Protein AF-A0A150SCG6-F1 (afdb_monomer)

Mean predicted aligned error: 18.54 Å

Structure (mmCIF, N/CA/C/O backbone):
data_AF-A0A150SCG6-F1
#
_entry.id   AF-A0A150SCG6-F1
#
loop_
_atom_site.group_PDB
_atom_site.id
_atom_site.type_symbol
_atom_site.label_atom_id
_atom_site.label_alt_id
_atom_site.label_comp_id
_atom_site.label_asym_id
_atom_site.label_entity_id
_atom_site.label_seq_id
_atom_site.pdbx_PDB_ins_code
_atom_site.Cartn_x
_atom_site.Cartn_y
_atom_site.Cartn_z
_atom_site.occ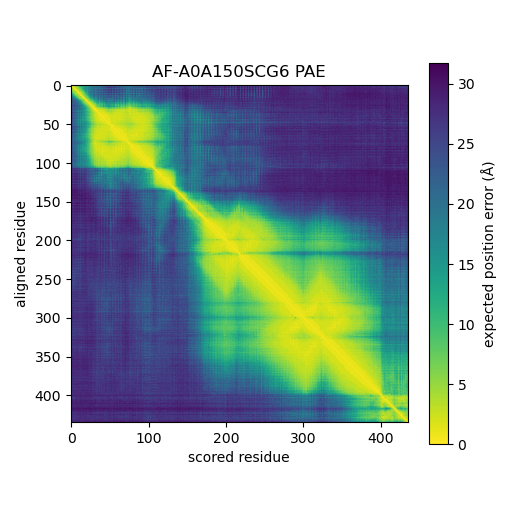upancy
_atom_site.B_iso_or_equiv
_atom_site.auth_seq_id
_atom_site.auth_comp_id
_atom_site.auth_asym_id
_atom_site.auth_atom_id
_atom_site.pdbx_PDB_model_num
ATOM 1 N N . MET A 1 1 ? 2.266 33.542 -43.847 1.00 40.12 1 MET A N 1
ATOM 2 C CA . MET A 1 1 ? 2.769 34.083 -45.125 1.00 40.12 1 MET A CA 1
ATOM 3 C C . MET A 1 1 ? 3.154 35.530 -44.876 1.00 40.12 1 MET A C 1
ATOM 5 O O . MET A 1 1 ? 2.267 36.351 -44.702 1.00 40.12 1 MET A O 1
ATOM 9 N N . ALA A 1 2 ? 4.449 35.798 -44.706 1.00 40.81 2 ALA A N 1
ATOM 10 C CA . ALA A 1 2 ? 4.984 37.141 -44.491 1.00 40.81 2 ALA A CA 1
ATOM 11 C C . ALA A 1 2 ? 5.518 37.670 -45.831 1.00 40.81 2 ALA A C 1
ATOM 13 O O . ALA A 1 2 ? 6.170 36.921 -46.559 1.00 40.81 2 ALA A O 1
ATOM 14 N N . GLY A 1 3 ? 5.143 38.907 -46.163 1.00 45.75 3 GLY A N 1
ATOM 15 C CA . GLY A 1 3 ? 5.345 39.543 -47.464 1.00 45.75 3 GLY A CA 1
ATOM 16 C C . GLY A 1 3 ? 6.796 39.918 -47.760 1.00 45.75 3 GLY A C 1
ATOM 17 O O . GLY A 1 3 ? 7.587 40.184 -46.859 1.00 45.75 3 GLY A O 1
ATOM 18 N N . GLN A 1 4 ? 7.112 39.932 -49.052 1.00 48.56 4 GLN A N 1
ATOM 19 C CA . GLN A 1 4 ? 8.425 40.215 -49.618 1.00 48.56 4 GLN A CA 1
ATOM 20 C C . GLN A 1 4 ? 8.278 41.447 -50.525 1.00 48.56 4 GLN A C 1
ATOM 22 O O . GLN A 1 4 ? 7.516 41.406 -51.491 1.00 48.56 4 GLN A O 1
ATOM 27 N N . GLU A 1 5 ? 8.949 42.550 -50.188 1.00 48.53 5 GLU A N 1
ATOM 28 C CA . GLU A 1 5 ? 9.008 43.764 -51.017 1.00 48.53 5 GLU A CA 1
ATOM 29 C C . GLU A 1 5 ? 10.134 43.666 -52.071 1.00 48.53 5 GLU A C 1
ATOM 31 O O . GLU A 1 5 ? 11.164 43.037 -51.801 1.00 48.53 5 GLU A O 1
ATOM 36 N N . PRO A 1 6 ? 9.965 44.258 -53.272 1.00 57.03 6 PRO A N 1
ATOM 37 C CA . PRO A 1 6 ? 10.926 44.142 -54.371 1.00 57.03 6 PRO A CA 1
ATOM 38 C C . PRO A 1 6 ? 12.044 45.211 -54.332 1.00 57.03 6 PRO A C 1
ATOM 40 O O . PRO A 1 6 ? 11.817 46.320 -53.847 1.00 57.03 6 PRO A O 1
ATOM 43 N N . PRO A 1 7 ? 13.243 44.922 -54.884 1.00 62.47 7 PRO A N 1
ATOM 44 C CA . PRO A 1 7 ? 14.379 45.844 -54.881 1.00 62.47 7 PRO A CA 1
ATOM 45 C C . PRO A 1 7 ? 14.372 46.840 -56.055 1.00 62.47 7 PRO A C 1
ATOM 47 O O . PRO A 1 7 ? 14.011 46.515 -57.187 1.00 62.47 7 PRO A O 1
ATOM 50 N N . SER A 1 8 ? 14.832 48.055 -55.762 1.00 54.44 8 SER A N 1
ATOM 51 C CA . SER A 1 8 ? 14.980 49.212 -56.648 1.00 54.44 8 SER A CA 1
ATOM 52 C C . SER A 1 8 ? 16.266 49.173 -57.492 1.00 54.44 8 SER A C 1
ATOM 54 O O . SER A 1 8 ? 17.332 48.764 -57.033 1.00 54.44 8 SER A O 1
ATOM 56 N N . THR A 1 9 ? 16.168 49.626 -58.744 1.00 54.69 9 THR A N 1
ATOM 57 C CA . THR A 1 9 ? 17.271 49.739 -59.716 1.00 54.69 9 THR A CA 1
ATOM 58 C C . THR A 1 9 ? 18.118 51.009 -59.518 1.00 54.69 9 THR A C 1
ATOM 60 O O . THR A 1 9 ? 17.544 52.061 -59.226 1.00 54.69 9 THR A O 1
ATOM 63 N N . PRO A 1 10 ? 19.454 50.961 -59.723 1.00 61.28 10 PRO A N 1
ATOM 64 C CA . PRO A 1 10 ? 20.340 52.124 -59.605 1.00 61.28 10 PRO A CA 1
ATOM 65 C C . PRO A 1 10 ? 20.419 52.982 -60.893 1.00 61.28 10 PRO A C 1
ATOM 67 O O . PRO A 1 10 ? 20.158 52.468 -61.982 1.00 61.28 10 PRO A O 1
ATOM 70 N N . PRO A 1 11 ? 20.788 54.279 -60.778 1.00 56.25 11 PRO A N 1
ATOM 71 C CA . PRO A 1 11 ? 20.760 55.254 -61.871 1.00 56.25 11 PRO A CA 1
ATOM 72 C C . PRO A 1 11 ? 21.980 55.193 -62.808 1.00 56.25 11 PRO A C 1
ATOM 74 O O . PRO A 1 11 ? 23.086 54.821 -62.420 1.00 56.25 11 PRO A O 1
ATOM 77 N N . GLU A 1 12 ? 21.740 55.604 -64.051 1.00 47.84 12 GLU A N 1
ATOM 78 C CA . GLU A 1 12 ? 22.657 55.630 -65.194 1.00 47.84 12 GLU A CA 1
ATOM 79 C C . GLU A 1 12 ? 23.646 56.819 -65.123 1.00 47.84 12 GLU A C 1
ATOM 81 O O . GLU A 1 12 ? 23.262 57.937 -64.771 1.00 47.84 12 GLU A O 1
ATOM 86 N N . SER A 1 13 ? 24.928 56.582 -65.442 1.00 47.69 13 SER A N 1
ATOM 87 C CA . SER A 1 13 ? 26.011 57.586 -65.387 1.00 47.69 13 SER A CA 1
ATOM 88 C C . SER A 1 13 ? 26.136 58.406 -66.685 1.00 47.69 13 SER A C 1
ATOM 90 O O . SER A 1 13 ? 26.020 57.840 -67.772 1.00 47.69 13 SER A O 1
ATOM 92 N N . PRO A 1 14 ? 26.446 59.717 -66.603 1.00 53.25 14 PRO A N 1
ATOM 93 C CA . PRO A 1 14 ? 26.438 60.625 -67.749 1.00 53.25 14 PRO A CA 1
ATOM 94 C C . PRO A 1 14 ? 27.654 60.471 -68.676 1.00 53.25 14 PRO A C 1
ATOM 96 O O . PRO A 1 14 ? 28.799 60.318 -68.248 1.00 53.25 14 PRO A O 1
ATOM 99 N N . THR A 1 15 ? 27.376 60.567 -69.975 1.00 49.84 15 THR A N 1
ATOM 100 C CA . THR A 1 15 ? 28.314 60.507 -71.102 1.00 49.84 15 THR A CA 1
ATOM 101 C C . THR A 1 15 ? 29.235 61.736 -71.145 1.00 49.84 15 THR A C 1
ATOM 103 O O . THR A 1 15 ? 28.763 62.872 -71.143 1.00 49.84 15 THR A O 1
ATOM 106 N N . ALA A 1 16 ? 30.554 61.519 -71.210 1.00 51.00 16 ALA A N 1
ATOM 107 C CA . ALA A 1 16 ? 31.558 62.576 -71.374 1.00 51.00 16 ALA A CA 1
ATOM 108 C C . ALA A 1 16 ? 31.696 63.026 -72.853 1.00 51.00 16 ALA A C 1
ATOM 110 O O . ALA A 1 16 ? 31.543 62.196 -73.753 1.00 51.00 16 ALA A O 1
ATOM 111 N N . PRO A 1 17 ? 31.995 64.315 -73.122 1.00 54.56 17 PRO A N 1
ATOM 112 C CA . PRO A 1 17 ? 32.003 64.889 -74.470 1.00 54.56 17 PRO A CA 1
ATOM 113 C C . PRO A 1 17 ? 33.257 64.528 -75.297 1.00 54.56 17 PRO A C 1
ATOM 115 O O . PRO A 1 17 ? 34.347 64.377 -74.739 1.00 54.56 17 PRO A O 1
ATOM 118 N N . PRO A 1 18 ? 33.134 64.428 -76.637 1.00 49.59 18 PRO A N 1
ATOM 119 C CA . PRO A 1 18 ? 34.222 64.034 -77.525 1.00 49.59 18 PRO A CA 1
ATOM 120 C C . PRO A 1 18 ? 35.062 65.239 -77.979 1.00 49.59 18 PRO A C 1
ATOM 122 O O . PRO A 1 18 ? 34.518 66.251 -78.412 1.00 49.59 18 PRO A O 1
ATOM 125 N N . GLY A 1 19 ? 36.391 65.091 -77.973 1.00 53.38 19 GLY A N 1
ATOM 126 C CA . GLY A 1 19 ? 37.277 65.921 -78.800 1.00 53.38 19 GLY A CA 1
ATOM 127 C C . GLY A 1 19 ? 38.460 66.566 -78.082 1.00 53.38 19 GLY A C 1
ATOM 128 O O . GLY A 1 19 ? 38.511 67.783 -77.947 1.00 53.38 19 GLY A O 1
ATOM 129 N N . ALA A 1 20 ? 39.462 65.772 -77.705 1.00 45.53 20 ALA A N 1
ATOM 130 C CA . ALA A 1 20 ? 40.812 66.276 -77.464 1.00 45.53 20 ALA A CA 1
ATOM 131 C C . ALA A 1 20 ? 41.816 65.312 -78.110 1.00 45.53 20 ALA A C 1
ATOM 133 O O . ALA A 1 20 ? 41.946 64.164 -77.690 1.00 45.53 20 ALA A O 1
ATOM 134 N N . ASN A 1 21 ? 42.488 65.767 -79.170 1.00 50.62 21 ASN A N 1
ATOM 135 C CA . ASN A 1 21 ? 43.556 65.011 -79.822 1.00 50.62 21 ASN A CA 1
ATOM 136 C C . ASN A 1 21 ? 44.772 64.931 -78.878 1.00 50.62 21 ASN A C 1
ATOM 138 O O . ASN A 1 21 ? 45.232 65.978 -78.414 1.00 50.62 21 ASN A O 1
ATOM 142 N N . PRO A 1 22 ? 45.298 63.730 -78.575 1.00 51.34 22 PRO A N 1
ATOM 143 C CA . PRO A 1 22 ? 46.397 63.576 -77.633 1.00 51.34 22 PRO A CA 1
ATOM 144 C C . PRO A 1 22 ? 47.722 64.060 -78.233 1.00 51.34 22 PRO A C 1
ATOM 146 O O . PRO A 1 22 ? 48.133 63.654 -79.320 1.00 51.34 22 PRO A O 1
ATOM 149 N N . VAL A 1 23 ? 48.403 64.922 -77.480 1.00 52.00 23 VAL A N 1
ATOM 150 C CA . VAL A 1 23 ? 49.790 65.343 -77.709 1.00 52.00 23 VAL A CA 1
ATOM 151 C C . VAL A 1 23 ? 50.701 64.115 -77.526 1.00 52.00 23 VAL A C 1
ATOM 153 O O . VAL A 1 23 ? 50.507 63.386 -76.550 1.00 52.00 23 VAL A O 1
ATOM 156 N N . PRO A 1 24 ? 51.676 63.840 -78.417 1.00 55.06 24 PRO A N 1
ATOM 157 C CA . PRO A 1 24 ? 52.571 62.693 -78.271 1.00 55.06 24 PRO A CA 1
ATOM 158 C C . PRO A 1 24 ? 53.395 62.831 -76.985 1.00 55.06 24 PRO A C 1
ATOM 160 O O . PRO A 1 24 ? 54.259 63.702 -76.875 1.00 55.06 24 PRO A O 1
ATOM 163 N N . SER A 1 25 ? 53.101 61.995 -75.987 1.00 56.22 25 SER A N 1
ATOM 164 C CA . SER A 1 25 ? 53.818 62.002 -74.715 1.00 56.22 25 SER A CA 1
ATOM 165 C C . SER A 1 25 ? 55.223 61.412 -74.890 1.00 56.22 25 SER A C 1
ATOM 167 O O . SER A 1 25 ? 55.419 60.409 -75.577 1.00 56.22 25 SER A O 1
ATOM 169 N N . LEU A 1 26 ? 56.216 62.012 -74.219 1.00 56.22 26 LEU A N 1
ATOM 170 C CA . LEU A 1 26 ? 57.623 61.562 -74.121 1.00 56.22 26 LEU A CA 1
ATOM 171 C C . LEU A 1 26 ? 57.800 60.156 -73.495 1.00 56.22 26 LEU A C 1
ATOM 173 O O . LEU A 1 26 ? 58.907 59.673 -73.275 1.00 56.22 26 LEU A O 1
ATOM 177 N N . GLU A 1 27 ? 56.696 59.475 -73.231 1.00 58.66 27 GLU A N 1
ATOM 178 C CA . GLU A 1 27 ? 56.541 58.241 -72.468 1.00 58.66 27 GLU A CA 1
ATOM 179 C C . GLU A 1 27 ? 56.842 56.972 -73.284 1.00 58.66 27 GLU A C 1
ATOM 181 O O . GLU A 1 27 ? 56.637 55.855 -72.799 1.00 58.66 27 GLU A O 1
ATOM 186 N N . GLY A 1 28 ? 57.293 57.145 -74.532 1.00 61.19 28 GLY A N 1
ATOM 187 C CA . GLY A 1 28 ? 57.765 56.088 -75.430 1.00 61.19 28 GLY A CA 1
ATOM 188 C C . GLY A 1 28 ? 59.291 55.953 -75.518 1.00 61.19 28 GLY A C 1
ATOM 189 O O . GLY A 1 28 ? 59.763 55.022 -76.161 1.00 61.19 28 GLY A O 1
ATOM 190 N N . LEU A 1 29 ? 60.066 56.848 -74.890 1.00 66.38 29 LEU A N 1
ATOM 191 C CA . LEU A 1 29 ? 61.538 56.837 -74.967 1.00 66.38 29 LEU A CA 1
ATOM 192 C C . LEU A 1 29 ? 62.216 55.935 -73.925 1.00 66.38 29 LEU A C 1
ATOM 194 O O . LEU A 1 29 ? 63.386 55.596 -74.087 1.00 66.38 29 LEU A O 1
ATOM 198 N N . PHE A 1 30 ? 61.495 55.514 -72.884 1.00 75.44 30 PHE A N 1
ATOM 199 C CA . PHE A 1 30 ? 62.016 54.594 -71.875 1.00 75.44 30 PHE A CA 1
ATOM 200 C C . PHE A 1 30 ? 61.321 53.234 -71.983 1.00 75.44 30 PHE A C 1
ATOM 202 O O . PHE A 1 30 ? 60.087 53.185 -72.033 1.00 75.44 30 PHE A O 1
ATOM 209 N N . PRO A 1 31 ? 62.080 52.122 -72.004 1.00 78.75 31 PRO A N 1
ATOM 210 C CA . PRO A 1 31 ? 61.496 50.792 -72.057 1.00 78.75 31 PRO A CA 1
ATOM 211 C C . PRO A 1 31 ? 60.644 50.567 -70.807 1.00 78.75 31 PRO A C 1
ATOM 213 O O . PRO A 1 31 ? 61.109 50.714 -69.674 1.00 78.75 31 PRO A O 1
ATOM 216 N N . ARG A 1 32 ? 59.368 50.236 -71.009 1.00 84.62 32 ARG A N 1
ATOM 217 C CA . ARG A 1 32 ? 58.421 50.066 -69.901 1.00 84.62 32 ARG A CA 1
ATOM 218 C C . ARG A 1 32 ? 58.679 48.718 -69.221 1.00 84.62 32 ARG A C 1
ATOM 220 O O . ARG A 1 32 ? 58.914 47.731 -69.921 1.00 84.62 32 ARG A O 1
ATOM 227 N N . PRO A 1 33 ? 58.654 48.623 -67.880 1.00 85.69 33 PRO A N 1
ATOM 228 C CA . PRO A 1 33 ? 58.787 47.335 -67.214 1.00 85.69 33 PRO A CA 1
ATOM 229 C C . PRO A 1 33 ? 57.629 46.424 -67.630 1.00 85.69 33 PRO A C 1
ATOM 231 O O . PRO A 1 33 ? 56.468 46.832 -67.602 1.00 85.69 33 PRO A O 1
ATOM 234 N N . HIS A 1 34 ? 57.937 45.187 -68.025 1.00 87.38 34 HIS A N 1
ATOM 235 C CA . HIS A 1 34 ? 56.901 44.221 -68.378 1.00 87.38 34 HIS A CA 1
ATOM 236 C C . HIS A 1 34 ? 56.024 43.946 -67.141 1.00 87.38 34 HIS A C 1
ATOM 238 O O . HIS A 1 34 ? 56.585 43.558 -66.105 1.00 87.38 34 HIS A O 1
ATOM 244 N N . PRO A 1 35 ? 54.686 44.089 -67.209 1.00 86.62 35 PRO A N 1
ATOM 245 C CA . PRO A 1 35 ? 53.809 43.986 -66.034 1.00 86.62 35 PRO A CA 1
ATOM 246 C C . PRO A 1 35 ? 53.929 42.621 -65.336 1.00 86.62 35 PRO A C 1
ATOM 248 O O . PRO A 1 35 ? 53.883 42.523 -64.112 1.00 86.62 35 PRO A O 1
ATOM 251 N N . SER A 1 36 ? 54.201 41.565 -66.107 1.00 89.62 36 SER A N 1
ATOM 252 C CA . SER A 1 36 ? 54.390 40.202 -65.590 1.00 89.62 36 SER A CA 1
ATOM 253 C C . SER A 1 36 ? 55.781 39.916 -65.001 1.00 89.62 36 SER A C 1
ATOM 255 O O . SER A 1 36 ? 56.003 38.856 -64.422 1.00 89.62 36 SER A O 1
ATOM 257 N N . SER A 1 37 ? 56.760 40.814 -65.153 1.00 87.69 37 SER A N 1
ATOM 258 C CA . SER A 1 37 ? 58.117 40.569 -64.634 1.00 87.69 37 SER A CA 1
ATOM 259 C C . SER A 1 37 ? 58.178 40.643 -63.103 1.00 87.69 37 SER A C 1
ATOM 261 O O . SER A 1 37 ? 58.910 39.879 -62.470 1.00 87.69 37 SER A O 1
ATOM 263 N N . GLU A 1 38 ? 57.372 41.515 -62.491 1.00 90.38 38 GLU A N 1
ATOM 264 C CA . GLU A 1 38 ? 57.281 41.633 -61.034 1.00 90.38 38 GLU A CA 1
ATOM 265 C C . GLU A 1 38 ? 56.520 40.453 -60.421 1.00 90.38 38 GLU A C 1
ATOM 267 O O . GLU A 1 38 ? 56.940 39.904 -59.398 1.00 90.38 38 GLU A O 1
ATOM 272 N N . THR A 1 39 ? 55.438 40.017 -61.071 1.00 89.62 39 THR A N 1
ATOM 273 C CA . THR A 1 39 ? 54.663 38.856 -60.620 1.00 89.62 39 THR A CA 1
ATOM 274 C C . THR A 1 39 ? 55.508 37.590 -60.665 1.00 89.62 39 THR A C 1
ATOM 276 O O . THR A 1 39 ? 55.512 36.844 -59.692 1.00 89.62 39 THR A O 1
ATOM 279 N N . LEU A 1 40 ? 56.316 37.389 -61.710 1.00 89.31 40 LEU A N 1
ATOM 280 C CA . LEU A 1 40 ? 57.243 36.257 -61.799 1.00 89.31 40 LEU A CA 1
ATOM 281 C C . LEU A 1 40 ? 58.303 36.242 -60.707 1.00 89.31 40 LEU A C 1
ATOM 283 O O . LEU A 1 40 ? 58.634 35.178 -60.187 1.00 89.31 40 LEU A O 1
ATOM 287 N N . PHE A 1 41 ? 58.835 37.407 -60.345 1.00 91.69 41 PHE A N 1
ATOM 288 C CA . PHE A 1 41 ? 59.787 37.495 -59.247 1.00 91.69 41 PHE A CA 1
ATOM 289 C C . PHE A 1 41 ? 59.134 37.108 -57.914 1.00 91.69 41 PHE A C 1
ATOM 291 O O . PHE A 1 41 ? 59.684 36.286 -57.183 1.00 91.69 41 PHE A O 1
ATOM 298 N N . LYS A 1 42 ? 57.932 37.632 -57.633 1.00 91.62 42 LYS A N 1
ATOM 299 C CA . LYS A 1 42 ? 57.156 37.275 -56.433 1.00 91.62 42 LYS A CA 1
ATOM 300 C C . LYS A 1 42 ? 56.805 35.786 -56.411 1.00 91.62 42 LYS A C 1
ATOM 302 O O . LYS A 1 42 ? 56.930 35.154 -55.368 1.00 91.62 42 LYS A O 1
ATOM 307 N N . LEU A 1 43 ? 56.438 35.211 -57.556 1.00 88.44 43 LEU A N 1
ATOM 308 C CA . LEU A 1 43 ? 56.084 33.796 -57.670 1.00 88.44 43 LEU A CA 1
ATOM 309 C C . LEU A 1 43 ? 57.307 32.883 -57.484 1.00 88.44 43 LEU A C 1
ATOM 311 O O . LEU A 1 43 ? 57.223 31.878 -56.784 1.00 88.44 43 LEU A O 1
ATOM 315 N N . GLY A 1 44 ? 58.462 33.266 -58.035 1.00 87.56 44 GLY A N 1
ATOM 316 C CA . GLY A 1 44 ? 59.733 32.570 -57.822 1.00 87.56 44 GLY A CA 1
ATOM 317 C C . GLY A 1 44 ? 60.211 32.624 -56.370 1.00 87.56 44 GLY A C 1
ATOM 318 O O . GLY A 1 44 ? 60.673 31.618 -55.839 1.00 87.56 44 GLY A O 1
ATOM 319 N N . ALA A 1 45 ? 60.050 33.765 -55.696 1.00 89.94 45 ALA A N 1
ATOM 320 C CA . ALA A 1 45 ? 60.331 33.879 -54.266 1.00 89.94 45 ALA A CA 1
ATOM 321 C C . ALA A 1 45 ? 59.355 33.037 -53.424 1.00 89.94 45 ALA A C 1
ATOM 323 O O . ALA A 1 45 ? 59.783 32.313 -52.529 1.00 89.94 45 ALA A O 1
ATOM 324 N N . ALA A 1 46 ? 58.058 33.060 -53.748 1.00 88.31 46 ALA A N 1
ATOM 325 C CA . ALA A 1 46 ? 57.046 32.250 -53.069 1.00 88.31 46 ALA A CA 1
ATOM 326 C C . ALA A 1 46 ? 57.291 30.739 -53.237 1.00 88.31 46 ALA A C 1
ATOM 328 O O . ALA A 1 46 ? 57.046 29.968 -52.310 1.00 88.31 46 ALA A O 1
ATOM 329 N N . ALA A 1 47 ? 57.839 30.310 -54.377 1.00 89.88 47 ALA A N 1
ATOM 330 C CA . ALA A 1 47 ? 58.225 28.921 -54.619 1.00 89.88 47 ALA A CA 1
ATOM 331 C C . ALA A 1 47 ? 59.336 28.409 -53.685 1.00 89.88 47 ALA A C 1
ATOM 333 O O . ALA A 1 47 ? 59.422 27.205 -53.459 1.00 89.88 47 ALA A O 1
ATOM 334 N N . MET A 1 48 ? 60.156 29.287 -53.094 1.00 87.94 48 MET A N 1
ATOM 335 C CA . MET A 1 48 ? 61.136 28.876 -52.076 1.00 87.94 48 MET A CA 1
ATOM 336 C C . MET A 1 48 ? 60.460 28.409 -50.779 1.00 87.94 48 MET A C 1
ATOM 338 O O . MET A 1 48 ? 61.043 27.624 -50.041 1.00 87.94 48 MET A O 1
ATOM 342 N N . VAL A 1 49 ? 59.232 28.869 -50.516 1.00 87.44 49 VAL A N 1
ATOM 343 C CA . VAL A 1 49 ? 58.454 28.514 -49.319 1.00 87.44 49 VAL A CA 1
ATOM 344 C C . VAL A 1 49 ? 57.434 27.420 -49.630 1.00 87.44 49 VAL A C 1
ATOM 346 O O . VAL A 1 49 ? 57.311 26.451 -48.890 1.00 87.44 49 VAL A O 1
ATOM 349 N N . LEU A 1 50 ? 56.707 27.566 -50.740 1.00 86.75 50 LEU A N 1
ATOM 350 C CA . LEU A 1 50 ? 55.582 26.699 -51.111 1.00 86.75 50 LEU A CA 1
ATOM 351 C C . LEU A 1 50 ? 55.979 25.561 -52.066 1.00 86.75 50 LEU A C 1
ATOM 353 O O . LEU A 1 50 ? 55.137 24.756 -52.467 1.00 86.75 50 LEU A O 1
ATOM 357 N N . GLY A 1 51 ? 57.262 25.476 -52.424 1.00 88.75 51 GLY A N 1
ATOM 358 C CA . GLY A 1 51 ? 57.829 24.350 -53.149 1.00 88.75 51 GLY A CA 1
ATOM 359 C C . GLY A 1 51 ? 57.285 24.195 -54.580 1.00 88.75 51 GLY A C 1
ATOM 360 O O . GLY A 1 51 ? 57.040 25.192 -55.271 1.00 88.75 51 GLY A O 1
ATOM 361 N N . PRO A 1 52 ? 57.093 22.950 -55.065 1.00 86.69 52 PRO A N 1
ATOM 362 C CA . PRO A 1 52 ? 56.766 22.667 -56.463 1.00 86.69 52 PRO A CA 1
ATOM 363 C C . PRO A 1 52 ? 55.434 23.260 -56.929 1.00 86.69 52 PRO A C 1
ATOM 365 O O . PRO A 1 52 ? 55.308 23.600 -58.106 1.00 86.69 52 PRO A O 1
ATOM 368 N N . LEU A 1 53 ? 54.462 23.415 -56.018 1.00 87.31 53 LEU A N 1
ATOM 369 C CA . LEU A 1 53 ? 53.118 23.907 -56.341 1.00 87.31 53 LEU A CA 1
ATOM 370 C C . LEU A 1 53 ? 53.144 25.311 -56.952 1.00 87.31 53 LEU A C 1
ATOM 372 O O . LEU A 1 53 ? 52.369 25.594 -57.861 1.00 87.31 53 LEU A O 1
ATOM 376 N N . LEU A 1 54 ? 54.065 26.170 -56.503 1.00 87.69 54 LEU A N 1
ATOM 377 C CA . LEU A 1 54 ? 54.283 27.487 -57.107 1.00 87.69 54 LEU A CA 1
ATOM 378 C C . LEU A 1 54 ? 55.525 27.546 -57.994 1.00 87.69 54 LEU A C 1
ATOM 380 O O . LEU A 1 54 ? 55.566 28.350 -58.924 1.00 87.69 54 LEU A O 1
ATOM 384 N N . GLY A 1 55 ? 56.514 26.681 -57.768 1.00 86.81 55 GLY A N 1
ATOM 385 C CA . GLY A 1 55 ? 57.729 26.646 -58.575 1.00 86.81 55 GLY A CA 1
ATOM 386 C C . GLY A 1 55 ? 57.483 26.269 -60.034 1.00 86.81 55 GLY A C 1
ATOM 387 O O . GLY A 1 55 ? 57.992 26.947 -60.929 1.00 86.81 55 GLY A O 1
ATOM 388 N N . VAL A 1 56 ? 56.653 25.252 -60.299 1.00 88.25 56 VAL A N 1
ATOM 389 C CA . VAL A 1 56 ? 56.353 24.809 -61.673 1.00 88.25 56 VAL A CA 1
ATOM 390 C C . VAL A 1 56 ? 55.632 25.902 -62.481 1.00 88.25 56 VAL A C 1
ATOM 392 O O . VAL A 1 56 ? 56.122 26.237 -63.566 1.00 88.25 56 VAL A O 1
ATOM 395 N N . PRO A 1 57 ? 54.557 26.544 -61.973 1.00 87.19 57 PRO A N 1
ATOM 396 C CA . PRO A 1 57 ? 53.961 27.699 -62.643 1.00 87.19 57 PRO A CA 1
ATOM 397 C C . PRO A 1 57 ? 54.947 28.857 -62.867 1.00 87.19 57 PRO A C 1
ATOM 399 O O . PRO A 1 57 ? 54.933 29.448 -63.948 1.00 87.19 57 PRO A O 1
ATOM 402 N N . ALA A 1 58 ? 55.842 29.152 -61.909 1.00 89.50 58 ALA A N 1
ATOM 403 C CA . ALA A 1 58 ? 56.850 30.216 -62.052 1.00 89.50 58 ALA A CA 1
ATOM 404 C C . ALA A 1 58 ? 57.777 29.969 -63.248 1.00 89.50 58 ALA A C 1
ATOM 406 O O . ALA A 1 58 ? 58.096 30.887 -64.005 1.00 89.50 58 ALA A O 1
ATOM 407 N N . ILE A 1 59 ? 58.207 28.717 -63.421 1.00 90.25 59 ILE A N 1
ATOM 408 C CA . ILE A 1 59 ? 59.122 28.314 -64.491 1.00 90.25 59 ILE A CA 1
ATOM 409 C C . ILE A 1 59 ? 58.423 28.394 -65.853 1.00 90.25 59 ILE A C 1
ATOM 411 O O . ILE A 1 59 ? 59.002 28.920 -66.807 1.00 90.25 59 ILE A O 1
ATOM 415 N N . LEU A 1 60 ? 57.186 27.893 -65.952 1.00 92.62 60 LEU A N 1
ATOM 416 C CA . LEU A 1 60 ? 56.425 27.892 -67.204 1.00 92.62 60 LEU A CA 1
ATOM 417 C C . LEU A 1 60 ? 56.083 29.317 -67.654 1.00 92.62 60 LEU A C 1
ATOM 419 O O . LEU A 1 60 ? 56.402 29.694 -68.783 1.00 92.62 60 LEU A O 1
ATOM 423 N N . LEU A 1 61 ? 55.520 30.134 -66.757 1.00 91.31 61 LEU A N 1
ATOM 424 C CA . LEU A 1 61 ? 55.192 31.531 -67.052 1.00 91.31 61 LEU A CA 1
ATOM 425 C C . LEU A 1 61 ? 56.451 32.358 -67.325 1.00 91.31 61 LEU A C 1
ATOM 427 O O . LEU A 1 61 ? 56.461 33.200 -68.221 1.00 91.31 61 LEU A O 1
ATOM 431 N N . GLY A 1 62 ? 57.542 32.091 -66.607 1.00 90.69 62 GLY A N 1
ATOM 432 C CA . GLY A 1 62 ? 58.790 32.816 -66.799 1.00 90.69 62 GLY A CA 1
ATOM 433 C C . GLY A 1 62 ? 59.417 32.587 -68.169 1.00 90.69 62 GLY A C 1
ATOM 434 O O . GLY A 1 62 ? 59.944 33.528 -68.757 1.00 90.69 62 GLY A O 1
ATOM 435 N N . ARG A 1 63 ? 59.299 31.378 -68.734 1.00 93.44 63 ARG A N 1
ATOM 436 C CA . ARG A 1 63 ? 59.742 31.104 -70.112 1.00 93.44 63 ARG A CA 1
ATOM 437 C C . ARG A 1 63 ? 58.913 31.853 -71.153 1.00 93.44 63 ARG A C 1
ATOM 439 O O . ARG A 1 63 ? 59.484 32.329 -72.131 1.00 93.44 63 ARG A O 1
ATOM 446 N N . LEU A 1 64 ? 57.602 31.981 -70.939 1.00 93.25 64 LEU A N 1
ATOM 447 C CA . LEU A 1 64 ? 56.723 32.736 -71.836 1.00 93.25 64 LEU A CA 1
ATOM 448 C C . LEU A 1 64 ? 57.057 34.231 -71.809 1.00 93.25 64 LEU A C 1
ATOM 450 O O . LEU A 1 64 ? 57.292 34.817 -72.860 1.00 93.25 64 LEU A O 1
ATOM 454 N N . VAL A 1 65 ? 57.194 34.816 -70.616 1.00 92.88 65 VAL A N 1
ATOM 455 C CA . VAL A 1 65 ? 57.509 36.246 -70.462 1.00 92.88 65 VAL A CA 1
ATOM 456 C C . VAL A 1 65 ? 58.911 36.580 -70.976 1.00 92.88 65 VAL A C 1
ATOM 458 O O . VAL A 1 65 ? 59.100 37.613 -71.606 1.00 92.88 65 VAL A O 1
ATOM 461 N N . LEU A 1 66 ? 59.909 35.712 -70.776 1.00 93.25 66 LEU A N 1
ATOM 462 C CA . LEU A 1 66 ? 61.243 35.929 -71.352 1.00 93.25 66 LEU A CA 1
ATOM 463 C C . LEU A 1 66 ? 61.226 35.884 -72.888 1.00 93.25 66 LEU A C 1
ATOM 465 O O . LEU A 1 66 ? 61.942 36.655 -73.530 1.00 93.25 66 LEU A O 1
ATOM 469 N N . ARG A 1 67 ? 60.388 35.026 -73.485 1.00 94.12 67 ARG A N 1
ATOM 470 C CA . ARG A 1 67 ? 60.183 34.984 -74.940 1.00 94.12 67 ARG A CA 1
ATOM 471 C C . ARG A 1 67 ? 59.490 36.251 -75.448 1.00 94.12 67 ARG A C 1
ATOM 473 O O . ARG A 1 67 ? 59.869 36.776 -76.485 1.00 94.12 67 ARG A O 1
ATOM 480 N N . GLU A 1 68 ? 58.517 36.767 -74.708 1.00 91.62 68 GLU A N 1
ATOM 481 C CA . GLU A 1 68 ? 57.811 38.005 -75.053 1.00 91.62 68 GLU A CA 1
ATOM 482 C C . GLU A 1 68 ? 58.719 39.241 -74.950 1.00 91.62 68 GLU A C 1
ATOM 484 O O . GLU A 1 68 ? 58.766 40.054 -75.870 1.00 91.62 68 GLU A O 1
ATOM 489 N N . ILE A 1 69 ? 59.532 39.339 -73.891 1.00 90.94 69 ILE A N 1
ATOM 490 C CA . ILE A 1 69 ? 60.505 40.430 -73.724 1.00 90.94 69 ILE A CA 1
ATOM 491 C C . ILE A 1 69 ? 61.538 40.414 -74.859 1.00 90.94 69 ILE A C 1
ATOM 493 O O . ILE A 1 69 ? 61.825 41.463 -75.434 1.00 90.94 69 ILE A O 1
ATOM 497 N N . THR A 1 70 ? 62.058 39.241 -75.230 1.00 92.25 70 THR A N 1
ATOM 498 C CA . THR A 1 70 ? 63.042 39.116 -76.322 1.00 92.25 70 THR A CA 1
ATOM 499 C C . THR A 1 70 ? 62.454 39.430 -77.699 1.00 92.25 70 THR A C 1
ATOM 501 O O . THR A 1 70 ? 63.141 40.038 -78.514 1.00 92.25 70 THR A O 1
ATOM 504 N N . LEU A 1 71 ? 61.182 39.097 -77.945 1.00 92.94 71 LEU A N 1
ATOM 505 C CA . LEU A 1 71 ? 60.476 39.441 -79.188 1.00 92.94 71 LEU A CA 1
ATOM 506 C C . LEU A 1 71 ? 60.059 40.915 -79.271 1.00 92.94 71 LEU A C 1
ATOM 508 O O . LEU A 1 71 ? 59.724 41.392 -80.348 1.00 92.94 71 LEU A O 1
ATOM 512 N N . SER A 1 72 ? 60.068 41.643 -78.155 1.00 87.94 72 SER A N 1
ATOM 513 C CA . SER A 1 72 ? 59.570 43.021 -78.102 1.00 87.94 72 SER A CA 1
ATOM 514 C C . SER A 1 72 ? 60.536 44.086 -78.637 1.00 87.94 72 SER A C 1
ATOM 516 O O . SER A 1 72 ? 60.232 45.271 -78.524 1.00 87.94 72 SER A O 1
ATOM 518 N N . GLU A 1 73 ? 61.690 43.687 -79.188 1.00 87.44 73 GLU A N 1
ATOM 519 C CA . GLU A 1 73 ? 62.699 44.580 -79.792 1.00 87.44 73 GLU A CA 1
ATOM 520 C C . GLU A 1 73 ? 63.085 45.773 -78.891 1.00 87.44 73 GLU A C 1
ATOM 522 O O . GLU A 1 73 ? 63.277 46.898 -79.342 1.00 87.44 73 GLU A O 1
ATOM 527 N N . GLY A 1 74 ? 63.181 45.534 -77.577 1.00 84.38 74 GLY A N 1
ATOM 528 C CA . GLY A 1 74 ? 63.552 46.555 -76.591 1.00 84.38 74 GLY A CA 1
ATOM 529 C C . GLY A 1 74 ? 62.388 47.396 -76.056 1.00 84.38 74 GLY A C 1
ATOM 530 O O . GLY A 1 74 ? 62.617 48.281 -75.236 1.00 84.38 74 GLY A O 1
ATOM 531 N N . ARG A 1 75 ? 61.137 47.113 -76.446 1.00 85.94 75 ARG A N 1
ATOM 532 C CA . ARG A 1 75 ? 59.947 47.811 -75.923 1.00 85.94 75 ARG A CA 1
ATOM 533 C C . ARG A 1 75 ? 59.706 47.534 -74.433 1.00 85.94 75 ARG A C 1
ATOM 535 O O . ARG A 1 75 ? 59.202 48.411 -73.728 1.00 85.94 75 ARG A O 1
ATOM 542 N N . TYR A 1 76 ? 60.084 46.347 -73.948 1.00 89.06 76 TYR A N 1
ATOM 543 C CA . TYR A 1 76 ? 59.949 45.965 -72.542 1.00 89.06 76 TYR A CA 1
ATOM 544 C C . TYR A 1 76 ? 61.294 45.807 -71.825 1.00 89.06 76 TYR A C 1
ATOM 546 O O . TYR A 1 76 ? 62.208 45.144 -72.309 1.00 89.06 76 TYR A O 1
ATOM 554 N N . ALA A 1 77 ? 61.379 46.357 -70.612 1.00 88.00 77 ALA A N 1
ATOM 555 C CA . ALA A 1 77 ? 62.467 46.120 -69.663 1.00 88.00 77 ALA A CA 1
ATOM 556 C C . ALA A 1 77 ? 62.072 45.068 -68.607 1.00 88.00 77 ALA A C 1
ATOM 558 O O . ALA A 1 77 ? 60.893 44.774 -68.399 1.00 88.00 77 ALA A O 1
ATOM 559 N N . GLY A 1 78 ? 63.063 44.518 -67.895 1.00 87.00 78 GLY A N 1
ATOM 560 C CA . GLY A 1 78 ? 62.837 43.601 -66.763 1.00 87.00 78 GLY A CA 1
ATOM 561 C C . GLY A 1 78 ? 63.330 42.164 -66.957 1.00 87.00 78 GLY A C 1
ATOM 562 O O . GLY A 1 78 ? 63.043 41.306 -66.121 1.00 87.00 78 GLY A O 1
ATOM 563 N N . GLU A 1 79 ? 64.113 41.891 -68.005 1.00 91.94 79 GLU A N 1
ATOM 564 C CA . GLU A 1 79 ? 64.640 40.552 -68.302 1.00 91.94 79 GLU A CA 1
ATOM 565 C C . GLU A 1 79 ? 65.417 39.933 -67.127 1.00 91.94 79 GLU A C 1
ATOM 567 O O . GLU A 1 79 ? 65.187 38.779 -66.760 1.00 91.94 79 GLU A O 1
ATOM 572 N N . ALA A 1 80 ? 66.298 40.705 -66.480 1.00 87.94 80 ALA A N 1
ATOM 573 C CA . ALA A 1 80 ? 67.083 40.230 -65.340 1.00 87.94 80 ALA A CA 1
ATOM 574 C C . ALA A 1 80 ? 66.193 39.759 -64.175 1.00 87.94 80 ALA A C 1
ATOM 576 O O . ALA A 1 80 ? 66.472 38.734 -63.550 1.00 87.94 80 ALA A O 1
ATOM 577 N N . ARG A 1 81 ? 65.084 40.467 -63.923 1.00 88.31 81 ARG A N 1
ATOM 578 C CA . ARG A 1 81 ? 64.137 40.156 -62.843 1.00 88.31 81 ARG A CA 1
ATOM 579 C C . ARG A 1 81 ? 63.328 38.896 -63.150 1.00 88.31 81 ARG A C 1
ATOM 581 O O . ARG A 1 81 ? 63.174 38.046 -62.276 1.00 88.31 81 ARG A O 1
ATOM 588 N N . ALA A 1 82 ? 62.900 38.733 -64.403 1.00 89.12 82 ALA A N 1
ATOM 589 C CA . ALA A 1 82 ? 62.229 37.522 -64.871 1.00 89.12 82 ALA A CA 1
ATOM 590 C C . ALA A 1 82 ? 63.161 36.293 -64.828 1.00 89.12 82 ALA A C 1
ATOM 592 O O . ALA A 1 82 ? 62.769 35.244 -64.316 1.00 89.12 82 ALA A O 1
ATOM 593 N N . ARG A 1 83 ? 64.425 36.424 -65.267 1.00 90.88 83 ARG A N 1
ATOM 594 C CA . ARG A 1 83 ? 65.436 35.350 -65.159 1.00 90.88 83 ARG A CA 1
ATOM 595 C C . ARG A 1 83 ? 65.695 34.958 -63.702 1.00 90.88 83 ARG A C 1
ATOM 597 O O . ARG A 1 83 ? 65.826 33.770 -63.407 1.00 90.88 83 ARG A O 1
ATOM 604 N N . LEU A 1 84 ? 65.753 35.934 -62.795 1.00 89.88 84 LEU A N 1
ATOM 605 C CA . LEU A 1 84 ? 65.929 35.681 -61.365 1.00 89.88 84 LEU A CA 1
ATOM 606 C C . LEU A 1 84 ? 64.728 34.930 -60.770 1.00 89.88 84 LEU A C 1
ATOM 608 O O . LEU A 1 84 ? 64.929 33.946 -60.064 1.00 89.88 84 LEU A O 1
ATOM 612 N N . GLY A 1 85 ? 63.498 35.325 -61.118 1.00 87.62 85 GLY A N 1
ATOM 613 C CA . GLY A 1 85 ? 62.276 34.626 -60.704 1.00 87.62 85 GLY A CA 1
ATOM 614 C C . GLY A 1 85 ? 62.244 33.160 -61.150 1.00 87.62 85 GLY A C 1
ATOM 615 O O . GLY A 1 85 ? 61.965 32.277 -60.342 1.00 87.62 85 GLY A O 1
ATOM 616 N N . VAL A 1 86 ? 62.630 32.870 -62.399 1.00 90.12 86 VAL A N 1
ATOM 617 C CA . VAL A 1 86 ? 62.714 31.486 -62.907 1.00 90.12 86 VAL A CA 1
ATOM 618 C C . VAL A 1 86 ? 63.766 30.668 -62.158 1.00 90.12 86 VAL A C 1
ATOM 620 O O . VAL A 1 86 ? 63.507 29.519 -61.800 1.00 90.12 86 VAL A O 1
ATOM 623 N N . ARG A 1 87 ? 64.946 31.247 -61.896 1.00 92.06 87 ARG A N 1
ATOM 624 C CA . ARG A 1 87 ? 66.016 30.565 -61.147 1.00 92.06 87 ARG A CA 1
ATOM 625 C C . ARG A 1 87 ? 65.594 30.253 -59.712 1.00 92.06 87 ARG A C 1
ATOM 627 O O . ARG A 1 87 ? 65.834 29.138 -59.259 1.00 92.06 87 ARG A O 1
ATOM 634 N N . LEU A 1 88 ? 64.937 31.196 -59.032 1.00 88.94 88 LEU A N 1
ATOM 635 C CA . LEU A 1 88 ? 64.392 30.977 -57.688 1.00 88.94 88 LEU A CA 1
ATOM 636 C C . LEU A 1 88 ? 63.298 29.901 -57.693 1.00 88.94 88 LEU A C 1
ATOM 638 O O . LEU A 1 88 ? 63.332 29.008 -56.854 1.00 88.94 88 LEU A O 1
ATOM 642 N N . GLY A 1 89 ? 62.405 29.909 -58.688 1.00 86.94 89 GLY A N 1
ATOM 643 C CA . GLY A 1 89 ? 61.399 28.856 -58.856 1.00 86.94 89 GLY A CA 1
ATOM 644 C C . GLY A 1 89 ? 62.013 27.463 -59.026 1.00 86.94 89 GLY A C 1
ATOM 645 O O . GLY A 1 89 ? 61.554 26.500 -58.409 1.00 86.94 89 GLY A O 1
ATOM 646 N N . TRP A 1 90 ? 63.089 27.352 -59.809 1.00 92.00 90 TRP A N 1
ATOM 647 C CA . TRP A 1 90 ? 63.804 26.088 -60.004 1.00 92.00 90 TRP A CA 1
ATOM 648 C C . TRP A 1 90 ? 64.516 25.622 -58.730 1.00 92.00 90 TRP A C 1
ATOM 650 O O . TRP A 1 90 ? 64.370 24.467 -58.336 1.00 92.00 90 TRP A O 1
ATOM 660 N N . ALA A 1 91 ? 65.223 26.527 -58.048 1.00 85.75 91 ALA A N 1
ATOM 661 C CA . ALA A 1 91 ? 65.905 26.229 -56.791 1.00 85.75 91 ALA A CA 1
ATOM 662 C C . ALA A 1 91 ? 64.922 25.788 -55.692 1.00 85.75 91 ALA A C 1
ATOM 664 O O . ALA A 1 91 ? 65.134 24.749 -55.069 1.00 85.75 91 ALA A O 1
ATOM 665 N N . GLY A 1 92 ? 63.816 26.516 -55.508 1.00 84.94 92 GLY A N 1
ATOM 666 C CA . GLY A 1 92 ? 62.789 26.186 -54.516 1.00 84.94 92 GLY A CA 1
ATOM 667 C C . GLY A 1 92 ? 62.127 24.835 -54.780 1.00 84.94 92 GLY A C 1
ATOM 668 O O . GLY A 1 92 ? 61.964 24.029 -53.864 1.00 84.94 92 GLY A O 1
ATOM 669 N N . THR A 1 93 ? 61.842 24.531 -56.051 1.00 86.75 93 THR A N 1
ATOM 670 C CA . THR A 1 93 ? 61.295 23.224 -56.449 1.00 86.75 93 THR A CA 1
ATOM 671 C C . THR A 1 93 ? 62.263 22.089 -56.109 1.00 86.75 93 THR A C 1
ATOM 673 O O . THR A 1 93 ? 61.836 21.079 -55.553 1.00 86.75 93 THR A O 1
ATOM 676 N N . GLN A 1 94 ? 63.560 22.248 -56.395 1.00 85.44 94 GLN A N 1
ATOM 677 C CA . GLN A 1 94 ? 64.570 21.222 -56.111 1.00 85.44 94 GLN A CA 1
ATOM 678 C C . GLN A 1 94 ? 64.751 20.985 -54.611 1.00 85.44 94 GLN A C 1
ATOM 680 O O . GLN A 1 94 ? 64.698 19.842 -54.163 1.00 85.44 94 GLN A O 1
ATOM 685 N N . VAL A 1 95 ? 64.910 22.055 -53.825 1.00 84.25 95 VAL A N 1
ATOM 686 C CA . VAL A 1 95 ? 65.111 21.957 -52.370 1.00 84.25 95 VAL A CA 1
ATOM 687 C C . VAL A 1 95 ? 63.922 21.274 -51.703 1.00 84.25 95 VAL A C 1
ATOM 689 O O . VAL A 1 95 ? 64.109 20.353 -50.912 1.00 84.25 95 VAL A O 1
ATOM 692 N N . TYR A 1 96 ? 62.697 21.665 -52.059 1.00 85.50 96 TYR A N 1
ATOM 693 C CA . TYR A 1 96 ? 61.501 21.071 -51.470 1.00 85.50 96 TYR A CA 1
ATOM 694 C C . TYR A 1 96 ? 61.302 19.615 -51.907 1.00 85.50 96 TYR A C 1
ATOM 696 O O . TYR A 1 96 ? 60.945 18.776 -51.087 1.00 85.50 96 TYR A O 1
ATOM 704 N N . THR A 1 97 ? 61.572 19.287 -53.174 1.00 83.06 97 THR A N 1
ATOM 705 C CA . THR A 1 97 ? 61.470 17.901 -53.665 1.00 83.06 97 THR A CA 1
ATOM 706 C C . THR A 1 97 ? 62.476 16.996 -52.955 1.00 83.06 97 THR A C 1
ATOM 708 O O . THR A 1 97 ? 62.110 15.914 -52.505 1.00 83.06 97 THR A O 1
ATOM 711 N N . LEU A 1 98 ? 63.722 17.450 -52.780 1.00 81.69 98 LEU A N 1
ATOM 712 C CA . LEU A 1 98 ? 64.736 16.716 -52.019 1.00 81.69 98 LEU A CA 1
ATOM 713 C C . LEU A 1 98 ? 64.366 16.595 -50.536 1.00 81.69 98 LEU A C 1
ATOM 715 O O . LEU A 1 98 ? 64.517 15.518 -49.966 1.00 81.69 98 LEU A O 1
ATOM 719 N N . GLY A 1 99 ? 63.838 17.657 -49.921 1.00 81.25 99 GLY A N 1
ATOM 720 C CA . GLY A 1 99 ? 63.362 17.629 -48.536 1.00 81.25 99 GLY A CA 1
ATOM 721 C C . GLY A 1 99 ? 62.192 16.664 -48.329 1.00 81.25 99 GLY A C 1
ATOM 722 O O . GLY A 1 99 ? 62.189 15.896 -47.370 1.00 81.25 99 GLY A O 1
ATOM 723 N N . LEU A 1 100 ? 61.235 16.642 -49.259 1.00 80.00 100 LEU A N 1
ATOM 724 C CA . LEU A 1 100 ? 60.105 15.716 -49.240 1.00 80.00 100 LEU A CA 1
ATOM 725 C C . LEU A 1 100 ? 60.573 14.267 -49.414 1.00 80.00 100 LEU A C 1
ATOM 727 O O . LEU A 1 100 ? 60.159 13.395 -48.656 1.00 80.00 100 LEU A O 1
ATOM 731 N N . LEU A 1 101 ? 61.477 14.013 -50.364 1.00 75.06 101 LEU A N 1
ATOM 732 C CA . LEU A 1 101 ? 62.076 12.691 -50.550 1.00 75.06 101 LEU A CA 1
ATOM 733 C C . LEU A 1 101 ? 62.855 12.247 -49.306 1.00 75.06 101 LEU A C 1
ATOM 735 O O . LEU A 1 101 ? 62.732 11.095 -48.901 1.00 75.06 101 LEU A O 1
ATOM 739 N N . TYR A 1 102 ? 63.598 13.149 -48.659 1.00 75.88 102 TYR A N 1
ATOM 740 C CA . TYR A 1 102 ? 64.284 12.862 -47.400 1.00 75.88 102 TYR A CA 1
ATOM 741 C C . TYR A 1 102 ? 63.300 12.517 -46.273 1.00 75.88 102 TYR A C 1
ATOM 743 O O . TYR A 1 102 ? 63.486 11.509 -45.597 1.00 75.88 102 TYR A O 1
ATOM 751 N N . ALA A 1 103 ? 62.226 13.294 -46.096 1.00 76.94 103 ALA A N 1
ATOM 752 C CA . ALA A 1 103 ? 61.203 13.032 -45.081 1.00 76.94 103 ALA A CA 1
ATOM 753 C C . ALA A 1 103 ? 60.497 11.682 -45.303 1.00 76.94 103 ALA A C 1
ATOM 755 O O . ALA A 1 103 ? 60.295 10.915 -44.362 1.00 76.94 103 ALA A O 1
ATOM 756 N N . ILE A 1 104 ? 60.185 11.355 -46.560 1.00 73.19 104 ILE A N 1
ATOM 757 C CA . ILE A 1 104 ? 59.610 10.060 -46.940 1.00 73.19 104 ILE A CA 1
ATOM 758 C C . ILE A 1 104 ? 60.626 8.927 -46.696 1.00 73.19 104 ILE A C 1
ATOM 760 O O . ILE A 1 104 ? 60.274 7.895 -46.129 1.00 73.19 104 ILE A O 1
ATOM 764 N N . GLY A 1 105 ? 61.901 9.123 -47.041 1.00 66.81 105 GLY A N 1
ATOM 765 C CA . GLY A 1 105 ? 62.967 8.146 -46.799 1.00 66.81 105 GLY A CA 1
ATOM 766 C C . GLY A 1 105 ? 63.266 7.907 -45.314 1.00 66.81 105 GLY A C 1
ATOM 767 O O . GLY A 1 105 ? 63.560 6.781 -44.926 1.00 66.81 105 GLY A O 1
ATOM 768 N N . ALA A 1 106 ? 63.133 8.929 -44.466 1.00 69.25 106 ALA A N 1
ATOM 769 C CA . ALA A 1 106 ? 63.376 8.828 -43.026 1.00 69.25 106 ALA A CA 1
ATOM 770 C C . ALA A 1 106 ? 62.330 7.974 -42.284 1.00 69.25 106 ALA A C 1
ATOM 772 O O . ALA A 1 106 ? 62.613 7.460 -41.205 1.00 69.25 106 ALA A O 1
ATOM 773 N N . THR A 1 107 ? 61.134 7.797 -42.854 1.00 74.38 107 THR A N 1
ATOM 774 C CA . THR A 1 107 ? 60.040 7.039 -42.217 1.00 74.38 107 THR A CA 1
ATOM 775 C C . THR A 1 107 ? 60.051 5.544 -42.544 1.00 74.38 107 THR A C 1
ATOM 777 O O . THR A 1 107 ? 59.341 4.779 -41.896 1.00 74.38 107 THR A O 1
ATOM 780 N N . SER A 1 108 ? 60.871 5.079 -43.497 1.00 63.75 108 SER A N 1
ATOM 781 C CA . SER A 1 108 ? 60.993 3.645 -43.794 1.00 63.75 108 SER A CA 1
ATOM 782 C C . SER A 1 108 ? 62.348 3.276 -44.415 1.00 63.75 108 SER A C 1
ATOM 784 O O . SER A 1 108 ? 62.752 3.804 -45.451 1.00 63.75 108 SER A O 1
ATOM 786 N N . ALA A 1 109 ? 63.049 2.311 -43.805 1.00 59.78 109 ALA A N 1
ATOM 787 C CA . ALA A 1 109 ? 64.391 1.875 -44.217 1.00 59.78 109 ALA A CA 1
ATOM 788 C C . ALA A 1 109 ? 64.462 1.400 -45.685 1.00 59.78 109 ALA A C 1
ATOM 790 O O . ALA A 1 109 ? 65.478 1.566 -46.356 1.00 59.78 109 ALA A O 1
ATOM 791 N N . SER A 1 110 ? 63.362 0.856 -46.207 1.00 61.75 110 SER A N 1
ATOM 792 C CA . SER A 1 110 ? 63.235 0.393 -47.593 1.00 61.75 110 SER A CA 1
ATOM 793 C C . SER A 1 110 ? 63.143 1.548 -48.597 1.00 61.75 110 SER A C 1
ATOM 795 O O . SER A 1 110 ? 63.613 1.427 -49.727 1.00 61.75 110 SER A O 1
ATOM 797 N N . VAL A 1 111 ? 62.567 2.686 -48.195 1.00 56.56 111 VAL A N 1
ATOM 798 C CA . VAL A 1 111 ? 62.390 3.857 -49.066 1.00 56.56 111 VAL A CA 1
ATOM 799 C C . VAL A 1 111 ? 63.635 4.743 -49.060 1.00 56.56 111 VAL A C 1
ATOM 801 O O . VAL A 1 111 ? 63.950 5.350 -50.083 1.00 56.56 111 VAL A O 1
ATOM 804 N N . ALA A 1 112 ? 64.424 4.725 -47.981 1.00 55.22 112 ALA A N 1
ATOM 805 C CA . ALA A 1 112 ? 65.728 5.386 -47.920 1.00 55.22 112 ALA A CA 1
ATOM 806 C C . ALA A 1 112 ? 66.676 4.955 -49.061 1.00 55.22 112 ALA A C 1
ATOM 808 O O . ALA A 1 112 ? 67.348 5.800 -49.649 1.00 55.22 112 ALA A O 1
ATOM 809 N N . LEU A 1 113 ? 66.685 3.670 -49.440 1.00 63.16 113 LEU A N 1
ATOM 810 C CA . LEU A 1 113 ? 67.503 3.156 -50.550 1.00 63.16 113 LEU A CA 1
ATOM 811 C C . LEU A 1 113 ? 67.044 3.673 -51.922 1.00 63.16 113 LEU A C 1
ATOM 813 O O . LEU A 1 113 ? 67.874 4.029 -52.759 1.00 63.16 113 LEU A O 1
ATOM 817 N N . VAL A 1 114 ? 65.730 3.766 -52.145 1.00 63.31 114 VAL A N 1
ATOM 818 C CA . VAL A 1 114 ? 65.158 4.295 -53.396 1.00 63.31 114 VAL A CA 1
ATOM 819 C C . VAL A 1 114 ? 65.407 5.800 -53.509 1.00 63.31 114 VAL A C 1
ATOM 821 O O . VAL A 1 114 ? 65.769 6.291 -54.578 1.00 63.31 114 VAL A O 1
ATOM 824 N N . VAL A 1 115 ? 65.286 6.527 -52.396 1.00 60.09 115 VAL A N 1
ATOM 825 C CA . VAL A 1 115 ? 65.570 7.966 -52.315 1.00 60.09 115 VAL A CA 1
ATOM 826 C C . VAL A 1 115 ? 67.057 8.254 -52.537 1.00 60.09 115 VAL A C 1
ATOM 828 O O . VAL A 1 115 ? 67.387 9.168 -53.293 1.00 60.09 115 VAL A O 1
ATOM 831 N N . LEU A 1 116 ? 67.959 7.451 -51.963 1.00 65.88 116 LEU A N 1
ATOM 832 C CA . LEU A 1 116 ? 69.400 7.554 -52.220 1.00 65.88 116 LEU A CA 1
ATOM 833 C C . LEU A 1 116 ? 69.730 7.278 -53.694 1.00 65.88 116 LEU A C 1
ATOM 835 O O . LEU A 1 116 ? 70.486 8.035 -54.300 1.00 65.88 116 LEU A O 1
ATOM 839 N N . GLY A 1 117 ? 69.113 6.261 -54.304 1.00 69.31 117 GLY A N 1
ATOM 840 C CA . GLY A 1 117 ? 69.280 5.965 -55.730 1.00 69.31 117 GLY A CA 1
ATOM 841 C C . GLY A 1 117 ? 68.791 7.098 -56.641 1.00 69.31 117 GLY A C 1
ATOM 842 O O . GLY A 1 117 ? 69.508 7.522 -57.549 1.00 69.31 117 GLY A O 1
ATOM 843 N N . ALA A 1 118 ? 67.602 7.644 -56.369 1.00 65.31 118 ALA A N 1
ATOM 844 C CA . ALA A 1 118 ? 67.046 8.767 -57.123 1.00 65.31 118 ALA A CA 1
ATOM 845 C C . ALA A 1 118 ? 67.876 10.052 -56.949 1.00 65.31 118 ALA A C 1
ATOM 847 O O . ALA A 1 118 ? 68.111 10.765 -57.924 1.00 65.31 118 ALA A O 1
ATOM 848 N N . GLY A 1 119 ? 68.376 10.315 -55.737 1.00 67.44 119 GLY A N 1
ATOM 849 C CA . GLY A 1 119 ? 69.263 11.442 -55.444 1.00 67.44 119 GLY A CA 1
ATOM 850 C C . GLY A 1 119 ? 70.595 11.360 -56.194 1.00 67.44 119 GLY A C 1
ATOM 851 O O . GLY A 1 119 ? 71.034 12.352 -56.775 1.00 67.44 119 GLY A O 1
ATOM 852 N N . VAL A 1 120 ? 71.203 10.170 -56.266 1.00 72.75 120 VAL A N 1
ATOM 853 C CA . VAL A 1 120 ? 72.433 9.940 -57.044 1.00 72.75 120 VAL A CA 1
ATOM 854 C C . VAL A 1 120 ? 72.184 10.147 -58.539 1.00 72.75 120 VAL A C 1
ATOM 856 O O . VAL A 1 120 ? 72.965 10.833 -59.196 1.00 72.75 120 VAL A O 1
ATOM 859 N N . MET A 1 121 ? 71.076 9.631 -59.080 1.00 69.94 121 MET A N 1
ATOM 860 C CA . MET A 1 121 ? 70.734 9.802 -60.498 1.00 69.94 121 MET A CA 1
ATOM 861 C C . MET A 1 121 ? 70.413 11.258 -60.855 1.00 69.94 121 MET A C 1
ATOM 863 O O . MET A 1 121 ? 70.845 11.741 -61.902 1.00 69.94 121 MET A O 1
ATOM 867 N N . ALA A 1 122 ? 69.711 11.983 -59.981 1.00 65.75 122 ALA A N 1
ATOM 868 C CA . ALA A 1 122 ? 69.446 13.408 -60.156 1.00 65.75 122 ALA A CA 1
ATOM 869 C C . ALA A 1 122 ? 70.739 14.237 -60.081 1.00 65.75 122 ALA A C 1
ATOM 871 O O . ALA A 1 122 ? 70.963 15.096 -60.933 1.00 65.75 122 ALA A O 1
ATOM 872 N N . GLY A 1 123 ? 71.630 13.939 -59.128 1.00 67.88 123 GLY A N 1
ATOM 873 C CA . GLY A 1 123 ? 72.958 14.553 -59.045 1.00 67.88 123 GLY A CA 1
ATOM 874 C C . GLY A 1 123 ? 73.799 14.299 -60.299 1.00 67.88 123 GLY A C 1
ATOM 875 O O . GLY A 1 123 ? 74.425 15.222 -60.821 1.00 67.88 123 GLY A O 1
ATOM 876 N N . LEU A 1 124 ? 73.743 13.081 -60.846 1.00 68.69 124 LEU A N 1
ATOM 877 C CA . LEU A 1 124 ? 74.418 12.720 -62.093 1.00 68.69 124 LEU A CA 1
ATOM 878 C C . LEU A 1 124 ? 73.836 13.482 -63.295 1.00 68.69 124 LEU A C 1
ATOM 880 O O . LEU A 1 124 ? 74.587 14.016 -64.106 1.00 68.69 124 LEU A O 1
ATOM 884 N N . ALA A 1 125 ? 72.509 13.592 -63.391 1.00 64.31 125 ALA A N 1
ATOM 885 C CA . ALA A 1 125 ? 71.838 14.341 -64.451 1.00 64.31 125 ALA A CA 1
ATOM 886 C C . ALA A 1 125 ? 72.151 15.846 -64.386 1.00 64.31 125 ALA A C 1
ATOM 888 O O . ALA A 1 125 ? 72.360 16.474 -65.423 1.00 64.31 125 ALA A O 1
ATOM 889 N N . ILE A 1 126 ? 72.245 16.418 -63.180 1.00 65.06 126 ILE A N 1
ATOM 890 C CA . ILE A 1 126 ? 72.657 17.812 -62.968 1.00 65.06 126 ILE A CA 1
ATOM 891 C C . ILE A 1 126 ? 74.128 18.006 -63.356 1.00 65.06 126 ILE A C 1
ATOM 893 O O . ILE A 1 126 ? 74.444 18.978 -64.038 1.00 65.06 126 ILE A O 1
ATOM 897 N N . ALA A 1 127 ? 75.021 17.077 -62.999 1.00 60.50 127 ALA A N 1
ATOM 898 C CA . ALA A 1 127 ? 76.428 17.132 -63.401 1.00 60.50 127 ALA A CA 1
ATOM 899 C C . ALA A 1 127 ? 76.596 17.044 -64.931 1.00 60.50 127 ALA A C 1
ATOM 901 O O . ALA A 1 127 ? 77.358 17.811 -65.524 1.00 60.50 127 ALA A O 1
ATOM 902 N N . ILE A 1 128 ? 75.827 16.170 -65.591 1.00 66.81 128 ILE A N 1
ATOM 903 C CA . ILE A 1 128 ? 75.802 16.044 -67.055 1.00 66.81 128 ILE A CA 1
ATOM 904 C C . ILE A 1 128 ? 75.219 17.315 -67.695 1.00 66.81 128 ILE A C 1
ATOM 906 O O . ILE A 1 128 ? 75.802 17.854 -68.635 1.00 66.81 128 ILE A O 1
ATOM 910 N N . GLY A 1 129 ? 74.127 17.865 -67.159 1.00 57.56 129 GLY A N 1
ATOM 911 C CA . GLY A 1 129 ? 73.530 19.111 -67.648 1.00 57.56 129 GLY A CA 1
ATOM 912 C C . GLY A 1 129 ? 74.449 20.329 -67.489 1.00 57.56 129 GLY A C 1
ATOM 913 O O . GLY A 1 129 ? 74.568 21.136 -68.410 1.00 57.56 129 GLY A O 1
ATOM 914 N N . ALA A 1 130 ? 75.166 20.432 -66.366 1.00 54.56 130 ALA A N 1
ATOM 915 C CA . ALA A 1 130 ? 76.154 21.485 -66.126 1.00 54.56 130 ALA A CA 1
ATOM 916 C C . ALA A 1 130 ? 77.349 21.394 -67.093 1.00 54.56 130 ALA A C 1
ATOM 918 O O . ALA A 1 130 ? 77.885 22.424 -67.505 1.00 54.56 130 ALA A O 1
ATOM 919 N N . SER A 1 131 ? 77.720 20.182 -67.521 1.00 54.06 131 SER A N 1
ATOM 920 C CA . SER A 1 131 ? 78.769 19.978 -68.528 1.00 54.06 131 SER A CA 1
ATOM 921 C C . SER A 1 131 ? 78.357 20.408 -69.945 1.00 54.06 131 SER A C 1
ATOM 923 O O . SER A 1 131 ? 79.211 20.820 -70.726 1.00 54.06 131 SER A O 1
ATOM 925 N N . ALA A 1 132 ? 77.056 20.405 -70.262 1.00 54.66 132 ALA A N 1
ATOM 926 C CA . ALA A 1 132 ? 76.536 20.859 -71.555 1.00 54.66 132 ALA A CA 1
ATOM 927 C C . ALA A 1 132 ? 76.373 22.391 -71.654 1.00 54.66 132 ALA A C 1
ATOM 929 O O . ALA A 1 132 ? 76.324 22.932 -72.755 1.00 54.66 132 ALA A O 1
ATOM 930 N N . ALA A 1 133 ? 76.310 23.102 -70.521 1.00 48.81 133 ALA A N 1
ATOM 931 C CA . ALA A 1 133 ? 76.047 24.545 -70.463 1.00 48.81 133 ALA A CA 1
ATOM 932 C C . ALA A 1 133 ? 77.313 25.431 -70.400 1.00 48.81 133 ALA A C 1
ATOM 934 O O . ALA A 1 133 ? 77.204 26.634 -70.169 1.00 48.81 133 ALA A O 1
ATOM 935 N N . GLY A 1 134 ? 78.508 24.866 -70.613 1.00 50.94 134 GLY A N 1
ATOM 936 C CA . GLY A 1 134 ? 79.749 25.643 -70.744 1.00 50.94 134 GLY A CA 1
ATOM 937 C C . GLY A 1 134 ? 80.313 26.215 -69.436 1.00 50.94 134 GLY A C 1
ATOM 938 O O . GLY A 1 134 ? 80.982 27.246 -69.464 1.00 50.94 134 GLY A O 1
ATOM 939 N N . ALA A 1 135 ? 80.071 25.570 -68.291 1.00 45.56 135 ALA A N 1
ATOM 940 C CA . ALA A 1 135 ? 80.755 25.919 -67.044 1.00 45.56 135 ALA A CA 1
ATOM 941 C C . ALA A 1 135 ? 82.235 25.459 -67.075 1.00 45.56 135 ALA A C 1
ATOM 943 O O . ALA A 1 135 ? 82.516 24.338 -67.512 1.00 45.56 135 ALA A O 1
ATOM 944 N N . PRO A 1 136 ? 83.202 26.275 -66.615 1.00 50.31 136 PRO A N 1
ATOM 945 C CA . PRO A 1 136 ? 84.613 25.899 -66.626 1.00 50.31 136 PRO A CA 1
ATOM 946 C C . PRO A 1 136 ? 84.942 24.876 -65.517 1.00 50.31 136 PRO A C 1
ATOM 948 O O . PRO A 1 136 ? 84.840 25.194 -64.340 1.00 50.31 136 PRO A O 1
ATOM 951 N N . LEU A 1 137 ? 85.324 23.663 -65.952 1.00 49.16 137 LEU A N 1
ATOM 952 C CA . LEU A 1 137 ? 86.260 22.653 -65.391 1.00 49.16 137 LEU A CA 1
ATOM 953 C C . LEU A 1 137 ? 86.275 22.398 -63.859 1.00 49.16 137 LEU A C 1
ATOM 955 O O . LEU A 1 137 ? 86.554 23.319 -63.097 1.00 49.16 137 LEU A O 1
ATOM 959 N N . PRO A 1 138 ? 86.124 21.129 -63.392 1.00 50.66 138 PRO A N 1
ATOM 960 C CA . PRO A 1 138 ? 86.949 19.994 -63.832 1.00 50.66 138 PRO A CA 1
ATOM 961 C C . PRO A 1 138 ? 86.169 18.656 -63.922 1.00 50.66 138 PRO A C 1
ATOM 963 O O . PRO A 1 138 ? 86.106 17.894 -62.965 1.00 50.66 138 PRO A O 1
ATOM 966 N N . PHE A 1 139 ? 85.599 18.320 -65.084 1.00 50.06 139 PHE A N 1
ATOM 967 C CA . PHE A 1 139 ? 84.947 17.006 -65.303 1.00 50.06 139 PHE A CA 1
ATOM 968 C C . PHE A 1 139 ? 85.472 16.236 -66.525 1.00 50.06 139 PHE A C 1
ATOM 970 O O . PHE A 1 139 ? 85.029 15.123 -66.811 1.00 50.06 139 PHE A O 1
ATOM 977 N N . ALA A 1 140 ? 86.480 16.773 -67.218 1.00 49.44 140 ALA A N 1
ATOM 978 C CA . ALA A 1 140 ? 87.072 16.132 -68.394 1.00 49.44 140 ALA A CA 1
ATOM 979 C C . ALA A 1 140 ? 87.827 14.822 -68.072 1.00 49.44 140 ALA A C 1
ATOM 981 O O . ALA A 1 140 ? 88.053 14.008 -68.966 1.00 49.44 140 ALA A O 1
ATOM 982 N N . THR A 1 141 ? 88.184 14.575 -66.808 1.00 53.94 141 THR A N 1
ATOM 983 C CA . THR A 1 141 ? 88.855 13.339 -66.370 1.00 53.94 141 THR A CA 1
ATOM 984 C C . THR A 1 141 ? 87.883 12.180 -66.117 1.00 53.94 141 THR A C 1
ATOM 986 O O . THR A 1 141 ? 88.218 11.038 -66.426 1.00 53.94 141 THR A O 1
ATOM 989 N N . ALA A 1 142 ? 86.649 12.437 -65.669 1.00 52.88 142 ALA A N 1
ATOM 990 C CA . ALA A 1 142 ? 85.667 11.381 -65.385 1.00 52.88 142 ALA A CA 1
ATOM 991 C C . ALA A 1 142 ? 85.081 10.740 -66.663 1.00 52.88 142 ALA A C 1
ATOM 993 O O . ALA A 1 142 ? 84.847 9.533 -66.712 1.00 52.88 142 ALA A O 1
ATOM 994 N N . ALA A 1 143 ? 84.919 11.519 -67.738 1.00 52.25 143 ALA A N 1
ATOM 995 C CA . ALA A 1 143 ? 84.354 11.035 -69.002 1.00 52.25 143 ALA A CA 1
ATOM 996 C C . ALA A 1 143 ? 85.297 10.118 -69.813 1.00 52.25 143 ALA A C 1
ATOM 998 O O . ALA A 1 143 ? 84.838 9.403 -70.707 1.00 52.25 143 ALA A O 1
ATOM 999 N N . ARG A 1 144 ? 86.609 10.109 -69.518 1.00 54.44 144 ARG A N 1
ATOM 1000 C CA . ARG A 1 144 ? 87.561 9.151 -70.117 1.00 54.44 144 ARG A CA 1
ATOM 1001 C C . ARG A 1 144 ? 87.603 7.812 -69.378 1.00 54.44 144 ARG A C 1
ATOM 1003 O O . ARG A 1 144 ? 87.794 6.793 -70.034 1.00 54.44 144 ARG A O 1
ATOM 1010 N N . ALA A 1 145 ? 87.352 7.789 -68.067 1.00 52.50 145 ALA A N 1
ATOM 1011 C CA . ALA A 1 145 ? 87.344 6.554 -67.277 1.00 52.50 145 ALA A CA 1
ATOM 1012 C C . ALA A 1 145 ? 86.141 5.644 -67.600 1.00 52.50 145 ALA A C 1
ATOM 1014 O O . ALA A 1 145 ? 86.285 4.425 -67.654 1.00 52.50 145 ALA A O 1
ATOM 1015 N N . SER A 1 146 ? 84.968 6.210 -67.914 1.00 46.69 146 SER A N 1
ATOM 1016 C CA . SER A 1 146 ? 83.767 5.411 -68.218 1.00 46.69 146 SER A CA 1
ATOM 1017 C C . SER A 1 146 ? 83.812 4.679 -69.567 1.00 46.69 146 SER A C 1
ATOM 1019 O O . SER A 1 146 ? 83.040 3.747 -69.780 1.00 46.69 146 SER A O 1
ATOM 1021 N N . ARG A 1 147 ? 84.735 5.042 -70.473 1.00 53.75 147 ARG A N 1
ATOM 1022 C CA . ARG A 1 147 ? 84.903 4.365 -71.773 1.00 53.75 147 ARG A CA 1
ATOM 1023 C C . ARG A 1 147 ? 85.788 3.114 -71.715 1.00 53.75 147 ARG A C 1
ATOM 1025 O O . ARG A 1 147 ? 85.771 2.346 -72.668 1.00 53.75 147 ARG A O 1
ATOM 1032 N N . GLN A 1 148 ? 86.539 2.891 -70.632 1.00 51.94 148 GLN A N 1
ATOM 1033 C CA . GLN A 1 148 ? 87.482 1.764 -70.523 1.00 51.94 148 GLN A CA 1
ATOM 1034 C C . GLN A 1 148 ? 86.945 0.547 -69.746 1.00 51.94 148 GLN A C 1
ATOM 1036 O O . GLN A 1 148 ? 87.609 -0.485 -69.718 1.00 51.94 148 GLN A O 1
ATOM 1041 N N . ALA A 1 149 ? 85.740 0.606 -69.164 1.00 49.91 149 ALA A N 1
ATOM 1042 C CA . ALA A 1 149 ? 85.171 -0.519 -68.411 1.00 49.91 149 ALA A CA 1
ATOM 1043 C C . ALA A 1 149 ? 83.657 -0.722 -68.658 1.00 49.91 149 ALA A C 1
ATOM 1045 O O . ALA A 1 149 ? 82.847 -0.563 -67.742 1.00 49.91 149 ALA A O 1
ATOM 1046 N N . PRO A 1 150 ? 83.236 -1.113 -69.880 1.00 49.59 150 PRO A N 1
ATOM 1047 C CA . PRO A 1 150 ? 81.827 -1.415 -70.180 1.00 49.59 150 PRO A CA 1
ATOM 1048 C C . PRO A 1 150 ? 81.263 -2.590 -69.354 1.00 49.59 150 PRO A C 1
ATOM 1050 O O . PRO A 1 150 ? 80.053 -2.696 -69.165 1.00 49.59 150 PRO A O 1
ATOM 1053 N N . TRP A 1 151 ? 82.137 -3.437 -68.803 1.00 51.88 151 TRP A N 1
ATOM 1054 C CA . TRP A 1 151 ? 81.797 -4.608 -67.990 1.00 51.88 151 TRP A CA 1
ATOM 1055 C C . TRP A 1 151 ? 81.359 -4.284 -66.551 1.00 51.88 151 TRP A C 1
ATOM 1057 O O . TRP A 1 151 ? 80.817 -5.158 -65.886 1.00 51.88 151 TRP A O 1
ATOM 1067 N N . VAL A 1 152 ? 81.527 -3.044 -66.072 1.00 51.38 152 VAL A N 1
ATOM 1068 C CA . VAL A 1 152 ? 81.078 -2.625 -64.725 1.00 51.38 152 VAL A CA 1
ATOM 1069 C C . VAL A 1 152 ? 79.682 -1.984 -64.760 1.00 51.38 152 VAL A C 1
ATOM 1071 O O . VAL A 1 152 ? 78.911 -2.106 -63.812 1.00 51.38 152 VAL A O 1
ATOM 1074 N N . ILE A 1 153 ? 79.308 -1.351 -65.877 1.00 52.88 153 ILE A N 1
ATOM 1075 C CA . ILE A 1 153 ? 78.032 -0.625 -66.009 1.00 52.88 153 ILE A CA 1
ATOM 1076 C C . ILE A 1 153 ? 76.868 -1.589 -66.292 1.00 52.88 153 ILE A C 1
ATOM 1078 O O . ILE A 1 153 ? 75.785 -1.441 -65.728 1.00 52.88 153 ILE A O 1
ATOM 1082 N N . TYR A 1 154 ? 77.094 -2.617 -67.113 1.00 50.62 154 TYR A N 1
ATOM 1083 C CA . TYR A 1 154 ? 76.064 -3.597 -67.474 1.00 50.62 154 TYR A CA 1
ATOM 1084 C C . TYR A 1 154 ? 75.499 -4.409 -66.283 1.00 50.62 154 TYR A C 1
ATOM 1086 O O . TYR A 1 154 ? 74.274 -4.488 -66.171 1.00 50.62 154 TYR A O 1
ATOM 1094 N N . PRO A 1 155 ? 76.309 -4.965 -65.353 1.00 54.38 155 PRO A N 1
ATOM 1095 C CA . PRO A 1 155 ? 75.775 -5.703 -64.203 1.00 54.38 155 PRO A CA 1
ATOM 1096 C C . PRO A 1 155 ? 75.069 -4.802 -63.180 1.00 54.38 155 PRO A C 1
ATOM 1098 O O . PRO A 1 155 ? 74.107 -5.240 -62.555 1.00 54.38 155 PRO A O 1
ATOM 1101 N N . ALA A 1 156 ? 75.471 -3.534 -63.043 1.00 52.91 156 ALA A N 1
ATOM 1102 C CA . ALA A 1 156 ? 74.794 -2.586 -62.156 1.00 52.91 156 ALA A CA 1
ATOM 1103 C C . ALA A 1 156 ? 73.394 -2.203 -62.675 1.00 52.91 156 ALA A C 1
ATOM 1105 O O . ALA A 1 156 ? 72.432 -2.167 -61.907 1.00 52.91 156 ALA A O 1
ATOM 1106 N N . VAL A 1 157 ? 73.256 -1.979 -63.987 1.00 54.44 157 VAL A N 1
ATOM 1107 C CA . VAL A 1 157 ? 71.960 -1.672 -64.619 1.00 54.44 157 VAL A CA 1
ATOM 1108 C C . VAL A 1 157 ? 71.056 -2.911 -64.669 1.00 54.44 157 VAL A C 1
ATOM 1110 O O . VAL A 1 157 ? 69.867 -2.808 -64.370 1.00 54.44 157 VAL A O 1
ATOM 1113 N N . ALA A 1 158 ? 71.608 -4.094 -64.965 1.00 56.47 158 ALA A N 1
ATOM 1114 C CA . ALA A 1 158 ? 70.862 -5.354 -64.926 1.00 56.47 158 ALA A CA 1
ATOM 1115 C C . ALA A 1 158 ? 70.412 -5.728 -63.500 1.00 56.47 158 ALA A C 1
ATOM 1117 O O . ALA A 1 158 ? 69.281 -6.173 -63.315 1.00 56.47 158 ALA A O 1
ATOM 1118 N N . GLY A 1 159 ? 71.249 -5.486 -62.484 1.00 54.94 159 GLY A N 1
ATOM 1119 C CA . GLY A 1 159 ? 70.892 -5.674 -61.075 1.00 54.94 159 GLY A CA 1
ATOM 1120 C C . GLY A 1 159 ? 69.757 -4.750 -60.621 1.00 54.94 159 GLY A C 1
ATOM 1121 O O . GLY A 1 159 ? 68.821 -5.205 -59.969 1.00 54.94 159 GLY A O 1
ATOM 1122 N N . LEU A 1 160 ? 69.778 -3.475 -61.026 1.00 55.41 160 LEU A N 1
ATOM 1123 C CA . LEU A 1 160 ? 68.711 -2.514 -60.713 1.00 55.41 160 LEU A CA 1
ATOM 1124 C C . LEU A 1 160 ? 67.378 -2.857 -61.398 1.00 55.41 160 LEU A C 1
ATOM 1126 O O . LEU A 1 160 ? 66.328 -2.782 -60.758 1.00 55.41 160 LEU A O 1
ATOM 1130 N N . LEU A 1 161 ? 67.406 -3.282 -62.666 1.00 54.19 161 LEU A N 1
ATOM 1131 C CA . LEU A 1 161 ? 66.204 -3.738 -63.375 1.00 54.19 161 LEU A CA 1
ATOM 1132 C C . LEU A 1 161 ? 65.655 -5.051 -62.797 1.00 54.19 161 LEU A C 1
ATOM 1134 O O . LEU A 1 161 ? 64.442 -5.185 -62.646 1.00 54.19 161 LEU A O 1
ATOM 1138 N N . GLY A 1 162 ? 66.527 -5.990 -62.415 1.00 55.00 162 GLY A N 1
ATOM 1139 C CA . GLY A 1 162 ? 66.134 -7.252 -61.784 1.00 55.00 162 GLY A CA 1
ATOM 1140 C C . GLY A 1 162 ? 65.465 -7.059 -60.420 1.00 55.00 162 GLY A C 1
ATOM 1141 O O . GLY A 1 162 ? 64.415 -7.646 -60.166 1.00 55.00 162 GLY A O 1
ATOM 1142 N N . VAL A 1 163 ? 66.012 -6.186 -59.566 1.00 58.41 163 VAL A N 1
ATOM 1143 C CA . VAL A 1 163 ? 65.420 -5.863 -58.253 1.00 58.41 163 VAL A CA 1
ATOM 1144 C C . VAL A 1 163 ? 64.104 -5.091 -58.407 1.00 58.41 163 VAL A C 1
ATOM 1146 O O . VAL A 1 163 ? 63.148 -5.369 -57.685 1.00 58.41 163 VAL A O 1
ATOM 1149 N N . GLY A 1 164 ? 64.009 -4.178 -59.381 1.00 55.41 164 GLY A N 1
ATOM 1150 C CA . GLY A 1 164 ? 62.771 -3.450 -59.673 1.00 55.41 164 GLY A CA 1
ATOM 1151 C C . GLY A 1 164 ? 61.640 -4.358 -60.171 1.00 55.41 164 GLY A C 1
ATOM 1152 O O . GLY A 1 164 ? 60.513 -4.258 -59.687 1.00 55.41 164 GLY A O 1
ATOM 1153 N N . LEU A 1 165 ? 61.938 -5.287 -61.086 1.00 60.66 165 LEU A N 1
ATOM 1154 C CA . LEU A 1 165 ? 60.943 -6.218 -61.625 1.00 60.66 165 LEU A CA 1
ATOM 1155 C C . LEU A 1 165 ? 60.522 -7.275 -60.588 1.00 60.66 165 LEU A C 1
ATOM 1157 O O . LEU A 1 165 ? 59.333 -7.553 -60.448 1.00 60.66 165 LEU A O 1
ATOM 1161 N N . ALA A 1 166 ? 61.467 -7.816 -59.809 1.00 61.56 166 ALA A N 1
ATOM 1162 C CA . ALA A 1 166 ? 61.163 -8.743 -58.717 1.00 61.56 166 ALA A CA 1
ATOM 1163 C C . ALA A 1 166 ? 60.346 -8.068 -57.599 1.00 61.56 166 ALA A C 1
ATOM 1165 O O . ALA A 1 166 ? 59.413 -8.668 -57.065 1.00 61.56 166 ALA A O 1
ATOM 1166 N N . GLY A 1 167 ? 60.633 -6.802 -57.281 1.00 61.09 167 GLY A N 1
ATOM 1167 C CA . GLY A 1 167 ? 59.834 -6.003 -56.348 1.00 61.09 167 GLY A CA 1
ATOM 1168 C C . GLY A 1 167 ? 58.423 -5.709 -56.868 1.00 61.09 167 GLY A C 1
ATOM 1169 O O . GLY A 1 167 ? 57.462 -5.765 -56.106 1.00 61.09 167 GLY A O 1
ATOM 1170 N N . PHE A 1 168 ? 58.267 -5.459 -58.171 1.00 64.75 168 PHE A N 1
ATOM 1171 C CA . PHE A 1 168 ? 56.958 -5.226 -58.786 1.00 64.75 168 PHE A CA 1
ATOM 1172 C C . PHE A 1 168 ? 56.092 -6.493 -58.806 1.00 64.75 168 PHE A C 1
ATOM 1174 O O . PHE A 1 168 ? 54.924 -6.447 -58.426 1.00 64.75 168 PHE A O 1
ATOM 1181 N N . LEU A 1 169 ? 56.669 -7.639 -59.185 1.00 67.38 169 LEU A N 1
ATOM 1182 C CA . LEU A 1 169 ? 55.950 -8.915 -59.218 1.00 67.38 169 LEU A CA 1
ATOM 1183 C C . LEU A 1 169 ? 55.602 -9.421 -57.810 1.00 67.38 169 LEU A C 1
ATOM 1185 O O . LEU A 1 169 ? 54.488 -9.895 -57.592 1.00 67.38 169 LEU A O 1
ATOM 1189 N N . THR A 1 170 ? 56.505 -9.267 -56.833 1.00 68.50 170 THR A N 1
ATOM 1190 C CA . THR A 1 170 ? 56.195 -9.629 -55.438 1.00 68.50 170 THR A CA 1
ATOM 1191 C C . THR A 1 170 ? 55.119 -8.721 -54.853 1.00 68.50 170 THR A C 1
ATOM 1193 O O . THR A 1 170 ? 54.194 -9.232 -54.223 1.00 68.50 170 THR A O 1
ATOM 1196 N N . LYS A 1 171 ? 55.150 -7.414 -55.145 1.00 73.62 171 LYS A N 1
ATOM 1197 C CA . LYS A 1 171 ? 54.099 -6.478 -54.732 1.00 73.62 171 LYS A CA 1
ATOM 1198 C C . LYS A 1 171 ? 52.741 -6.814 -55.347 1.00 73.62 171 LYS A C 1
ATOM 1200 O O . LYS A 1 171 ? 51.767 -6.889 -54.612 1.00 73.62 171 LYS A O 1
ATOM 1205 N N . HIS A 1 172 ? 52.676 -7.106 -56.646 1.00 75.25 172 HIS A N 1
ATOM 1206 C CA . HIS A 1 172 ? 51.409 -7.466 -57.290 1.00 75.25 172 HIS A CA 1
ATOM 1207 C C . HIS A 1 172 ? 50.817 -8.763 -56.709 1.00 75.25 172 HIS A C 1
ATOM 1209 O O . HIS A 1 172 ? 49.611 -8.852 -56.499 1.00 75.25 172 HIS A O 1
ATOM 1215 N N . SER A 1 173 ? 51.661 -9.753 -56.390 1.00 74.88 173 SER A N 1
ATOM 1216 C CA . SER A 1 173 ? 51.210 -10.994 -55.743 1.00 74.88 173 SER A CA 1
ATOM 1217 C C . SER A 1 173 ? 50.779 -10.797 -54.283 1.00 74.88 173 SER A C 1
ATOM 1219 O O . SER A 1 173 ? 49.872 -11.480 -53.808 1.00 74.88 173 SER A O 1
ATOM 1221 N N . ALA A 1 174 ? 51.410 -9.860 -53.568 1.00 76.00 174 ALA A N 1
ATOM 1222 C CA . ALA A 1 174 ? 51.043 -9.506 -52.202 1.00 76.00 174 ALA A CA 1
ATOM 1223 C C . ALA A 1 174 ? 49.721 -8.727 -52.167 1.00 76.00 174 ALA A C 1
ATOM 1225 O O . ALA A 1 174 ? 48.863 -9.037 -51.346 1.00 76.00 174 ALA A O 1
ATOM 1226 N N . ASP A 1 175 ? 49.526 -7.792 -53.101 1.00 78.19 175 ASP A N 1
ATOM 1227 C CA . ASP A 1 175 ? 48.289 -7.020 -53.244 1.00 78.19 175 ASP A CA 1
ATOM 1228 C C . ASP A 1 175 ? 47.103 -7.931 -53.617 1.00 78.19 175 ASP A C 1
ATOM 1230 O O . ASP A 1 175 ? 45.998 -7.760 -53.104 1.00 78.19 175 ASP A O 1
ATOM 1234 N N . GLU A 1 176 ? 47.323 -8.952 -54.453 1.00 82.06 176 GLU A N 1
ATOM 1235 C CA . GLU A 1 176 ? 46.280 -9.914 -54.829 1.00 82.06 176 GLU A CA 1
ATOM 1236 C C . GLU A 1 176 ? 45.899 -10.855 -53.675 1.00 82.06 176 GLU A C 1
ATOM 1238 O O . GLU A 1 176 ? 44.713 -11.090 -53.439 1.00 82.06 176 GLU A O 1
ATOM 1243 N N . ARG A 1 177 ? 46.876 -11.325 -52.882 1.00 84.19 177 ARG A N 1
ATOM 1244 C CA . ARG A 1 177 ? 46.597 -12.085 -51.649 1.00 84.19 177 ARG A CA 1
ATOM 1245 C C . ARG A 1 177 ? 45.863 -11.241 -50.614 1.00 84.19 177 ARG A C 1
ATOM 1247 O O . ARG A 1 177 ? 44.855 -11.697 -50.088 1.00 84.19 177 ARG A O 1
ATOM 1254 N N . ALA A 1 178 ? 46.304 -10.003 -50.393 1.00 84.00 178 ALA A N 1
ATOM 1255 C CA . ALA A 1 178 ? 45.635 -9.076 -49.484 1.00 84.00 178 ALA A CA 1
ATOM 1256 C C . ALA A 1 178 ? 44.187 -8.798 -49.921 1.00 84.00 178 ALA A C 1
ATOM 1258 O O . ALA A 1 178 ? 43.290 -8.715 -49.084 1.00 84.00 178 ALA A O 1
ATOM 1259 N N . ARG A 1 179 ? 43.929 -8.716 -51.235 1.00 84.88 179 ARG A N 1
ATOM 1260 C CA . ARG A 1 179 ? 42.570 -8.564 -51.771 1.00 84.88 179 ARG A CA 1
ATOM 1261 C C . ARG A 1 179 ? 41.705 -9.804 -51.531 1.00 84.88 179 ARG A C 1
ATOM 1263 O O . ARG A 1 179 ? 40.550 -9.652 -51.145 1.00 84.88 179 ARG A O 1
ATOM 1270 N N . LEU A 1 180 ? 42.239 -11.010 -51.737 1.00 87.50 180 LEU A N 1
ATOM 1271 C CA . LEU A 1 180 ? 41.508 -12.258 -51.477 1.00 87.50 180 LEU A CA 1
ATOM 1272 C C . LEU A 1 180 ? 41.219 -12.457 -49.983 1.00 87.50 180 LEU A C 1
ATOM 1274 O O . LEU A 1 180 ? 40.109 -12.843 -49.625 1.00 87.50 180 LEU A O 1
ATOM 1278 N N . GLU A 1 181 ? 42.177 -12.138 -49.113 1.00 88.75 181 GLU A N 1
ATOM 1279 C CA . GLU A 1 181 ? 41.993 -12.172 -47.657 1.00 88.75 181 GLU A CA 1
ATOM 1280 C C . GLU A 1 181 ? 40.934 -11.156 -47.201 1.00 88.75 181 GLU A C 1
ATOM 1282 O O . GLU A 1 181 ? 40.066 -11.494 -46.396 1.00 88.75 181 GLU A O 1
ATOM 1287 N N . ALA A 1 182 ? 40.933 -9.944 -47.770 1.00 84.56 182 ALA A N 1
ATOM 1288 C CA . ALA A 1 182 ? 39.913 -8.934 -47.487 1.00 84.56 182 ALA A CA 1
ATOM 1289 C C . ALA A 1 182 ? 38.508 -9.365 -47.948 1.00 84.56 182 ALA A C 1
ATOM 1291 O O . ALA A 1 182 ? 37.532 -9.149 -47.228 1.00 84.56 182 ALA A O 1
ATOM 1292 N N . LEU A 1 183 ? 38.391 -10.013 -49.115 1.00 88.12 183 LEU A N 1
ATOM 1293 C CA . LEU A 1 183 ? 37.119 -10.564 -49.600 1.00 88.12 183 LEU A CA 1
ATOM 1294 C C . LEU A 1 183 ? 36.613 -11.704 -48.705 1.00 88.12 183 LEU A C 1
ATOM 1296 O O . LEU A 1 183 ? 35.438 -11.711 -48.339 1.00 88.12 183 LEU A O 1
ATOM 1300 N N . ALA A 1 184 ? 37.491 -12.621 -48.292 1.00 90.62 184 ALA A N 1
ATOM 1301 C CA . ALA A 1 184 ? 37.130 -13.708 -47.383 1.00 90.62 184 ALA A CA 1
ATOM 1302 C C . ALA A 1 184 ? 36.674 -13.183 -46.008 1.00 90.62 184 ALA A C 1
ATOM 1304 O O . ALA A 1 184 ? 35.657 -13.637 -45.481 1.00 90.62 184 ALA A O 1
ATOM 1305 N N . ALA A 1 185 ? 37.373 -12.184 -45.458 1.00 88.50 185 ALA A N 1
ATOM 1306 C CA . ALA A 1 185 ? 36.987 -11.530 -44.207 1.00 88.50 185 ALA A CA 1
ATOM 1307 C C . ALA A 1 185 ? 35.633 -10.804 -44.326 1.00 88.50 185 ALA A C 1
ATOM 1309 O O . ALA A 1 185 ? 34.792 -10.912 -43.433 1.00 88.50 185 ALA A O 1
ATOM 1310 N N . CYS A 1 186 ? 35.390 -10.119 -45.449 1.00 89.31 186 CYS A N 1
ATOM 1311 C CA . CYS A 1 186 ? 34.116 -9.466 -45.762 1.00 89.31 186 CYS A CA 1
ATOM 1312 C C . CYS A 1 186 ? 32.957 -10.484 -45.821 1.00 89.31 186 CYS A C 1
ATOM 1314 O O . CYS A 1 186 ? 31.910 -10.269 -45.207 1.00 89.31 186 CYS A O 1
ATOM 1316 N N . GLU A 1 187 ? 33.135 -11.628 -46.493 1.00 91.00 187 GLU A N 1
ATOM 1317 C CA . GLU A 1 187 ? 32.124 -12.695 -46.518 1.00 91.00 187 GLU A CA 1
ATOM 1318 C C . GLU A 1 187 ? 31.869 -13.307 -45.139 1.00 91.00 187 GLU A C 1
ATOM 1320 O O . GLU A 1 187 ? 30.716 -13.540 -44.772 1.00 91.00 187 GLU A O 1
ATOM 1325 N N . GLN A 1 188 ? 32.926 -13.568 -44.369 1.00 93.62 188 GLN A N 1
ATOM 1326 C CA . GLN A 1 188 ? 32.804 -14.135 -43.030 1.00 93.62 188 GLN A CA 1
ATOM 1327 C C . GLN A 1 188 ? 32.039 -13.192 -42.095 1.00 93.62 188 GLN A C 1
ATOM 1329 O O . GLN A 1 188 ? 31.117 -13.632 -41.407 1.00 93.62 188 GLN A O 1
ATOM 1334 N N . ALA A 1 189 ? 32.354 -11.894 -42.123 1.00 88.06 189 ALA A N 1
ATOM 1335 C CA . ALA A 1 189 ? 31.637 -10.882 -41.355 1.00 88.06 189 ALA A CA 1
ATOM 1336 C C . ALA A 1 189 ? 30.150 -10.812 -41.754 1.00 88.06 189 ALA A C 1
ATOM 1338 O O . ALA A 1 189 ? 29.279 -10.725 -40.892 1.00 88.06 189 ALA A O 1
ATOM 1339 N N . ARG A 1 190 ? 29.822 -10.946 -43.047 1.00 89.25 190 ARG A N 1
ATOM 1340 C CA . ARG A 1 190 ? 28.422 -11.004 -43.509 1.00 89.25 190 ARG A CA 1
ATOM 1341 C C . ARG A 1 190 ? 27.673 -12.241 -43.016 1.00 89.25 190 ARG A C 1
ATOM 1343 O O . ARG A 1 190 ? 26.510 -12.122 -42.639 1.00 89.25 190 ARG A O 1
ATOM 1350 N N . ARG A 1 191 ? 28.312 -13.415 -43.009 1.00 93.31 191 ARG A N 1
ATOM 1351 C CA . ARG A 1 191 ? 27.704 -14.637 -42.451 1.00 93.31 191 ARG A CA 1
ATOM 1352 C C . ARG A 1 191 ? 27.441 -14.473 -40.956 1.00 93.31 191 ARG A C 1
ATOM 1354 O O . ARG A 1 191 ? 26.315 -14.703 -40.532 1.00 93.31 191 ARG A O 1
ATOM 1361 N N . GLY A 1 192 ? 28.414 -13.947 -40.209 1.00 91.44 192 GLY A N 1
ATOM 1362 C CA . GLY A 1 192 ? 28.246 -13.635 -38.787 1.00 91.44 192 GLY A CA 1
ATOM 1363 C C . GLY A 1 192 ? 27.108 -12.643 -38.520 1.00 91.44 192 GLY A C 1
ATOM 1364 O O . GLY A 1 192 ? 26.329 -12.831 -37.590 1.00 91.44 192 GLY A O 1
ATOM 1365 N N . ALA A 1 193 ? 26.941 -11.623 -39.370 1.00 90.12 193 ALA A N 1
ATOM 1366 C CA . ALA A 1 193 ? 25.820 -10.688 -39.263 1.00 90.12 193 ALA A CA 1
ATOM 1367 C C . ALA A 1 193 ? 24.454 -11.361 -39.487 1.00 90.12 193 ALA A C 1
ATOM 1369 O O . ALA A 1 193 ? 23.507 -11.075 -38.755 1.00 90.12 193 ALA A O 1
ATOM 1370 N N . ASN A 1 194 ? 24.350 -12.261 -40.470 1.00 91.88 194 ASN A N 1
ATOM 1371 C CA . ASN A 1 194 ? 23.117 -13.000 -40.744 1.00 91.88 194 ASN A CA 1
ATOM 1372 C C . ASN A 1 194 ? 22.779 -13.986 -39.616 1.00 91.88 194 ASN A C 1
ATOM 1374 O O . ASN A 1 194 ? 21.636 -14.019 -39.169 1.00 91.88 194 ASN A O 1
ATOM 1378 N N . GLU A 1 195 ? 23.767 -14.728 -39.113 1.00 95.06 195 GLU A N 1
ATOM 1379 C CA . GLU A 1 195 ? 23.601 -15.642 -37.974 1.00 95.06 195 GLU A CA 1
ATOM 1380 C C . GLU A 1 195 ? 23.156 -14.885 -36.710 1.00 95.06 195 GLU A C 1
ATOM 1382 O O . GLU A 1 195 ? 22.219 -15.299 -36.026 1.00 95.06 195 GLU A O 1
ATOM 1387 N N . ALA A 1 196 ? 23.757 -13.723 -36.434 1.00 91.81 196 ALA A N 1
ATOM 1388 C CA . ALA A 1 196 ? 23.345 -12.853 -35.332 1.00 91.81 196 ALA A CA 1
ATOM 1389 C C . ALA A 1 196 ? 21.913 -12.311 -35.513 1.00 91.81 196 ALA A C 1
ATOM 1391 O O . ALA A 1 196 ? 21.142 -12.218 -34.555 1.00 91.81 196 ALA A O 1
ATOM 1392 N N . LEU A 1 197 ? 21.516 -11.986 -36.747 1.00 92.56 197 LEU A N 1
ATOM 1393 C CA . LEU A 1 197 ? 20.156 -11.539 -37.044 1.00 92.56 197 LEU A CA 1
ATOM 1394 C C . LEU A 1 197 ? 19.120 -12.653 -36.832 1.00 92.56 197 LEU A C 1
ATOM 1396 O O . LEU A 1 197 ? 18.038 -12.381 -36.310 1.00 92.56 197 LEU A O 1
ATOM 1400 N N . GLU A 1 198 ? 19.441 -13.895 -37.201 1.00 92.62 198 GLU A N 1
ATOM 1401 C CA . GLU A 1 198 ? 18.603 -15.073 -36.933 1.00 92.62 198 GLU A CA 1
ATOM 1402 C C . GLU A 1 198 ? 18.486 -15.365 -35.431 1.00 92.62 198 GLU A C 1
ATOM 1404 O O . GLU A 1 198 ? 17.405 -15.708 -34.951 1.00 92.62 198 GLU A O 1
ATOM 1409 N N . ALA A 1 199 ? 19.558 -15.134 -34.670 1.00 93.88 199 ALA A N 1
ATOM 1410 C CA . ALA A 1 199 ? 19.564 -15.217 -33.210 1.00 93.88 199 ALA A CA 1
ATOM 1411 C C . ALA A 1 199 ? 18.885 -14.020 -32.505 1.00 93.88 199 ALA A C 1
ATOM 1413 O O . ALA A 1 199 ? 18.847 -13.973 -31.274 1.00 93.88 199 ALA A O 1
ATOM 1414 N N . ALA A 1 200 ? 18.353 -13.049 -33.260 1.00 92.38 200 ALA A N 1
ATOM 1415 C CA . ALA A 1 200 ? 17.789 -11.794 -32.758 1.00 92.38 200 ALA A CA 1
ATOM 1416 C C . ALA A 1 200 ? 18.762 -10.961 -31.888 1.00 92.38 200 ALA A C 1
ATOM 1418 O O . ALA A 1 200 ? 18.329 -10.171 -31.042 1.00 92.38 200 ALA A O 1
ATOM 1419 N N . SER A 1 201 ? 20.076 -11.097 -32.105 1.00 95.06 201 SER A N 1
ATOM 1420 C CA . SER A 1 201 ? 21.123 -10.307 -31.449 1.00 95.06 201 SER A CA 1
ATOM 1421 C C . SER A 1 201 ? 21.519 -9.096 -32.304 1.00 95.06 201 SER A C 1
ATOM 1423 O O . SER A 1 201 ? 22.591 -9.034 -32.907 1.00 95.06 201 SER A O 1
ATOM 1425 N N . PHE A 1 202 ? 20.640 -8.086 -32.339 1.00 94.94 202 PHE A N 1
ATOM 1426 C CA . PHE A 1 202 ? 20.797 -6.894 -33.189 1.00 94.94 202 PHE A CA 1
ATOM 1427 C C . PHE A 1 202 ? 22.141 -6.160 -32.996 1.00 94.94 202 PHE A C 1
ATOM 1429 O O . PHE A 1 202 ? 22.739 -5.715 -33.976 1.00 94.94 202 PHE A O 1
ATOM 1436 N N . ASP A 1 203 ? 22.672 -6.100 -31.771 1.00 94.44 203 ASP A N 1
ATOM 1437 C CA . ASP A 1 203 ? 23.972 -5.472 -31.487 1.00 94.44 203 ASP A CA 1
ATOM 1438 C C . ASP A 1 203 ? 25.155 -6.245 -32.089 1.00 94.44 203 ASP A C 1
ATOM 1440 O O . ASP A 1 203 ? 26.082 -5.646 -32.641 1.00 94.44 203 ASP A O 1
ATOM 1444 N N . GLN A 1 204 ? 25.117 -7.580 -32.035 1.00 94.06 204 GLN A N 1
ATOM 1445 C CA . GLN A 1 204 ? 26.137 -8.426 -32.661 1.00 94.06 204 GLN A CA 1
ATOM 1446 C C . GLN A 1 204 ? 26.057 -8.325 -34.185 1.00 94.06 204 GLN A C 1
ATOM 1448 O O . GLN A 1 204 ? 27.089 -8.176 -34.839 1.00 94.06 204 GLN A O 1
ATOM 1453 N N . ALA A 1 205 ? 24.843 -8.311 -34.746 1.00 94.06 205 ALA A N 1
ATOM 1454 C CA . ALA A 1 205 ? 24.636 -8.106 -36.175 1.00 94.06 205 ALA A CA 1
ATOM 1455 C C . ALA A 1 205 ? 25.223 -6.760 -36.641 1.00 94.06 205 ALA A C 1
ATOM 1457 O O . ALA A 1 205 ? 25.963 -6.721 -37.623 1.00 94.06 205 ALA A O 1
ATOM 1458 N N . ARG A 1 206 ? 24.994 -5.667 -35.893 1.00 95.19 206 ARG A N 1
ATOM 1459 C CA . ARG A 1 206 ? 25.618 -4.357 -36.162 1.00 95.19 206 ARG A CA 1
ATOM 1460 C C . ARG A 1 206 ? 27.139 -4.400 -36.064 1.00 95.19 206 ARG A C 1
ATOM 1462 O O . ARG A 1 206 ? 27.808 -3.837 -36.924 1.00 95.19 206 ARG A O 1
ATOM 1469 N N . SER A 1 207 ? 27.693 -5.065 -35.049 1.00 94.88 207 SER A N 1
ATOM 1470 C CA . SER A 1 207 ? 29.146 -5.208 -34.890 1.00 94.88 207 SER A CA 1
ATOM 1471 C C . SER A 1 207 ? 29.778 -5.904 -36.100 1.00 94.88 207 SER A C 1
ATOM 1473 O O . SER A 1 207 ? 30.758 -5.408 -36.658 1.00 94.88 207 SER A O 1
ATOM 1475 N N . HIS A 1 208 ? 29.184 -7.009 -36.556 1.00 94.44 208 HIS A N 1
ATOM 1476 C CA . HIS A 1 208 ? 29.646 -7.734 -37.739 1.00 94.44 208 HIS A CA 1
ATOM 1477 C C . HIS A 1 208 ? 29.488 -6.923 -39.034 1.00 94.44 208 HIS A C 1
ATOM 1479 O O . HIS A 1 208 ? 30.378 -6.947 -39.882 1.00 94.44 208 HIS A O 1
ATOM 1485 N N . LEU A 1 209 ? 28.412 -6.143 -39.185 1.00 93.62 209 LEU A N 1
ATOM 1486 C CA . LEU A 1 209 ? 28.242 -5.254 -40.342 1.00 93.62 209 LEU A CA 1
ATOM 1487 C C . LEU A 1 209 ? 29.235 -4.085 -40.340 1.00 93.62 209 LEU A C 1
ATOM 1489 O O . LEU A 1 209 ? 29.767 -3.735 -41.393 1.00 93.62 209 LEU A O 1
ATOM 1493 N N . GLN A 1 210 ? 29.567 -3.528 -39.173 1.00 94.88 210 GLN A N 1
ATOM 1494 C CA . GLN A 1 210 ? 30.614 -2.510 -39.050 1.00 94.88 210 GLN A CA 1
ATOM 1495 C C . GLN A 1 210 ? 31.999 -3.068 -39.398 1.00 94.88 210 GLN A C 1
ATOM 1497 O O . GLN A 1 210 ? 32.800 -2.371 -40.024 1.00 94.88 210 GLN A O 1
ATOM 1502 N N . GLU A 1 211 ? 32.287 -4.312 -39.013 1.00 93.19 211 GLU A N 1
ATOM 1503 C CA . GLU A 1 211 ? 33.511 -5.011 -39.405 1.00 93.19 211 GLU A CA 1
ATOM 1504 C C . GLU A 1 211 ? 33.546 -5.271 -40.916 1.00 93.19 211 GLU A C 1
ATOM 1506 O O . GLU A 1 211 ? 34.541 -4.939 -41.563 1.00 93.19 211 GLU A O 1
ATOM 1511 N N . ALA A 1 212 ? 32.439 -5.742 -41.504 1.00 91.69 212 ALA A N 1
ATOM 1512 C CA . ALA A 1 212 ? 32.297 -5.890 -42.952 1.00 91.69 212 ALA A CA 1
ATOM 1513 C C . ALA A 1 212 ? 32.534 -4.552 -43.673 1.00 91.69 212 ALA A C 1
ATOM 1515 O O . ALA A 1 212 ? 33.311 -4.473 -44.617 1.00 91.69 212 ALA A O 1
ATOM 1516 N N . ARG A 1 213 ? 31.964 -3.446 -43.184 1.00 94.06 213 ARG A N 1
ATOM 1517 C CA . ARG A 1 213 ? 32.165 -2.112 -43.769 1.00 94.06 213 ARG A CA 1
ATOM 1518 C C . ARG A 1 213 ? 33.630 -1.660 -43.773 1.00 94.06 213 ARG A C 1
ATOM 1520 O O . ARG A 1 213 ? 34.017 -0.885 -44.644 1.00 94.06 213 ARG A O 1
ATOM 1527 N N . ARG A 1 214 ? 34.439 -2.107 -42.805 1.00 92.75 214 ARG A N 1
ATOM 1528 C CA . ARG A 1 214 ? 35.879 -1.798 -42.735 1.00 92.75 214 ARG A CA 1
ATOM 1529 C C . ARG A 1 214 ? 36.715 -2.676 -43.664 1.00 92.75 214 ARG A C 1
ATOM 1531 O O . ARG A 1 214 ? 37.750 -2.214 -44.134 1.00 92.75 214 ARG A O 1
ATOM 1538 N N . THR A 1 215 ? 36.300 -3.921 -43.894 1.00 90.19 215 THR A N 1
ATOM 1539 C CA . THR A 1 215 ? 37.072 -4.918 -44.654 1.00 90.19 215 THR A CA 1
ATOM 1540 C C . THR A 1 215 ? 36.683 -4.989 -46.133 1.00 90.19 215 THR A C 1
ATOM 1542 O O . THR A 1 215 ? 37.540 -5.256 -46.974 1.00 90.19 215 THR A O 1
ATOM 1545 N N . CYS A 1 216 ? 35.428 -4.703 -46.487 1.00 90.81 216 CYS A N 1
ATOM 1546 C CA . CYS A 1 216 ? 34.960 -4.720 -47.871 1.00 90.81 216 CYS A CA 1
ATOM 1547 C C . CYS A 1 216 ? 35.465 -3.478 -48.639 1.00 90.81 216 CYS A C 1
ATOM 1549 O O . CYS A 1 216 ? 35.098 -2.346 -48.331 1.00 90.81 216 CYS A O 1
ATOM 1551 N N . VAL A 1 217 ? 36.280 -3.688 -49.679 1.00 85.75 217 VAL A N 1
ATOM 1552 C CA . VAL A 1 217 ? 36.886 -2.606 -50.492 1.00 85.75 217 VAL A CA 1
ATOM 1553 C C . VAL A 1 217 ? 36.067 -2.294 -51.756 1.00 85.75 217 VAL A C 1
ATOM 1555 O O . VAL A 1 217 ? 36.214 -1.239 -52.371 1.00 85.75 217 VAL A O 1
ATOM 1558 N N . GLU A 1 218 ? 35.177 -3.203 -52.158 1.00 87.69 218 GLU A N 1
ATOM 1559 C CA . GLU A 1 218 ? 34.399 -3.078 -53.391 1.00 87.69 218 GLU A CA 1
ATOM 1560 C C . GLU A 1 218 ? 33.092 -2.307 -53.170 1.00 87.69 218 GLU A C 1
ATOM 1562 O O . GLU A 1 218 ? 32.324 -2.592 -52.249 1.00 87.69 218 GLU A O 1
ATOM 1567 N N . GLY A 1 219 ? 32.800 -1.349 -54.056 1.00 88.38 219 GLY A N 1
ATOM 1568 C CA . GLY A 1 219 ? 31.623 -0.479 -53.932 1.00 88.38 219 GLY A CA 1
ATOM 1569 C C . GLY A 1 219 ? 30.286 -1.231 -53.896 1.00 88.38 219 GLY A C 1
ATOM 1570 O O . GLY A 1 219 ? 29.386 -0.833 -53.161 1.00 88.38 219 GLY A O 1
ATOM 1571 N N . ALA A 1 220 ? 30.169 -2.345 -54.628 1.00 86.62 220 ALA A N 1
ATOM 1572 C CA . ALA A 1 220 ? 28.974 -3.191 -54.604 1.00 86.62 220 ALA A CA 1
ATOM 1573 C C . ALA A 1 220 ? 28.781 -3.877 -53.238 1.00 86.62 220 ALA A C 1
ATOM 1575 O O . ALA A 1 220 ? 27.686 -3.836 -52.680 1.00 86.62 220 ALA A O 1
ATOM 1576 N N . ALA A 1 221 ? 29.855 -4.420 -52.655 1.00 85.25 221 ALA A N 1
ATOM 1577 C CA . ALA A 1 221 ? 29.817 -5.041 -51.333 1.00 85.25 221 ALA A CA 1
ATOM 1578 C C . ALA A 1 221 ? 29.457 -4.023 -50.237 1.00 85.25 221 ALA A C 1
ATOM 1580 O O . ALA A 1 221 ? 28.648 -4.320 -49.361 1.00 85.25 221 ALA A O 1
ATOM 1581 N N . LEU A 1 222 ? 29.974 -2.792 -50.325 1.00 89.94 222 LEU A N 1
ATOM 1582 C CA . LEU A 1 222 ? 29.609 -1.710 -49.404 1.00 89.94 222 LEU A CA 1
ATOM 1583 C C . LEU A 1 222 ? 28.124 -1.329 -49.498 1.00 89.94 222 LEU A C 1
ATOM 1585 O O . LEU A 1 222 ? 27.496 -1.055 -48.475 1.00 89.94 222 LEU A O 1
ATOM 1589 N N . GLN A 1 223 ? 27.541 -1.338 -50.700 1.00 93.25 223 GLN A N 1
ATOM 1590 C CA . GLN A 1 223 ? 26.114 -1.067 -50.877 1.00 93.25 223 GLN A CA 1
ATOM 1591 C C . GLN A 1 223 ? 25.239 -2.185 -50.289 1.00 93.25 223 GLN A C 1
ATOM 1593 O O . GLN A 1 223 ? 24.186 -1.900 -49.719 1.00 93.25 223 GLN A O 1
ATOM 1598 N N . GLU A 1 224 ? 25.664 -3.445 -50.395 1.00 90.75 224 GLU A N 1
ATOM 1599 C CA . GLU A 1 224 ? 24.968 -4.577 -49.774 1.00 90.75 224 GLU A CA 1
ATOM 1600 C C . GLU A 1 224 ? 25.042 -4.538 -48.245 1.00 90.75 224 GLU A C 1
ATOM 1602 O O . GLU A 1 224 ? 24.025 -4.761 -47.591 1.00 90.75 224 GLU A O 1
ATOM 1607 N N . VAL A 1 225 ? 26.199 -4.185 -47.672 1.00 91.56 225 VAL A N 1
ATOM 1608 C CA . VAL A 1 225 ? 26.346 -3.980 -46.220 1.00 91.56 225 VAL A CA 1
ATOM 1609 C C . VAL A 1 225 ? 25.418 -2.864 -45.736 1.00 91.56 225 VAL A C 1
ATOM 1611 O O . VAL A 1 225 ? 24.706 -3.054 -44.756 1.00 91.56 225 VAL A O 1
ATOM 1614 N N . ALA A 1 22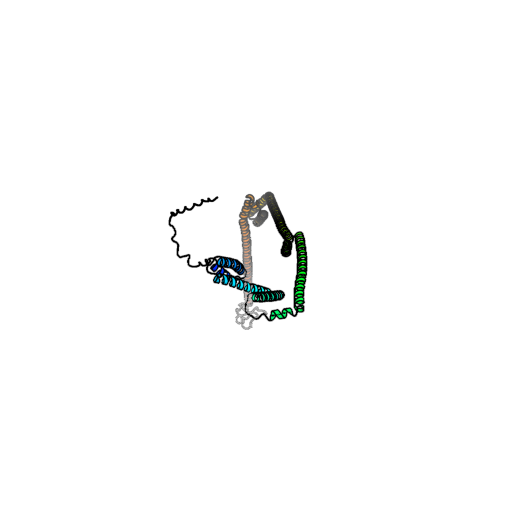6 ? 25.338 -1.744 -46.460 1.00 93.38 226 ALA A N 1
ATOM 1615 C CA . ALA A 1 226 ? 24.431 -0.649 -46.109 1.00 93.38 226 ALA A CA 1
ATOM 1616 C C . ALA A 1 226 ? 22.943 -1.054 -46.166 1.00 93.38 226 ALA A C 1
ATOM 1618 O O . ALA A 1 226 ? 22.147 -0.601 -45.343 1.00 93.38 226 ALA A O 1
ATOM 1619 N N . ARG A 1 227 ? 22.550 -1.919 -47.114 1.00 94.62 227 ARG A N 1
ATOM 1620 C CA . ARG A 1 227 ? 21.188 -2.486 -47.153 1.00 94.62 227 ARG A CA 1
ATOM 1621 C C . ARG A 1 227 ? 20.931 -3.403 -45.960 1.00 94.62 227 ARG A C 1
ATOM 1623 O O . ARG A 1 227 ? 19.893 -3.273 -45.324 1.00 94.62 227 ARG A O 1
ATOM 1630 N N . ALA A 1 228 ? 21.890 -4.264 -45.623 1.00 91.19 228 ALA A N 1
ATOM 1631 C CA . ALA A 1 228 ? 21.783 -5.141 -44.462 1.00 91.19 228 ALA A CA 1
ATOM 1632 C C . ALA A 1 228 ? 21.689 -4.350 -43.143 1.00 91.19 228 ALA A C 1
ATOM 1634 O O . ALA A 1 228 ? 20.890 -4.707 -42.284 1.00 91.19 228 ALA A O 1
ATOM 1635 N N . GLU A 1 229 ? 22.431 -3.244 -42.992 1.00 93.62 229 GLU A N 1
ATOM 1636 C CA . GLU A 1 229 ? 22.304 -2.338 -41.836 1.00 93.62 229 GLU A CA 1
ATOM 1637 C C . GLU A 1 229 ? 20.881 -1.762 -41.731 1.00 93.62 229 GLU A C 1
ATOM 1639 O O . GLU A 1 229 ? 20.274 -1.796 -40.659 1.00 93.62 229 GLU A O 1
ATOM 1644 N N . ALA A 1 230 ? 20.311 -1.299 -42.849 1.00 94.81 230 ALA A N 1
ATOM 1645 C CA . ALA A 1 230 ? 18.942 -0.787 -42.880 1.00 94.81 230 ALA A CA 1
ATOM 1646 C C . ALA A 1 230 ? 17.896 -1.868 -42.538 1.00 94.81 230 ALA A C 1
ATOM 1648 O O . ALA A 1 230 ? 16.923 -1.578 -41.839 1.00 94.81 230 ALA A O 1
ATOM 1649 N N . ASP A 1 231 ? 18.107 -3.110 -42.984 1.00 93.69 231 ASP A N 1
ATOM 1650 C CA . ASP A 1 231 ? 17.232 -4.245 -42.672 1.00 93.69 231 ASP A CA 1
ATOM 1651 C C . ASP A 1 231 ? 17.300 -4.637 -41.186 1.00 93.69 231 ASP A C 1
ATOM 1653 O O . ASP A 1 231 ? 16.266 -4.925 -40.576 1.00 93.69 231 ASP A O 1
ATOM 1657 N N . VAL A 1 232 ? 18.494 -4.610 -40.577 1.00 94.12 232 VAL A N 1
ATOM 1658 C CA . VAL A 1 232 ? 18.684 -4.823 -39.129 1.00 94.12 232 VAL A CA 1
ATOM 1659 C C . VAL A 1 232 ? 17.917 -3.764 -38.337 1.00 94.12 232 VAL A C 1
ATOM 1661 O O . VAL A 1 232 ? 17.142 -4.111 -37.446 1.00 94.12 232 VAL A O 1
ATOM 1664 N N . ASP A 1 233 ? 18.066 -2.488 -38.700 1.00 94.31 233 ASP A N 1
ATOM 1665 C CA . ASP A 1 233 ? 17.367 -1.381 -38.042 1.00 94.31 233 ASP A CA 1
ATOM 1666 C C . ASP A 1 233 ? 15.840 -1.481 -38.199 1.00 94.31 233 ASP A C 1
ATOM 1668 O O . ASP A 1 233 ? 15.092 -1.172 -37.268 1.00 94.31 233 ASP A O 1
ATOM 1672 N N . ALA A 1 234 ? 15.350 -1.911 -39.366 1.00 95.50 234 ALA A N 1
ATOM 1673 C CA . ALA A 1 234 ? 13.923 -2.124 -39.595 1.00 95.50 234 ALA A CA 1
ATOM 1674 C C . ALA A 1 234 ? 13.372 -3.260 -38.717 1.00 95.50 234 ALA A C 1
ATOM 1676 O O . ALA A 1 234 ? 12.337 -3.089 -38.065 1.00 95.50 234 ALA A O 1
ATOM 1677 N N . ARG A 1 235 ? 14.087 -4.390 -38.637 1.00 94.75 235 ARG A N 1
ATOM 1678 C CA . ARG A 1 235 ? 13.702 -5.540 -37.803 1.00 94.75 235 ARG A CA 1
ATOM 1679 C C . ARG A 1 235 ? 13.769 -5.234 -36.309 1.00 94.75 235 ARG A C 1
ATOM 1681 O O . ARG A 1 235 ? 12.896 -5.676 -35.568 1.00 94.75 235 ARG A O 1
ATOM 1688 N N . GLU A 1 236 ? 14.750 -4.458 -35.856 1.00 95.38 236 GLU A N 1
ATOM 1689 C CA . GLU A 1 236 ? 14.841 -4.027 -34.455 1.00 95.38 236 GLU A CA 1
ATOM 1690 C C . GLU A 1 236 ? 13.653 -3.132 -34.070 1.00 95.38 236 GLU A C 1
ATOM 1692 O O . GLU A 1 236 ? 13.047 -3.316 -33.008 1.00 95.38 236 GLU A O 1
ATOM 1697 N N . ARG A 1 237 ? 13.260 -2.198 -34.949 1.00 96.06 237 ARG A N 1
ATOM 1698 C CA . ARG A 1 237 ? 12.064 -1.367 -34.736 1.00 96.06 237 ARG A CA 1
ATOM 1699 C C . ARG A 1 237 ? 10.801 -2.214 -34.676 1.00 96.06 237 ARG A C 1
ATOM 1701 O O . ARG A 1 237 ? 9.990 -2.006 -33.777 1.00 96.06 237 ARG A O 1
ATOM 1708 N N . GLU A 1 238 ? 10.641 -3.174 -35.584 1.00 96.12 238 GLU A N 1
ATOM 1709 C CA . GLU A 1 238 ? 9.497 -4.087 -35.574 1.00 96.12 238 GLU A CA 1
ATOM 1710 C C . GLU A 1 238 ? 9.461 -4.932 -34.291 1.00 96.12 238 GLU A C 1
ATOM 1712 O O . GLU A 1 238 ? 8.423 -5.018 -33.637 1.00 96.12 238 GLU A O 1
ATOM 1717 N N . ALA A 1 239 ? 10.595 -5.500 -33.872 1.00 94.62 239 ALA A N 1
ATOM 1718 C CA . ALA A 1 239 ? 10.696 -6.263 -32.630 1.00 94.62 239 ALA A CA 1
ATOM 1719 C C . ALA A 1 239 ? 10.362 -5.401 -31.402 1.00 94.62 239 ALA A C 1
ATOM 1721 O O . ALA A 1 239 ? 9.642 -5.844 -30.506 1.00 94.62 239 ALA A O 1
ATOM 1722 N N . THR A 1 240 ? 10.828 -4.151 -31.377 1.00 94.88 240 THR A N 1
ATOM 1723 C CA . THR A 1 240 ? 10.519 -3.192 -30.308 1.00 94.88 240 THR A CA 1
ATOM 1724 C C . THR A 1 240 ? 9.033 -2.837 -30.286 1.00 94.88 240 THR A C 1
ATOM 1726 O O . THR A 1 240 ? 8.423 -2.820 -29.218 1.00 94.88 240 THR A O 1
ATOM 1729 N N . GLN A 1 241 ? 8.420 -2.616 -31.452 1.00 97.31 241 GLN A N 1
ATOM 1730 C CA . GLN A 1 241 ? 6.982 -2.362 -31.570 1.00 97.31 241 GLN A CA 1
ATOM 1731 C C . GLN A 1 241 ? 6.146 -3.567 -31.131 1.00 97.31 241 GLN A C 1
ATOM 1733 O O . GLN A 1 241 ? 5.167 -3.387 -30.412 1.00 97.31 241 GLN A O 1
ATOM 1738 N N . ARG A 1 242 ? 6.543 -4.791 -31.502 1.00 97.06 242 ARG A N 1
ATOM 1739 C CA . ARG A 1 242 ? 5.876 -6.025 -31.058 1.00 97.06 242 ARG A CA 1
ATOM 1740 C C . ARG A 1 242 ? 5.938 -6.177 -29.540 1.00 97.06 242 ARG A C 1
ATOM 1742 O O . ARG A 1 242 ? 4.894 -6.359 -28.925 1.00 97.06 242 ARG A O 1
ATOM 1749 N N . ARG A 1 243 ? 7.114 -5.999 -28.924 1.00 96.31 243 ARG A N 1
ATOM 1750 C CA . ARG A 1 243 ? 7.264 -6.022 -27.455 1.00 96.31 243 ARG A CA 1
ATOM 1751 C C . ARG A 1 243 ? 6.413 -4.949 -26.778 1.00 96.31 243 ARG A C 1
ATOM 1753 O O . ARG A 1 243 ? 5.723 -5.236 -25.807 1.00 96.31 243 ARG A O 1
ATOM 1760 N N . ALA A 1 244 ? 6.400 -3.731 -27.320 1.00 96.44 244 ALA A N 1
ATOM 1761 C CA . ALA A 1 244 ? 5.570 -2.649 -26.798 1.00 96.44 244 ALA A CA 1
ATOM 1762 C C . ALA A 1 244 ? 4.065 -2.960 -26.907 1.00 96.44 244 ALA A C 1
ATOM 1764 O O . ALA A 1 244 ? 3.311 -2.658 -25.982 1.00 96.44 244 ALA A O 1
ATOM 1765 N N . ALA A 1 245 ? 3.626 -3.582 -28.005 1.00 97.94 245 ALA A N 1
ATOM 1766 C CA . ALA A 1 245 ? 2.243 -4.012 -28.193 1.00 97.94 245 ALA A CA 1
ATOM 1767 C C . ALA A 1 245 ? 1.861 -5.161 -27.244 1.00 97.94 245 ALA A C 1
ATOM 1769 O O . ALA A 1 245 ? 0.783 -5.130 -26.654 1.00 97.94 245 ALA A O 1
ATOM 1770 N N . GLU A 1 246 ? 2.745 -6.140 -27.042 1.00 97.50 246 GLU A N 1
ATOM 1771 C CA . GLU A 1 246 ? 2.557 -7.233 -26.081 1.00 97.50 246 GLU A CA 1
ATOM 1772 C C . GLU A 1 246 ? 2.483 -6.718 -24.638 1.00 97.50 246 GLU A C 1
ATOM 1774 O O . GLU A 1 246 ? 1.588 -7.110 -23.888 1.00 97.50 246 GLU A O 1
ATOM 1779 N N . ASP A 1 247 ? 3.360 -5.787 -24.255 1.00 96.81 247 ASP A N 1
ATOM 1780 C CA . 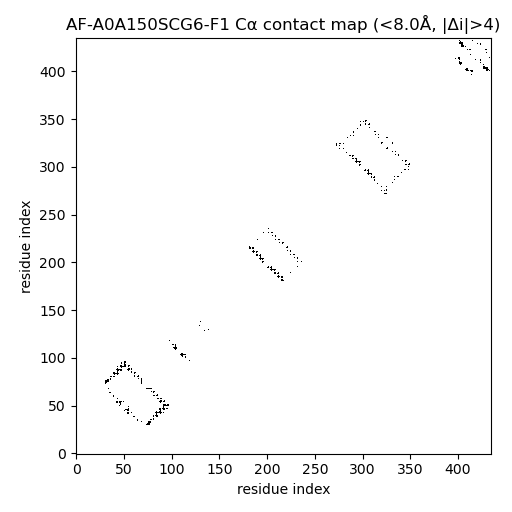ASP A 1 247 ? 3.328 -5.143 -22.940 1.00 96.81 247 ASP A CA 1
ATOM 1781 C C . ASP A 1 247 ? 2.063 -4.301 -22.741 1.00 96.81 247 ASP A C 1
ATOM 1783 O O . ASP A 1 247 ? 1.483 -4.302 -21.652 1.00 96.81 247 ASP A O 1
ATOM 1787 N N . ALA A 1 248 ? 1.611 -3.586 -23.776 1.00 97.56 248 ALA A N 1
ATOM 1788 C CA . ALA A 1 248 ? 0.354 -2.844 -23.736 1.00 97.56 248 ALA A CA 1
ATOM 1789 C C . ALA A 1 248 ? -0.842 -3.792 -23.555 1.00 97.56 248 ALA A C 1
ATOM 1791 O O . ALA A 1 248 ? -1.670 -3.563 -22.673 1.00 97.56 248 ALA A O 1
ATOM 1792 N N . ALA A 1 249 ? -0.882 -4.893 -24.309 1.00 97.94 249 ALA A N 1
ATOM 1793 C CA . ALA A 1 249 ? -1.912 -5.918 -24.184 1.00 97.94 249 ALA A CA 1
ATOM 1794 C C . ALA A 1 249 ? -1.882 -6.603 -22.807 1.00 97.94 249 ALA A C 1
ATOM 1796 O O . ALA A 1 249 ? -2.938 -6.887 -22.241 1.00 97.94 249 ALA A O 1
ATOM 1797 N N . ARG A 1 250 ? -0.695 -6.845 -22.229 1.00 98.25 250 ARG A N 1
ATOM 1798 C CA . ARG A 1 250 ? -0.566 -7.387 -20.867 1.00 98.25 250 ARG A CA 1
ATOM 1799 C C . ARG A 1 250 ? -1.144 -6.423 -19.833 1.00 98.25 250 ARG A C 1
ATOM 1801 O O . ARG A 1 250 ? -1.981 -6.834 -19.037 1.00 98.25 250 ARG A O 1
ATOM 1808 N N . LYS A 1 251 ? -0.774 -5.141 -19.898 1.00 97.75 251 LYS A N 1
ATOM 1809 C CA . LYS A 1 251 ? -1.296 -4.101 -18.993 1.00 97.75 251 LYS A CA 1
ATOM 1810 C C . LYS A 1 251 ? -2.807 -3.916 -19.120 1.00 97.75 251 LYS A C 1
ATOM 1812 O O . LYS A 1 251 ? -3.475 -3.634 -18.131 1.00 97.75 251 LYS A O 1
ATOM 1817 N N . GLU A 1 252 ? -3.360 -4.051 -20.323 1.00 97.69 252 GLU A N 1
ATOM 1818 C CA . GLU A 1 252 ? -4.809 -3.995 -20.535 1.00 97.69 252 GLU A CA 1
ATOM 1819 C C . GLU A 1 252 ? -5.524 -5.191 -19.892 1.00 97.69 252 GLU A C 1
ATOM 1821 O O . GLU A 1 252 ? -6.545 -5.007 -19.231 1.00 97.69 252 GLU A O 1
ATOM 1826 N N . ARG A 1 253 ? -4.958 -6.402 -20.005 1.00 98.00 253 ARG A N 1
ATOM 1827 C CA . ARG A 1 253 ? -5.483 -7.598 -19.325 1.00 98.00 253 ARG A CA 1
ATOM 1828 C C . ARG A 1 253 ? -5.437 -7.462 -17.806 1.00 98.00 253 ARG A C 1
ATOM 1830 O O . ARG A 1 253 ? -6.444 -7.746 -17.169 1.00 98.00 253 ARG A O 1
ATOM 1837 N N . GLU A 1 254 ? -4.322 -6.982 -17.254 1.00 97.44 254 GLU A N 1
ATOM 1838 C CA . GLU A 1 254 ? -4.169 -6.721 -15.813 1.00 97.44 254 GLU A CA 1
ATOM 1839 C C . GLU A 1 254 ? -5.235 -5.724 -15.320 1.00 97.44 254 GLU A C 1
ATOM 1841 O O . GLU A 1 254 ? -5.931 -5.990 -14.345 1.00 97.44 254 GLU A O 1
ATOM 1846 N N . ARG A 1 255 ? -5.462 -4.618 -16.045 1.00 98.12 255 ARG A N 1
ATOM 1847 C CA . ARG A 1 255 ? -6.528 -3.653 -15.708 1.00 98.12 255 ARG A CA 1
ATOM 1848 C C . ARG A 1 255 ? -7.923 -4.268 -15.772 1.00 98.12 255 ARG A C 1
ATOM 1850 O O . ARG A 1 255 ? -8.737 -4.022 -14.888 1.00 98.12 255 ARG A O 1
ATOM 1857 N N . ALA A 1 256 ? -8.203 -5.064 -16.801 1.00 97.69 256 ALA A N 1
ATOM 1858 C CA . ALA A 1 256 ? -9.492 -5.731 -16.944 1.00 97.69 256 ALA A CA 1
ATOM 1859 C C . ALA A 1 256 ? -9.733 -6.772 -15.835 1.00 97.69 256 ALA A C 1
ATOM 1861 O O . ALA A 1 256 ? -10.875 -6.976 -15.422 1.00 97.69 256 ALA A O 1
ATOM 1862 N N . GLU A 1 257 ? -8.681 -7.432 -15.349 1.00 98.00 257 GLU A N 1
ATOM 1863 C CA . GLU A 1 257 ? -8.740 -8.349 -14.209 1.00 98.00 257 GLU A CA 1
ATOM 1864 C C . GLU A 1 257 ? -8.988 -7.593 -12.898 1.00 98.00 257 GLU A C 1
ATOM 1866 O O . GLU A 1 257 ? -9.951 -7.909 -12.201 1.00 98.00 257 GLU A O 1
ATOM 1871 N N . GLU A 1 258 ? -8.242 -6.518 -12.626 1.00 97.69 258 GLU A N 1
ATOM 1872 C CA . GLU A 1 258 ? -8.472 -5.657 -11.456 1.00 97.69 258 GLU A CA 1
ATOM 1873 C C . GLU A 1 258 ? -9.898 -5.080 -11.426 1.00 97.69 258 GLU A C 1
ATOM 1875 O O . GLU A 1 258 ? -10.539 -5.017 -10.375 1.00 97.69 258 GLU A O 1
ATOM 1880 N N . GLU A 1 259 ? -10.431 -4.651 -12.573 1.00 97.75 259 GLU A N 1
ATOM 1881 C CA . GLU A 1 259 ? -11.809 -4.161 -12.670 1.00 97.75 259 GLU A CA 1
ATOM 1882 C C . GLU A 1 259 ? -12.835 -5.260 -12.369 1.00 97.75 259 GLU A C 1
ATOM 1884 O O . GLU A 1 259 ? -13.841 -4.997 -11.699 1.00 97.75 259 GLU A O 1
ATOM 1889 N N . ARG A 1 260 ? -12.582 -6.499 -12.810 1.00 98.19 260 ARG A N 1
ATOM 1890 C CA . ARG A 1 260 ? -13.433 -7.654 -12.490 1.00 98.19 260 ARG A CA 1
ATOM 1891 C C . ARG A 1 260 ? -13.389 -7.987 -11.005 1.00 98.19 260 ARG A C 1
ATOM 1893 O O . ARG A 1 260 ? -14.452 -8.199 -10.424 1.00 98.19 260 ARG A O 1
ATOM 1900 N N . GLU A 1 261 ? -12.211 -7.977 -10.389 1.00 97.50 261 GLU A N 1
ATOM 1901 C CA . GLU A 1 261 ? -12.054 -8.214 -8.952 1.00 97.50 261 GLU A CA 1
ATOM 1902 C C . GLU A 1 261 ? -12.780 -7.150 -8.126 1.00 97.50 261 GLU A C 1
ATOM 1904 O O . GLU A 1 261 ? -13.570 -7.488 -7.242 1.00 97.50 261 GLU A O 1
ATOM 1909 N N . ARG A 1 262 ? -12.617 -5.863 -8.467 1.00 97.94 262 ARG A N 1
ATOM 1910 C CA . ARG A 1 262 ? -13.345 -4.762 -7.809 1.00 97.94 262 ARG A CA 1
ATOM 1911 C C . ARG A 1 262 ? -14.857 -4.903 -7.973 1.00 97.94 262 ARG A C 1
ATOM 1913 O O . ARG A 1 262 ? -15.608 -4.673 -7.024 1.00 97.94 262 ARG A O 1
ATOM 1920 N N . ALA A 1 263 ? -15.322 -5.292 -9.160 1.00 97.69 263 ALA A N 1
ATOM 1921 C CA . ALA A 1 263 ? -16.741 -5.526 -9.409 1.00 97.69 263 ALA A CA 1
ATOM 1922 C C . ALA A 1 263 ? -17.278 -6.729 -8.614 1.00 97.69 263 ALA A C 1
ATOM 1924 O O . ALA A 1 263 ? -18.400 -6.682 -8.103 1.00 97.69 263 ALA A O 1
ATOM 1925 N N . GLU A 1 264 ? -16.496 -7.801 -8.481 1.00 97.94 264 GLU A N 1
ATOM 1926 C CA . GLU A 1 264 ? -16.859 -8.964 -7.676 1.00 97.94 264 GLU A CA 1
ATOM 1927 C C . GLU A 1 264 ? -16.883 -8.632 -6.179 1.00 97.94 264 GLU A C 1
ATOM 1929 O O . GLU A 1 264 ? -17.841 -8.986 -5.488 1.00 97.94 264 GLU A O 1
ATOM 1934 N N . GLU A 1 265 ? -15.892 -7.900 -5.674 1.00 97.31 265 GLU A N 1
ATOM 1935 C CA . GLU A 1 265 ? -15.860 -7.440 -4.286 1.00 97.31 265 GLU A CA 1
ATOM 1936 C C . GLU A 1 265 ? -17.062 -6.542 -3.971 1.00 97.31 265 GLU A C 1
ATOM 1938 O O . GLU A 1 265 ? -17.750 -6.757 -2.968 1.00 97.31 265 GLU A O 1
ATOM 1943 N N . ALA A 1 266 ? -17.394 -5.606 -4.866 1.00 96.62 266 ALA A N 1
ATOM 1944 C CA . ALA A 1 266 ? -18.584 -4.771 -4.740 1.00 96.62 266 ALA A CA 1
ATOM 1945 C C . ALA A 1 266 ? -19.876 -5.609 -4.702 1.00 96.62 266 ALA A C 1
ATOM 1947 O O . ALA A 1 266 ? -20.761 -5.345 -3.885 1.00 96.62 266 ALA A O 1
ATOM 1948 N N . ARG A 1 267 ? -19.980 -6.666 -5.524 1.00 97.75 267 ARG A N 1
ATOM 1949 C CA . ARG A 1 267 ? -21.116 -7.608 -5.486 1.00 97.75 267 ARG A CA 1
ATOM 1950 C C . ARG A 1 267 ? -21.183 -8.371 -4.168 1.00 97.75 267 ARG A C 1
ATOM 1952 O O . ARG A 1 267 ? -22.257 -8.441 -3.574 1.00 97.75 267 ARG A O 1
ATOM 1959 N N . ARG A 1 268 ? -20.057 -8.905 -3.685 1.00 96.81 268 ARG A N 1
ATOM 1960 C CA . ARG A 1 268 ? -19.975 -9.615 -2.397 1.00 96.81 268 ARG A CA 1
ATOM 1961 C C . ARG A 1 268 ? -20.367 -8.696 -1.241 1.00 96.81 268 ARG A C 1
ATOM 1963 O O . ARG A 1 268 ? -21.097 -9.119 -0.346 1.00 96.81 268 ARG A O 1
ATOM 1970 N N . ARG A 1 269 ? -19.928 -7.435 -1.266 1.00 94.31 269 ARG A N 1
ATOM 1971 C CA . ARG A 1 269 ? -20.311 -6.417 -0.280 1.00 94.31 269 ARG A CA 1
ATOM 1972 C C . ARG A 1 269 ? -21.813 -6.135 -0.317 1.00 94.31 269 ARG A C 1
ATOM 1974 O O . ARG A 1 269 ? -22.461 -6.249 0.720 1.00 94.31 269 ARG A O 1
ATOM 1981 N N . ALA A 1 270 ? -22.375 -5.884 -1.498 1.00 95.31 270 ALA A N 1
ATOM 1982 C CA . ALA A 1 270 ? -23.809 -5.659 -1.661 1.00 95.31 270 ALA A CA 1
ATOM 1983 C C . ALA A 1 270 ? -24.646 -6.876 -1.222 1.00 95.31 270 ALA A C 1
ATOM 1985 O O . ALA A 1 270 ? -25.719 -6.726 -0.640 1.00 95.31 270 ALA A O 1
ATOM 1986 N N . GLU A 1 271 ? -24.168 -8.101 -1.462 1.00 96.62 271 GLU A N 1
ATOM 1987 C CA . GLU A 1 271 ? -24.830 -9.319 -0.988 1.00 96.62 271 GLU A CA 1
ATOM 1988 C C . GLU A 1 271 ? -24.800 -9.430 0.544 1.00 96.62 271 GLU A C 1
ATOM 1990 O O . GLU A 1 271 ? -25.825 -9.745 1.152 1.00 96.62 271 GLU A O 1
ATOM 1995 N N . ARG A 1 272 ? -23.657 -9.134 1.183 1.00 94.00 272 ARG A N 1
ATOM 1996 C CA . ARG A 1 272 ? -23.542 -9.086 2.652 1.00 94.00 272 ARG A CA 1
ATOM 1997 C C . ARG A 1 272 ? -24.482 -8.043 3.248 1.00 94.00 272 ARG A C 1
ATOM 1999 O O . ARG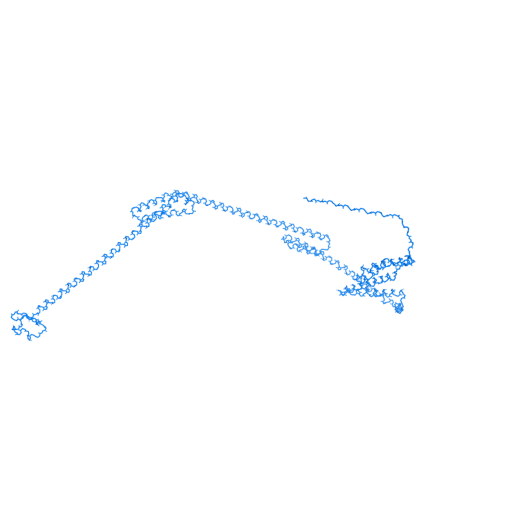 A 1 272 ? -25.181 -8.351 4.208 1.00 94.00 272 ARG A O 1
ATOM 2006 N N . GLU A 1 273 ? -24.553 -6.854 2.656 1.00 94.50 273 GLU A N 1
ATOM 2007 C CA . GLU A 1 273 ? -25.467 -5.787 3.080 1.00 94.50 273 GLU A CA 1
ATOM 2008 C C . GLU A 1 273 ? -26.934 -6.215 2.928 1.00 94.50 273 GLU A C 1
ATOM 2010 O O . GLU A 1 273 ? -27.712 -6.081 3.872 1.00 94.50 273 GLU A O 1
ATOM 2015 N N . ARG A 1 274 ? -27.317 -6.836 1.803 1.00 96.38 274 ARG A N 1
ATOM 2016 C CA . ARG A 1 274 ? -28.672 -7.391 1.614 1.00 96.38 274 ARG A CA 1
ATOM 2017 C C . ARG A 1 274 ? -29.016 -8.457 2.655 1.00 96.38 274 ARG A C 1
ATOM 2019 O O . ARG A 1 274 ? -30.114 -8.429 3.209 1.00 96.38 274 ARG 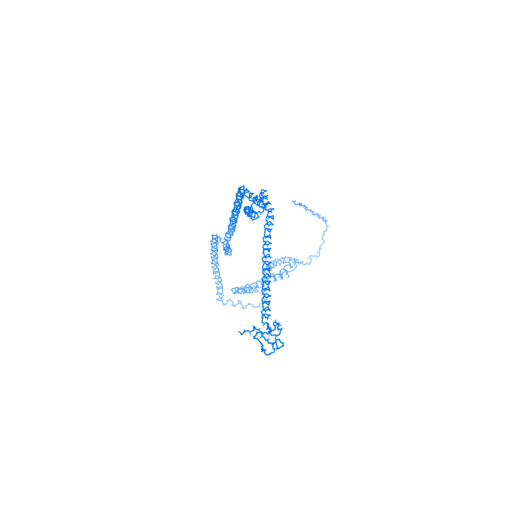A O 1
ATOM 2026 N N . LYS A 1 275 ? -28.089 -9.379 2.944 1.00 96.50 275 LYS A N 1
ATOM 2027 C CA . LYS A 1 275 ? -28.267 -10.407 3.985 1.00 96.50 275 LYS A CA 1
ATOM 2028 C C . LYS A 1 275 ? -28.392 -9.784 5.375 1.00 96.50 275 LYS A C 1
ATOM 2030 O O . LYS A 1 275 ? -29.261 -10.200 6.135 1.00 96.50 275 LYS A O 1
ATOM 2035 N N . ALA A 1 276 ? -27.587 -8.768 5.685 1.00 95.56 276 ALA A N 1
ATOM 2036 C CA . ALA A 1 276 ? -27.666 -8.036 6.946 1.00 95.56 276 ALA A CA 1
ATOM 2037 C C . ALA A 1 276 ? -29.020 -7.328 7.103 1.00 95.56 276 ALA A C 1
ATOM 2039 O O . ALA A 1 276 ? -29.654 -7.460 8.146 1.00 95.56 276 ALA A O 1
ATOM 2040 N N . VAL A 1 277 ? -29.514 -6.648 6.061 1.00 95.75 277 VAL A N 1
ATOM 2041 C CA . VAL A 1 277 ? -30.839 -6.000 6.066 1.00 95.75 277 VAL A CA 1
ATOM 2042 C C . VAL A 1 277 ? -31.957 -7.023 6.282 1.00 95.75 277 VAL A C 1
ATOM 2044 O O . VAL A 1 277 ? -32.848 -6.793 7.102 1.00 95.75 277 VAL A O 1
ATOM 2047 N N . ALA A 1 278 ? -31.905 -8.161 5.583 1.00 95.94 278 ALA A N 1
ATOM 2048 C CA . ALA A 1 278 ? -32.885 -9.232 5.746 1.00 95.94 278 ALA A CA 1
ATOM 2049 C C . ALA A 1 278 ? -32.875 -9.787 7.178 1.00 95.94 278 ALA A C 1
ATOM 2051 O O . ALA A 1 278 ? -33.918 -9.823 7.825 1.00 95.94 278 ALA A O 1
ATOM 2052 N N . ARG A 1 279 ? -31.694 -10.126 7.710 1.00 96.31 279 ARG A N 1
ATOM 2053 C CA . ARG A 1 279 ? -31.544 -10.665 9.068 1.00 96.31 279 ARG A CA 1
ATOM 2054 C C . ARG A 1 279 ? -31.946 -9.655 10.143 1.00 96.31 279 ARG A C 1
ATOM 2056 O O . ARG A 1 279 ? -32.573 -10.026 11.133 1.00 96.31 279 ARG A O 1
ATOM 2063 N N . PHE A 1 280 ? -31.643 -8.373 9.949 1.00 97.25 280 PHE A N 1
ATOM 2064 C CA . PHE A 1 280 ? -32.043 -7.323 10.883 1.00 97.25 280 PHE A CA 1
ATOM 2065 C C . PHE A 1 280 ? -33.561 -7.218 11.011 1.00 97.25 280 PHE A C 1
ATOM 2067 O O . PHE A 1 280 ? -34.057 -6.966 12.104 1.00 97.25 280 PHE A O 1
ATOM 2074 N N . LYS A 1 281 ? -34.320 -7.454 9.935 1.00 95.06 281 LYS A N 1
ATOM 2075 C CA . LYS A 1 281 ? -35.788 -7.460 9.997 1.00 95.06 281 LYS A CA 1
ATOM 2076 C C . LYS A 1 281 ? -36.311 -8.464 11.031 1.00 95.06 281 LYS A C 1
ATOM 2078 O O . LYS A 1 281 ? -37.245 -8.132 11.764 1.00 95.06 281 LYS A O 1
ATOM 2083 N N . ASP A 1 282 ? -35.677 -9.630 11.116 1.00 94.62 282 ASP A N 1
ATOM 2084 C CA . ASP A 1 282 ? -36.048 -10.702 12.040 1.00 94.62 282 ASP A CA 1
ATOM 2085 C C . ASP A 1 282 ? -35.531 -10.419 13.460 1.00 94.62 282 ASP A C 1
ATOM 2087 O O . ASP A 1 282 ? -36.263 -10.534 14.445 1.00 94.62 282 ASP A O 1
ATOM 2091 N N . VAL A 1 283 ? -34.278 -9.966 13.576 1.00 96.06 283 VAL A N 1
ATOM 2092 C CA . VAL A 1 283 ? -33.611 -9.735 14.869 1.00 96.06 283 VAL A CA 1
ATOM 2093 C C . VAL A 1 283 ? -34.087 -8.446 15.558 1.00 96.06 283 VAL A C 1
ATOM 2095 O O . VAL A 1 283 ? -34.128 -8.385 16.786 1.00 96.06 283 VAL A O 1
ATOM 2098 N N . ALA A 1 284 ? -34.533 -7.427 14.816 1.00 96.62 284 ALA A N 1
ATOM 2099 C CA . ALA A 1 284 ? -34.960 -6.141 15.378 1.00 96.62 284 ALA A CA 1
ATOM 2100 C C . ALA A 1 284 ? -36.128 -6.273 16.367 1.00 96.62 284 ALA A C 1
ATOM 2102 O O . ALA A 1 284 ? -36.194 -5.524 17.341 1.00 96.62 284 ALA A O 1
ATOM 2103 N N . GLN A 1 285 ? -37.049 -7.218 16.143 1.00 96.38 285 GLN A N 1
ATOM 2104 C CA . GLN A 1 285 ? -38.140 -7.481 17.088 1.00 96.38 285 GLN A CA 1
ATOM 2105 C C . GLN A 1 285 ? -37.623 -8.100 18.392 1.00 96.38 285 GLN A C 1
ATOM 2107 O O . GLN A 1 285 ? -38.085 -7.740 19.474 1.00 96.38 285 GLN A O 1
ATOM 2112 N N . VAL A 1 286 ? -36.636 -8.993 18.295 1.00 97.12 286 VAL A N 1
ATOM 2113 C CA . VAL A 1 286 ? -35.991 -9.626 19.451 1.00 97.12 286 VAL A CA 1
ATOM 2114 C C . VAL A 1 286 ? -35.223 -8.584 20.267 1.00 97.12 286 VAL A C 1
ATOM 2116 O O . VAL A 1 286 ? -35.418 -8.504 21.478 1.00 97.12 286 VAL A O 1
ATOM 2119 N N . ILE A 1 287 ? -34.441 -7.717 19.612 1.00 96.62 287 ILE A N 1
ATOM 2120 C CA . ILE A 1 287 ? -33.737 -6.597 20.263 1.00 96.62 287 ILE A CA 1
ATOM 2121 C C . ILE A 1 287 ? -34.735 -5.686 20.984 1.00 96.62 287 ILE A C 1
ATOM 2123 O O . ILE A 1 287 ? -34.574 -5.422 22.174 1.00 96.62 287 ILE A O 1
ATOM 2127 N N . ALA A 1 288 ? -35.798 -5.251 20.298 1.00 96.69 288 ALA A N 1
ATOM 2128 C CA . ALA A 1 288 ? -36.827 -4.401 20.897 1.00 96.69 288 ALA A CA 1
ATOM 2129 C C . ALA A 1 288 ? -37.463 -5.055 22.135 1.00 96.69 288 ALA A C 1
ATOM 2131 O O . ALA A 1 288 ? -37.670 -4.392 23.150 1.00 96.69 288 ALA A O 1
ATOM 2132 N N . ARG A 1 289 ? -37.717 -6.370 22.088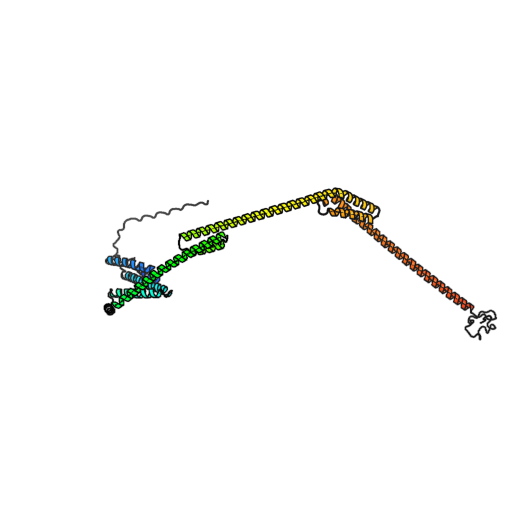 1.00 97.25 289 ARG A N 1
ATOM 2133 C CA . ARG A 1 289 ? -38.225 -7.129 23.235 1.00 97.25 289 ARG A CA 1
ATOM 2134 C C . ARG A 1 289 ? -37.231 -7.144 24.396 1.00 97.25 289 ARG A C 1
ATOM 2136 O O . ARG A 1 289 ? -37.652 -6.948 25.531 1.00 97.25 289 ARG A O 1
ATOM 2143 N N . HIS A 1 290 ? -35.937 -7.342 24.145 1.00 97.00 290 HIS A N 1
ATOM 2144 C CA . HIS A 1 290 ? -34.915 -7.281 25.196 1.00 97.00 290 HIS A CA 1
ATOM 2145 C C . HIS A 1 290 ? -34.827 -5.893 25.837 1.00 97.00 290 HIS A C 1
ATOM 2147 O O . HIS A 1 290 ? -34.775 -5.802 27.060 1.00 97.00 290 HIS A O 1
ATOM 2153 N N . VAL A 1 291 ? -34.906 -4.821 25.042 1.00 96.56 291 VAL A N 1
ATOM 2154 C CA . VAL A 1 291 ? -34.944 -3.439 25.549 1.00 96.56 291 VAL A CA 1
ATOM 2155 C C . VAL A 1 291 ? -36.189 -3.197 26.411 1.00 96.56 291 VAL A C 1
ATOM 2157 O O . VAL A 1 291 ? -36.082 -2.666 27.516 1.00 96.56 291 VAL A O 1
ATOM 2160 N N . GLN A 1 292 ? -37.365 -3.653 25.967 1.00 97.00 292 GLN A N 1
ATOM 2161 C CA . GLN A 1 292 ? -38.605 -3.569 26.750 1.00 97.00 292 GLN A CA 1
ATOM 2162 C C . GLN A 1 292 ? -38.523 -4.366 28.058 1.00 97.00 292 GLN A C 1
ATOM 2164 O O . GLN A 1 292 ? -38.933 -3.871 29.106 1.00 97.00 292 GLN A O 1
ATOM 2169 N N . VAL A 1 293 ? -37.971 -5.584 28.021 1.00 96.69 293 VAL A N 1
ATOM 2170 C CA . VAL A 1 293 ? -37.751 -6.404 29.220 1.00 96.69 293 VAL A CA 1
ATOM 2171 C C . VAL A 1 293 ? -36.775 -5.711 30.166 1.00 96.69 293 VAL A C 1
ATOM 2173 O O . VAL A 1 293 ? -37.066 -5.632 31.356 1.00 96.69 293 VAL A O 1
ATOM 2176 N N . ALA A 1 294 ? -35.664 -5.167 29.665 1.00 95.88 294 ALA A N 1
ATOM 2177 C CA . ALA A 1 294 ? -34.698 -4.434 30.476 1.00 95.88 294 ALA A CA 1
ATOM 2178 C C . ALA A 1 294 ? -35.355 -3.232 31.173 1.00 95.88 294 ALA A C 1
ATOM 2180 O O . ALA A 1 294 ? -35.242 -3.092 32.389 1.00 95.88 294 ALA A O 1
ATOM 2181 N N . SER A 1 295 ? -36.130 -2.435 30.432 1.00 96.19 295 SER A N 1
ATOM 2182 C CA . SER A 1 295 ? -36.887 -1.300 30.974 1.00 96.19 295 SER A CA 1
ATOM 2183 C C . SER A 1 295 ? -37.911 -1.726 32.038 1.00 96.19 295 SER A C 1
ATOM 2185 O O . SER A 1 295 ? -37.942 -1.165 33.134 1.00 96.19 295 SER A O 1
ATOM 2187 N N . ALA A 1 296 ? -38.706 -2.769 31.780 1.00 96.50 296 ALA A N 1
ATOM 2188 C CA . ALA A 1 296 ? -39.684 -3.281 32.743 1.00 96.50 296 ALA A CA 1
ATOM 2189 C C . ALA A 1 296 ? -39.029 -3.872 34.007 1.00 96.50 296 ALA A C 1
ATOM 2191 O O . ALA A 1 296 ? -39.576 -3.784 35.105 1.00 96.50 296 ALA A O 1
ATOM 2192 N N . ARG A 1 297 ? -37.847 -4.484 33.881 1.00 95.44 297 ARG A N 1
ATOM 2193 C CA . ARG A 1 297 ? -37.095 -5.026 35.023 1.00 95.44 297 ARG A CA 1
ATOM 2194 C C . ARG A 1 297 ? -36.432 -3.925 35.842 1.00 95.44 297 ARG A C 1
ATOM 2196 O O . ARG A 1 297 ? -36.454 -4.004 37.070 1.00 95.44 297 ARG A O 1
ATOM 2203 N N . ALA A 1 298 ? -35.934 -2.882 35.183 1.00 93.06 298 ALA A N 1
ATOM 2204 C CA . ALA A 1 298 ? -35.423 -1.679 35.826 1.00 93.06 298 ALA A CA 1
ATOM 2205 C C . ALA A 1 298 ? -36.506 -0.997 36.682 1.00 93.06 298 ALA A C 1
ATOM 2207 O O . ALA A 1 298 ? -36.283 -0.738 37.864 1.00 93.06 298 ALA A O 1
ATOM 2208 N N . THR A 1 299 ? -37.723 -0.812 36.156 1.00 94.81 299 THR A N 1
ATOM 2209 C CA . THR A 1 299 ? -38.835 -0.219 36.930 1.00 94.81 299 THR A CA 1
ATOM 2210 C C . THR A 1 299 ? -39.264 -1.086 38.118 1.00 94.81 299 THR A C 1
ATOM 2212 O O . THR A 1 299 ? -39.609 -0.560 39.176 1.00 94.81 299 THR A O 1
ATOM 2215 N N . GLN A 1 300 ? -39.154 -2.413 38.004 1.00 95.44 300 GLN A N 1
ATOM 2216 C CA . GLN A 1 300 ? -39.365 -3.363 39.107 1.00 95.44 300 GLN A CA 1
ATOM 2217 C C . GLN A 1 300 ? -38.180 -3.459 40.089 1.00 95.44 300 GLN A C 1
ATOM 2219 O O . GLN A 1 300 ? -38.213 -4.296 40.993 1.00 95.44 300 GLN A O 1
ATOM 2224 N N . ARG A 1 301 ? -37.128 -2.641 39.925 1.00 94.56 301 ARG A N 1
ATOM 2225 C CA . ARG A 1 301 ? -35.871 -2.679 40.701 1.00 94.56 301 ARG A CA 1
ATOM 2226 C C . ARG A 1 301 ? -35.142 -4.031 40.651 1.00 94.56 301 ARG A C 1
ATOM 2228 O O . ARG A 1 301 ? -34.360 -4.355 41.542 1.00 94.56 301 ARG A O 1
ATOM 2235 N N . ARG A 1 302 ? -35.375 -4.826 39.602 1.00 95.12 302 ARG A N 1
ATOM 2236 C CA . ARG A 1 302 ? -34.652 -6.075 39.308 1.00 95.12 302 ARG A CA 1
ATOM 2237 C C . ARG A 1 302 ? -33.458 -5.766 38.402 1.00 95.12 302 ARG A C 1
ATOM 2239 O O . ARG A 1 302 ? -33.446 -6.127 37.228 1.00 95.12 302 ARG A O 1
ATOM 2246 N N . TRP A 1 303 ? -32.482 -5.036 38.940 1.00 95.88 303 TRP A N 1
ATOM 2247 C CA . TRP A 1 303 ? -31.406 -4.422 38.150 1.00 95.88 303 TRP A CA 1
ATOM 2248 C C . TRP A 1 303 ? -30.444 -5.430 37.495 1.00 95.88 303 TRP A C 1
ATOM 2250 O O . TRP A 1 303 ? -29.995 -5.195 36.376 1.00 95.88 303 TRP A O 1
ATOM 2260 N N . GLU A 1 304 ? -30.174 -6.576 38.130 1.00 95.31 304 GLU A N 1
ATOM 2261 C CA . GLU A 1 304 ? -29.327 -7.639 37.554 1.00 95.31 304 GLU A CA 1
ATOM 2262 C C . GLU A 1 304 ? -29.980 -8.263 36.302 1.00 95.31 304 GLU A C 1
ATOM 2264 O O . GLU A 1 304 ? -29.343 -8.359 35.250 1.00 95.31 304 GLU A O 1
ATOM 2269 N N . ASP A 1 305 ? -31.282 -8.575 36.370 1.00 95.44 305 ASP A N 1
ATOM 2270 C CA . ASP A 1 305 ? -32.073 -9.049 35.222 1.00 95.44 305 ASP A CA 1
ATOM 2271 C C . ASP A 1 305 ? -32.124 -8.000 34.097 1.00 95.44 305 ASP A C 1
ATOM 2273 O O . ASP A 1 305 ? -32.032 -8.337 32.913 1.00 95.44 305 ASP A O 1
ATOM 2277 N N . ALA A 1 306 ? -32.282 -6.721 34.463 1.00 94.12 306 ALA A N 1
ATOM 2278 C CA . ALA A 1 306 ? -32.317 -5.617 33.509 1.00 94.12 306 ALA A CA 1
ATOM 2279 C C . ALA A 1 306 ? -30.992 -5.493 32.742 1.00 94.12 306 ALA A C 1
ATOM 2281 O O . ALA A 1 306 ? -31.005 -5.361 31.517 1.00 94.12 306 ALA A O 1
ATOM 2282 N N . ARG A 1 307 ? -29.854 -5.614 33.441 1.00 97.38 307 ARG A N 1
ATOM 2283 C CA . ARG A 1 307 ? -28.521 -5.609 32.825 1.00 97.38 307 ARG A CA 1
ATOM 2284 C C . ARG A 1 307 ? -28.329 -6.781 31.872 1.00 97.38 307 ARG A C 1
ATOM 2286 O O . ARG A 1 307 ? -27.870 -6.567 30.757 1.00 97.38 307 ARG A O 1
ATOM 2293 N N . ALA A 1 308 ? -28.714 -7.993 32.272 1.00 96.81 308 ALA A N 1
ATOM 2294 C CA . ALA A 1 308 ? -28.603 -9.172 31.414 1.00 96.81 308 ALA A CA 1
ATOM 2295 C C . ALA A 1 308 ? -29.405 -9.020 30.108 1.00 96.81 308 ALA A C 1
ATOM 2297 O O . ALA A 1 308 ? -28.880 -9.290 29.026 1.00 96.81 308 ALA A O 1
ATOM 2298 N N . ALA A 1 309 ? -30.646 -8.528 30.188 1.00 96.12 309 ALA A N 1
ATOM 2299 C CA . ALA A 1 309 ? -31.460 -8.246 29.006 1.00 96.12 309 ALA A CA 1
ATOM 2300 C C . ALA A 1 309 ? -30.844 -7.147 28.120 1.00 96.12 309 ALA A C 1
ATOM 2302 O O . ALA A 1 309 ? -30.813 -7.289 26.898 1.00 96.12 309 ALA A O 1
ATOM 2303 N N . LEU A 1 310 ? -30.307 -6.080 28.720 1.00 96.25 310 LEU A N 1
ATOM 2304 C CA . LEU A 1 310 ? -29.672 -4.992 27.977 1.00 96.25 310 LEU A CA 1
ATOM 2305 C C . LEU A 1 310 ? -28.388 -5.452 27.264 1.00 96.25 310 LEU A C 1
ATOM 2307 O O . LEU A 1 310 ? -28.189 -5.124 26.099 1.00 96.25 310 LEU A O 1
ATOM 2311 N N . SER A 1 311 ? -27.562 -6.283 27.908 1.00 96.31 311 SER A N 1
ATOM 2312 C CA . SER A 1 311 ? -26.373 -6.879 27.283 1.00 96.31 311 SER A CA 1
ATOM 2313 C C . SER A 1 311 ? -26.717 -7.806 26.113 1.00 96.31 311 SER A C 1
ATOM 2315 O O . SER A 1 311 ? -25.996 -7.827 25.119 1.00 96.31 311 SER A O 1
ATOM 2317 N N . GLN A 1 312 ? -27.832 -8.545 26.179 1.00 97.44 312 GLN A N 1
ATOM 2318 C CA . GLN A 1 312 ? -28.309 -9.344 25.041 1.00 97.44 312 GLN A CA 1
ATOM 2319 C C . GLN A 1 312 ? -28.728 -8.462 23.855 1.00 97.44 312 GLN A C 1
ATOM 2321 O O . GLN A 1 312 ? -28.411 -8.788 22.712 1.00 97.44 312 GLN A O 1
ATOM 2326 N N . ALA A 1 313 ? -29.391 -7.329 24.116 1.00 96.50 313 ALA A N 1
ATOM 2327 C CA . ALA A 1 313 ? -29.727 -6.354 23.079 1.00 96.50 313 ALA A CA 1
ATOM 2328 C C . ALA A 1 313 ? -28.469 -5.740 22.434 1.00 96.50 313 ALA A C 1
ATOM 2330 O O . ALA A 1 313 ? -28.413 -5.615 21.213 1.00 96.50 313 ALA A O 1
ATOM 2331 N N . GLU A 1 314 ? -27.451 -5.403 23.232 1.00 96.94 314 GLU A N 1
ATOM 2332 C CA . GLU A 1 314 ? -26.168 -4.873 22.746 1.00 96.94 314 GLU A CA 1
ATOM 2333 C C . GLU A 1 314 ? -25.427 -5.866 21.854 1.00 96.94 314 GLU A C 1
ATOM 2335 O O . GLU A 1 314 ? -25.028 -5.503 20.752 1.00 96.94 314 GLU A O 1
ATOM 2340 N N . LEU A 1 315 ? -25.289 -7.121 22.295 1.00 97.06 315 LEU A N 1
ATOM 2341 C CA . LEU A 1 315 ? -24.638 -8.173 21.508 1.00 97.06 315 LEU A CA 1
ATOM 2342 C C . LEU A 1 315 ? -25.335 -8.384 20.159 1.00 97.06 315 LEU A C 1
ATOM 2344 O O . LEU A 1 315 ? -24.675 -8.540 19.135 1.00 97.06 315 LEU A O 1
ATOM 2348 N N . ALA A 1 316 ? -26.669 -8.350 20.147 1.00 95.81 316 ALA A N 1
ATOM 2349 C CA . ALA A 1 316 ? -27.444 -8.475 18.918 1.00 95.81 316 ALA A CA 1
ATOM 2350 C C . ALA A 1 316 ? -27.309 -7.248 17.994 1.00 95.81 316 ALA A C 1
ATOM 2352 O O . ALA A 1 316 ? -27.370 -7.402 16.777 1.00 95.81 316 ALA A O 1
ATOM 2353 N N . LEU A 1 317 ? -27.118 -6.041 18.538 1.00 96.06 317 LEU A N 1
ATOM 2354 C CA . LEU A 1 317 ? -26.875 -4.826 17.749 1.00 96.06 317 LEU A CA 1
ATOM 2355 C C . LEU A 1 317 ? -25.444 -4.758 17.195 1.00 96.06 317 LEU A C 1
ATOM 2357 O O . LEU A 1 317 ? -25.252 -4.259 16.086 1.00 96.06 317 LEU A O 1
ATOM 2361 N N . ASP A 1 318 ? -24.456 -5.273 17.931 1.00 96.44 318 ASP A N 1
ATOM 2362 C CA . ASP A 1 318 ? -23.045 -5.249 17.525 1.00 96.44 318 ASP A CA 1
ATOM 2363 C C . ASP A 1 318 ? -22.790 -6.096 16.264 1.00 96.44 318 ASP A C 1
ATOM 2365 O O . ASP A 1 318 ? -21.941 -5.747 15.446 1.00 96.44 318 ASP A O 1
ATOM 2369 N N . GLU A 1 319 ? -23.609 -7.125 16.018 1.00 95.50 319 GLU A N 1
ATOM 2370 C CA . GLU A 1 319 ? -23.572 -7.927 14.785 1.00 95.50 319 GLU A CA 1
ATOM 2371 C C . GLU A 1 319 ? -23.767 -7.091 13.504 1.00 95.50 319 GLU A C 1
ATOM 2373 O O . GLU A 1 319 ? -23.269 -7.443 12.434 1.00 95.50 319 GLU A O 1
ATOM 2378 N N . PHE A 1 320 ? -24.473 -5.962 13.601 1.00 95.75 320 PHE A N 1
ATOM 2379 C CA . PHE A 1 320 ? -24.776 -5.090 12.462 1.00 95.75 320 PHE A CA 1
ATOM 2380 C C . PHE A 1 320 ? -23.819 -3.899 12.345 1.00 95.75 320 PHE A C 1
ATOM 2382 O O . PHE A 1 320 ? -24.005 -3.037 11.477 1.00 95.75 320 PHE A O 1
ATOM 2389 N N . ARG A 1 321 ? -22.788 -3.827 13.193 1.00 94.88 321 ARG A N 1
ATOM 2390 C CA . ARG A 1 321 ? -21.822 -2.728 13.197 1.00 94.88 321 ARG A CA 1
ATOM 2391 C C . ARG A 1 321 ? -21.029 -2.686 11.890 1.00 94.88 321 ARG A C 1
ATOM 2393 O O . ARG A 1 321 ? -20.539 -3.700 11.406 1.00 94.88 321 ARG A O 1
ATOM 2400 N N . GLY A 1 322 ? -20.900 -1.494 11.311 1.00 92.19 322 GLY A N 1
ATOM 2401 C CA . GLY A 1 322 ? -20.191 -1.287 10.044 1.00 92.19 322 GLY A CA 1
ATOM 2402 C C . GLY A 1 322 ? -20.989 -1.670 8.792 1.00 92.19 322 GLY A C 1
ATOM 2403 O O . GLY A 1 322 ? -20.466 -1.548 7.687 1.00 92.19 322 GLY A O 1
ATOM 2404 N N . THR A 1 323 ? -22.247 -2.091 8.941 1.00 94.81 323 THR A N 1
ATOM 2405 C CA . THR A 1 323 ? -23.178 -2.295 7.821 1.00 94.81 323 THR A CA 1
ATOM 2406 C C . THR A 1 323 ? -24.101 -1.086 7.654 1.00 94.81 323 THR A C 1
ATOM 2408 O O . THR A 1 323 ? -24.321 -0.326 8.600 1.00 94.81 323 THR A O 1
ATOM 2411 N N . ASP A 1 324 ? -24.716 -0.927 6.481 1.00 93.06 324 ASP A N 1
ATOM 2412 C CA . ASP A 1 324 ? -25.695 0.148 6.251 1.00 93.06 324 ASP A CA 1
ATOM 2413 C C . ASP A 1 324 ? -26.947 0.028 7.134 1.00 93.06 324 ASP A C 1
ATOM 2415 O O . ASP A 1 324 ? -27.614 1.025 7.414 1.00 93.06 324 ASP A O 1
ATOM 2419 N N . VAL A 1 325 ? -27.231 -1.165 7.669 1.00 94.31 325 VAL A N 1
ATOM 2420 C CA . VAL A 1 325 ? -28.302 -1.381 8.652 1.00 94.31 325 VAL A CA 1
ATOM 2421 C C . VAL A 1 325 ? -28.106 -0.507 9.884 1.00 94.31 325 VAL A C 1
ATOM 2423 O O . VAL A 1 325 ? -29.083 0.025 10.411 1.00 94.31 325 VAL A O 1
ATOM 2426 N N . GLN A 1 326 ? -26.862 -0.307 10.326 1.00 93.56 326 GLN A N 1
ATOM 2427 C CA . GLN A 1 326 ? -26.549 0.534 11.480 1.00 93.56 326 GLN A CA 1
ATOM 2428 C C . GLN A 1 326 ? -27.020 1.983 11.282 1.00 93.56 326 GLN A C 1
ATOM 2430 O O . GLN A 1 326 ? -27.409 2.640 12.244 1.00 93.56 326 GLN A O 1
ATOM 2435 N N . ARG A 1 327 ? -27.014 2.470 10.035 1.00 93.44 327 ARG A N 1
ATOM 2436 C CA . ARG A 1 327 ? -27.474 3.817 9.668 1.00 93.44 327 ARG A CA 1
ATOM 2437 C C . ARG A 1 327 ? -28.984 3.906 9.475 1.00 93.44 327 ARG A C 1
ATOM 2439 O O . ARG A 1 327 ? -29.505 5.008 9.341 1.00 93.44 327 ARG A O 1
ATOM 2446 N N . SER A 1 328 ? -29.692 2.777 9.445 1.00 95.75 328 SER A N 1
ATOM 2447 C CA . SER A 1 328 ? -31.150 2.797 9.361 1.00 95.75 328 SER A CA 1
ATOM 2448 C C . SER A 1 328 ? -31.745 3.458 10.607 1.00 95.75 328 SER A C 1
ATOM 2450 O O . SER A 1 328 ? -31.310 3.190 11.730 1.00 95.75 328 SER A O 1
ATOM 2452 N N . GLU A 1 329 ? -32.780 4.280 10.421 1.00 96.12 329 GLU A N 1
ATOM 2453 C CA . GLU A 1 329 ? -33.462 4.990 11.514 1.00 96.12 329 GLU A CA 1
ATOM 2454 C C . GLU A 1 329 ? -33.921 4.038 12.624 1.00 96.12 329 GLU A C 1
ATOM 2456 O O . GLU A 1 329 ? -33.824 4.344 13.809 1.00 96.12 329 GLU A O 1
ATOM 2461 N N . ARG A 1 330 ? -34.368 2.834 12.247 1.00 95.19 330 ARG A N 1
ATOM 2462 C CA . ARG A 1 330 ? -34.830 1.817 13.194 1.00 95.19 330 ARG A CA 1
ATOM 2463 C C . ARG A 1 330 ? -33.701 1.258 14.062 1.00 95.19 330 ARG A C 1
ATOM 2465 O O . ARG A 1 330 ? -33.906 1.077 15.260 1.00 95.19 330 ARG A O 1
ATOM 2472 N N . CYS A 1 331 ? -32.533 0.969 13.485 1.00 95.75 331 CYS A N 1
ATOM 2473 C CA . CYS A 1 331 ? -31.372 0.513 14.255 1.00 95.75 331 CYS A CA 1
ATOM 2474 C C . CYS A 1 331 ? -30.841 1.637 15.150 1.00 95.75 331 CYS A C 1
ATOM 2476 O O . CYS A 1 331 ? -30.613 1.417 16.338 1.00 95.75 331 CYS A O 1
ATOM 2478 N N . ALA A 1 332 ? -30.754 2.857 14.612 1.00 95.56 332 ALA A N 1
ATOM 2479 C CA . ALA A 1 332 ? -30.361 4.043 15.364 1.00 95.56 332 ALA A CA 1
ATOM 2480 C C . ALA A 1 332 ? -31.288 4.304 16.564 1.00 95.56 332 ALA A C 1
ATOM 2482 O O . ALA A 1 332 ? -30.804 4.578 17.659 1.00 95.56 332 ALA A O 1
ATOM 2483 N N . ALA A 1 333 ? -32.605 4.146 16.399 1.00 97.19 333 ALA A N 1
ATOM 2484 C CA . ALA A 1 333 ? -33.569 4.286 17.488 1.00 97.19 333 ALA A CA 1
ATOM 2485 C C . ALA A 1 333 ? -33.395 3.212 18.578 1.00 97.19 333 ALA A C 1
ATOM 2487 O O . ALA A 1 333 ? -33.443 3.535 19.764 1.00 97.19 333 ALA A O 1
ATOM 2488 N N . LEU A 1 334 ? -33.161 1.947 18.204 1.00 96.69 334 LEU A N 1
ATOM 2489 C CA . LEU A 1 334 ? -32.891 0.873 19.171 1.00 96.69 334 LEU A CA 1
ATOM 2490 C C . LEU A 1 334 ? -31.574 1.104 19.922 1.00 96.69 334 LEU A C 1
ATOM 2492 O O . LEU A 1 334 ? -31.539 0.964 21.142 1.00 96.69 334 LEU A O 1
ATOM 2496 N N . LEU A 1 335 ? -30.516 1.511 19.215 1.00 96.69 335 LEU A N 1
ATOM 2497 C CA . LEU A 1 335 ? -29.240 1.898 19.820 1.00 96.69 335 LEU A CA 1
ATOM 2498 C C . LEU A 1 335 ? -29.419 3.063 20.795 1.00 96.69 335 LEU A C 1
ATOM 2500 O O . LEU A 1 335 ? -28.915 2.997 21.912 1.00 96.69 335 LEU A O 1
ATOM 2504 N N . ALA A 1 336 ? -30.174 4.095 20.414 1.00 97.00 336 ALA A N 1
ATOM 2505 C CA . ALA A 1 336 ? -30.461 5.229 21.284 1.00 97.00 336 ALA A CA 1
ATOM 2506 C C . ALA A 1 336 ? -31.193 4.798 22.565 1.00 97.00 336 ALA A C 1
ATOM 2508 O O . ALA A 1 336 ? -30.818 5.238 23.648 1.00 97.00 336 ALA A O 1
ATOM 2509 N N . GLN A 1 337 ? -32.172 3.889 22.472 1.00 97.19 337 GLN A N 1
ATOM 2510 C CA . GLN A 1 337 ? -32.854 3.343 23.652 1.00 97.19 337 GLN A CA 1
ATOM 2511 C C . GLN A 1 337 ? -31.894 2.568 24.559 1.00 97.19 337 GLN A C 1
ATOM 2513 O O . GLN A 1 337 ? -31.908 2.770 25.771 1.00 97.19 337 GLN A O 1
ATOM 2518 N N . VAL A 1 338 ? -31.038 1.712 23.990 1.00 97.19 338 VAL A N 1
ATOM 2519 C CA . VAL A 1 338 ? -30.032 0.962 24.759 1.00 97.19 338 VAL A CA 1
ATOM 2520 C C . VAL A 1 338 ? -29.077 1.912 25.484 1.00 97.19 338 VAL A C 1
ATOM 2522 O O . VAL A 1 338 ? -28.863 1.766 26.687 1.00 97.19 338 VAL A O 1
ATOM 2525 N N . VAL A 1 339 ? -28.562 2.920 24.774 1.00 97.38 339 VAL A N 1
ATOM 2526 C CA . VAL A 1 339 ? -27.670 3.950 25.328 1.00 97.38 339 VAL A CA 1
ATOM 2527 C C . VAL A 1 339 ? -28.362 4.756 26.427 1.00 97.38 339 VAL A C 1
ATOM 2529 O O . VAL A 1 339 ? -27.733 5.056 27.436 1.00 97.38 339 VAL A O 1
ATOM 2532 N N . GLN A 1 340 ? -29.649 5.074 26.272 1.00 97.56 340 GLN A N 1
ATOM 2533 C CA . GLN A 1 340 ? -30.414 5.822 27.269 1.00 97.56 340 GLN A CA 1
ATOM 2534 C C . GLN A 1 340 ? -30.699 5.002 28.538 1.00 97.56 340 GLN A C 1
ATOM 2536 O O . GLN A 1 340 ? -30.646 5.549 29.632 1.00 97.56 340 GLN A O 1
ATOM 2541 N N . LEU A 1 341 ? -30.988 3.703 28.411 1.00 96.06 341 LEU A N 1
ATOM 2542 C CA . LEU A 1 341 ? -31.311 2.819 29.542 1.00 96.06 341 LEU A CA 1
ATOM 2543 C C . LEU A 1 341 ? -30.083 2.390 30.359 1.00 96.06 341 LEU A C 1
ATOM 2545 O O . LEU A 1 341 ? -30.215 2.064 31.539 1.00 96.06 341 LEU A O 1
ATOM 2549 N N . ARG A 1 342 ? -28.892 2.357 29.749 1.00 97.38 342 ARG A N 1
ATOM 2550 C CA . ARG A 1 342 ? -27.664 1.848 30.383 1.00 97.38 342 ARG A CA 1
ATOM 2551 C C . ARG A 1 342 ? -27.281 2.592 31.675 1.00 97.38 342 ARG A C 1
ATOM 2553 O O . ARG A 1 342 ? -27.095 1.901 32.677 1.00 97.38 342 ARG A O 1
ATOM 2560 N N . PRO A 1 343 ? -27.225 3.940 31.718 1.00 97.06 343 PRO A N 1
ATOM 2561 C CA . PRO A 1 343 ? -26.866 4.671 32.933 1.00 97.06 343 PRO A CA 1
ATOM 2562 C C . PRO A 1 343 ? -27.818 4.401 34.100 1.00 97.06 343 PRO A C 1
ATOM 2564 O O . PRO A 1 343 ? -27.362 4.254 35.230 1.00 97.06 343 PRO A O 1
ATOM 2567 N N . ASP A 1 344 ? -29.122 4.284 33.833 1.00 95.88 344 ASP A N 1
ATOM 2568 C CA . ASP A 1 344 ? -30.131 4.033 34.868 1.00 95.88 344 ASP A CA 1
ATOM 2569 C C . ASP A 1 344 ? -29.972 2.637 35.485 1.00 95.88 344 ASP A C 1
ATOM 2571 O O . ASP A 1 344 ? -30.054 2.471 36.705 1.00 95.88 344 ASP A O 1
ATOM 2575 N N . VAL A 1 345 ? -29.713 1.624 34.650 1.00 96.19 345 VAL A N 1
ATOM 2576 C CA . VAL A 1 345 ? -29.473 0.248 35.107 1.00 96.19 345 VAL A CA 1
ATOM 2577 C C . VAL A 1 345 ? -28.177 0.155 35.913 1.00 96.19 345 VAL A C 1
ATOM 2579 O O . VAL A 1 345 ? -28.170 -0.461 36.982 1.00 96.19 345 VAL A O 1
ATOM 2582 N N . ASP A 1 346 ? -27.103 0.786 35.437 1.00 95.81 346 ASP A N 1
ATOM 2583 C CA . ASP A 1 346 ? -25.809 0.792 36.124 1.00 95.81 346 ASP A CA 1
ATOM 2584 C C . ASP A 1 346 ? -25.895 1.539 37.467 1.00 95.81 346 ASP A C 1
ATOM 2586 O O . ASP A 1 346 ? -25.427 1.032 38.488 1.00 95.81 346 ASP A O 1
ATOM 2590 N N . ALA A 1 347 ? -26.585 2.684 37.510 1.00 96.38 347 ALA A N 1
ATOM 2591 C CA . ALA A 1 347 ? -26.848 3.415 38.749 1.00 96.38 347 ALA A CA 1
ATOM 2592 C C . ALA A 1 347 ? -27.682 2.587 39.744 1.00 96.38 347 ALA A C 1
ATOM 2594 O O . ALA A 1 347 ? -27.394 2.577 40.942 1.00 96.38 347 ALA A O 1
ATOM 2595 N N . GLY A 1 348 ? -28.694 1.856 39.266 1.00 95.19 348 GLY A N 1
ATOM 2596 C CA . GLY A 1 348 ? -29.505 0.965 40.096 1.00 95.19 348 GLY A CA 1
ATOM 2597 C C . GLY A 1 348 ? -28.708 -0.194 40.708 1.00 95.19 348 GLY A C 1
ATOM 2598 O O . GLY A 1 348 ? -28.908 -0.535 41.879 1.00 95.19 348 GLY A O 1
ATOM 2599 N N . LEU A 1 349 ? -27.771 -0.776 39.953 1.00 96.62 349 LEU A N 1
ATOM 2600 C CA . LEU A 1 349 ? -26.855 -1.805 40.457 1.00 96.62 349 LEU A CA 1
ATOM 2601 C C . LEU A 1 349 ? -25.900 -1.258 41.515 1.00 96.62 349 LEU A C 1
ATOM 2603 O O . LEU A 1 349 ? -25.715 -1.898 42.553 1.00 96.62 349 LEU A O 1
ATOM 2607 N N . GLU A 1 350 ? -25.345 -0.070 41.288 1.00 96.88 350 GLU A N 1
ATOM 2608 C CA . GLU A 1 350 ? -24.447 0.569 42.249 1.00 96.88 350 GLU A CA 1
ATOM 2609 C C . GLU A 1 350 ? -25.179 0.898 43.559 1.00 96.88 350 GLU A C 1
ATOM 2611 O O . GLU A 1 350 ? -24.666 0.633 44.644 1.00 96.88 350 GLU A O 1
ATOM 2616 N N . GLN A 1 351 ? -26.438 1.342 43.489 1.00 96.50 351 GLN A N 1
ATOM 2617 C CA . GLN A 1 351 ? -27.273 1.531 44.680 1.00 96.50 351 GLN A CA 1
ATOM 2618 C C . GLN A 1 351 ? -27.527 0.226 45.451 1.00 96.50 351 GLN A C 1
ATOM 2620 O O . GLN A 1 351 ? -27.531 0.239 46.684 1.00 96.50 351 GLN A O 1
ATOM 2625 N N . ILE A 1 352 ? -27.762 -0.905 44.768 1.00 96.56 352 ILE A N 1
ATOM 2626 C CA . ILE A 1 352 ? -27.885 -2.211 45.444 1.00 96.56 352 ILE A CA 1
ATOM 2627 C C . ILE A 1 352 ? -26.575 -2.568 46.138 1.00 96.56 352 ILE A C 1
ATOM 2629 O O . ILE A 1 352 ? -26.600 -3.018 47.284 1.00 96.56 352 ILE A O 1
ATOM 2633 N N . ARG A 1 353 ? -25.446 -2.379 45.452 1.00 97.44 353 ARG A N 1
ATOM 2634 C CA . ARG A 1 353 ? -24.123 -2.672 45.995 1.00 97.44 353 ARG A CA 1
ATOM 2635 C C . ARG A 1 353 ? -23.853 -1.858 47.259 1.00 97.44 353 ARG A C 1
ATOM 2637 O O . ARG A 1 353 ? -23.564 -2.454 48.291 1.00 97.44 353 ARG A O 1
ATOM 2644 N N . GLN A 1 354 ? -24.059 -0.543 47.208 1.00 97.31 354 GLN A N 1
ATOM 2645 C CA . GLN A 1 354 ? -23.906 0.347 48.361 1.00 97.31 354 GLN A CA 1
ATOM 2646 C C . GLN A 1 354 ? -24.811 -0.067 49.528 1.00 97.31 354 GLN A C 1
ATOM 2648 O O . GLN A 1 354 ? -24.349 -0.166 50.658 1.00 97.31 354 GLN A O 1
ATOM 2653 N N . ARG A 1 355 ? -26.080 -0.420 49.268 1.00 96.88 355 ARG A N 1
ATOM 2654 C CA . ARG A 1 355 ? -26.982 -0.926 50.319 1.00 96.88 355 ARG A CA 1
ATOM 2655 C C . ARG A 1 355 ? -26.491 -2.224 50.957 1.00 96.88 355 ARG A C 1
ATOM 2657 O O . ARG A 1 355 ? -26.644 -2.379 52.164 1.00 96.88 355 ARG A O 1
ATOM 2664 N N . ARG A 1 356 ? -25.939 -3.156 50.171 1.00 96.94 356 ARG A N 1
ATOM 2665 C CA . ARG A 1 356 ? -25.364 -4.406 50.701 1.00 96.94 356 ARG A CA 1
ATOM 2666 C C . ARG A 1 356 ? -24.142 -4.109 51.569 1.00 96.94 356 ARG A C 1
ATOM 2668 O O . ARG A 1 356 ? -24.052 -4.640 52.669 1.00 96.94 356 ARG A O 1
ATOM 2675 N N . GLU A 1 357 ? -23.255 -3.227 51.116 1.00 97.81 357 GLU A N 1
ATOM 2676 C CA . GLU A 1 357 ? -22.071 -2.803 51.874 1.00 97.81 357 GLU A CA 1
ATOM 2677 C C . GLU A 1 357 ? -22.455 -2.086 53.184 1.00 97.81 357 GLU A C 1
ATOM 2679 O O . GLU A 1 357 ? -21.881 -2.371 54.236 1.00 97.81 357 GLU A O 1
ATOM 2684 N N . ASP A 1 358 ? -23.472 -1.221 53.159 1.00 97.31 358 ASP A N 1
ATOM 2685 C CA . ASP A 1 358 ? -24.006 -0.550 54.350 1.00 97.31 358 ASP A CA 1
ATOM 2686 C C . ASP A 1 358 ? -24.689 -1.527 55.316 1.00 97.31 358 ASP A C 1
ATOM 2688 O O . ASP A 1 358 ? -24.525 -1.417 56.532 1.00 97.31 358 ASP A O 1
ATOM 2692 N N . GLU A 1 359 ? -25.457 -2.495 54.809 1.00 97.94 359 GLU A N 1
ATOM 2693 C CA . GLU A 1 359 ? -26.080 -3.525 55.643 1.00 97.94 359 GLU A CA 1
ATOM 2694 C C . GLU A 1 359 ? -25.022 -4.424 56.291 1.00 97.94 359 GLU A C 1
ATOM 2696 O O . GLU A 1 359 ? -25.105 -4.716 57.485 1.00 97.94 359 GLU A O 1
ATOM 2701 N N . GLU A 1 360 ? -23.999 -4.831 55.540 1.00 97.62 360 GLU A N 1
ATOM 2702 C CA . GLU A 1 360 ? -22.862 -5.570 56.083 1.00 97.62 360 GLU A CA 1
ATOM 2703 C C . GLU A 1 360 ? -22.113 -4.761 57.138 1.00 97.62 360 GLU A C 1
ATOM 2705 O O . GLU A 1 360 ? -21.776 -5.309 58.190 1.00 97.62 360 GLU A O 1
ATOM 2710 N N . ARG A 1 361 ? -21.902 -3.460 56.907 1.00 98.00 361 ARG A N 1
ATOM 2711 C CA . ARG A 1 361 ? -21.287 -2.559 57.886 1.00 98.00 361 ARG A CA 1
ATOM 2712 C C . ARG A 1 361 ? -22.110 -2.497 59.169 1.00 98.00 361 ARG A C 1
ATOM 2714 O O . ARG A 1 361 ? -21.574 -2.774 60.236 1.00 98.00 361 ARG A O 1
ATOM 2721 N N . ARG A 1 362 ? -23.424 -2.277 59.067 1.00 97.88 362 ARG A N 1
ATOM 2722 C CA . ARG A 1 362 ? -24.338 -2.287 60.223 1.00 97.88 362 ARG A CA 1
ATOM 2723 C C . ARG A 1 362 ? -24.332 -3.628 60.950 1.00 97.88 362 ARG A C 1
ATOM 2725 O O . ARG A 1 362 ? -24.367 -3.667 62.174 1.00 97.88 362 ARG A O 1
ATOM 2732 N N . ARG A 1 363 ? -24.274 -4.750 60.224 1.00 98.00 363 ARG A N 1
ATOM 2733 C CA . ARG A 1 363 ? -24.165 -6.087 60.833 1.00 98.00 363 ARG A CA 1
ATOM 2734 C C . ARG A 1 363 ? -22.846 -6.267 61.583 1.00 98.00 363 ARG A C 1
ATOM 2736 O O . ARG A 1 363 ? -22.860 -6.910 62.629 1.00 98.00 363 ARG A O 1
ATOM 2743 N N . ARG A 1 364 ? -21.731 -5.735 61.072 1.00 97.88 364 ARG A N 1
ATOM 2744 C CA . ARG A 1 364 ? -20.432 -5.752 61.768 1.00 97.88 364 ARG A CA 1
ATOM 2745 C C . ARG A 1 364 ? -20.477 -4.897 63.029 1.00 97.88 364 ARG A C 1
ATOM 2747 O O . ARG A 1 364 ? -20.197 -5.427 64.094 1.00 97.88 364 ARG A O 1
ATOM 2754 N N . GLU A 1 365 ? -20.959 -3.660 62.931 1.00 98.06 365 GLU A N 1
ATOM 2755 C CA . GLU A 1 365 ? -21.127 -2.755 64.078 1.00 98.06 365 GLU A CA 1
ATOM 2756 C C . GLU A 1 365 ? -22.017 -3.374 65.169 1.00 98.06 365 GLU A C 1
ATOM 2758 O O . GLU A 1 365 ? -21.684 -3.337 66.351 1.00 98.06 365 GLU A O 1
ATOM 2763 N N . LEU A 1 366 ? -23.129 -4.017 64.790 1.00 98.06 366 LEU A N 1
ATOM 2764 C CA . LEU A 1 366 ? -24.003 -4.714 65.739 1.00 98.06 366 LEU A CA 1
ATOM 2765 C C . LEU A 1 366 ? -23.328 -5.926 66.393 1.00 98.06 366 LEU A C 1
ATOM 2767 O O . LEU A 1 366 ? -23.576 -6.186 67.570 1.00 98.0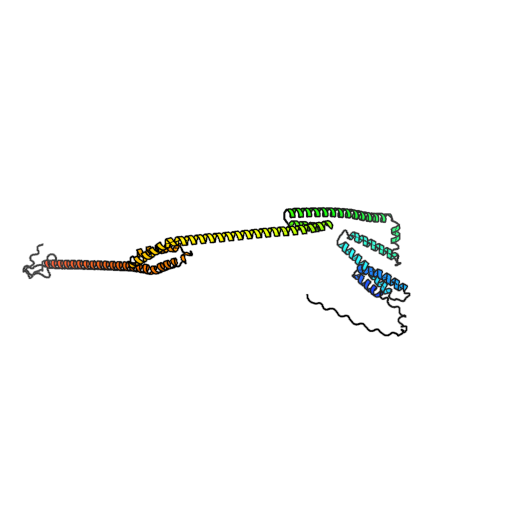6 366 LEU A O 1
ATOM 2771 N N . ARG A 1 367 ? -22.499 -6.676 65.654 1.00 98.12 367 ARG A N 1
ATOM 2772 C CA . ARG A 1 367 ? -21.726 -7.800 66.207 1.00 98.12 367 ARG A CA 1
ATOM 2773 C C . ARG A 1 367 ? -20.666 -7.308 67.182 1.00 98.12 367 ARG A C 1
ATOM 2775 O O . ARG A 1 367 ? -20.608 -7.825 68.290 1.00 98.12 367 ARG A O 1
ATOM 2782 N N . GLU A 1 368 ? -19.901 -6.289 66.808 1.00 98.12 368 GLU A N 1
ATOM 2783 C CA . GLU A 1 368 ? -18.884 -5.671 67.664 1.00 98.12 368 GLU A CA 1
ATOM 2784 C C . GLU A 1 368 ? -19.512 -5.111 68.947 1.00 98.12 368 GLU A C 1
ATOM 2786 O O . GLU A 1 368 ? -19.063 -5.438 70.043 1.00 98.12 368 GLU A O 1
ATOM 2791 N N . ALA A 1 369 ? -20.627 -4.381 68.841 1.00 97.88 369 ALA A N 1
ATOM 2792 C CA . ALA A 1 369 ? -21.356 -3.872 70.002 1.00 97.88 369 ALA A CA 1
ATOM 2793 C C . ALA A 1 369 ? -21.938 -4.993 70.885 1.00 97.88 369 ALA A C 1
ATOM 2795 O O . ALA A 1 369 ? -22.012 -4.855 72.109 1.00 97.88 369 ALA A O 1
ATOM 2796 N N . ALA A 1 370 ? -22.379 -6.109 70.293 1.00 98.00 370 ALA A N 1
ATOM 2797 C CA . ALA A 1 370 ? -22.856 -7.268 71.046 1.00 98.00 370 ALA A CA 1
ATOM 2798 C C . ALA A 1 370 ? -21.711 -7.984 71.779 1.00 98.00 370 ALA A C 1
ATOM 2800 O O . ALA A 1 370 ? -21.871 -8.348 72.945 1.00 98.00 370 ALA A O 1
ATOM 2801 N N . GLU A 1 371 ? -20.557 -8.149 71.129 1.00 98.19 371 GLU A N 1
ATOM 2802 C CA . GLU A 1 371 ? -19.347 -8.701 71.740 1.00 98.19 371 GLU A CA 1
ATOM 2803 C C . GLU A 1 371 ? -18.831 -7.807 72.871 1.00 98.19 371 GLU A C 1
ATOM 2805 O O . GLU A 1 371 ? -18.497 -8.313 73.941 1.00 98.19 371 GLU A O 1
ATOM 2810 N N . GLU A 1 372 ? -18.823 -6.487 72.681 1.00 98.12 372 GLU A N 1
ATOM 2811 C CA . GLU A 1 372 ? -18.441 -5.523 73.713 1.00 98.12 372 GLU A CA 1
ATOM 2812 C C . GLU A 1 372 ? -19.375 -5.608 74.925 1.00 98.12 372 GLU A C 1
ATOM 2814 O O . GLU A 1 372 ? -18.910 -5.776 76.052 1.00 98.12 372 GLU A O 1
ATOM 2819 N N . LYS A 1 373 ? -20.698 -5.615 74.709 1.00 97.62 373 LYS A N 1
ATOM 2820 C CA . LYS A 1 373 ? -21.677 -5.827 75.790 1.00 97.62 373 LYS A CA 1
ATOM 2821 C C . LYS A 1 373 ? -21.479 -7.165 76.493 1.00 97.62 373 LYS A C 1
ATOM 2823 O O . LYS A 1 373 ? -21.637 -7.250 77.709 1.00 97.62 373 LYS A O 1
ATOM 2828 N N . GLN A 1 374 ? -21.138 -8.222 75.757 1.00 97.69 374 GLN A N 1
ATOM 2829 C CA . GLN A 1 374 ? -20.856 -9.523 76.353 1.00 97.69 374 GLN A CA 1
ATOM 2830 C C . GLN A 1 374 ? -19.590 -9.485 77.218 1.00 97.69 374 GLN A C 1
ATOM 2832 O O . GLN A 1 374 ? -19.589 -10.086 78.291 1.00 97.69 374 GLN A O 1
ATOM 2837 N N . ARG A 1 375 ? -18.536 -8.781 76.786 1.00 98.00 375 ARG A N 1
ATOM 2838 C CA . ARG A 1 375 ? -17.321 -8.563 77.590 1.00 98.00 375 ARG A CA 1
ATOM 2839 C C . ARG A 1 375 ? -17.639 -7.777 78.857 1.00 98.00 375 ARG A C 1
ATOM 2841 O O . ARG A 1 375 ? -17.341 -8.274 79.934 1.00 98.00 375 ARG A O 1
ATOM 2848 N N . GLN A 1 376 ? -18.364 -6.664 78.746 1.00 96.81 376 GLN A N 1
ATOM 2849 C CA . GLN A 1 376 ? -18.802 -5.865 79.898 1.00 96.81 376 GLN A CA 1
ATOM 2850 C C . GLN A 1 376 ? -19.640 -6.688 80.888 1.00 96.81 376 GLN A C 1
ATOM 2852 O O . GLN A 1 376 ? -19.442 -6.602 82.095 1.00 96.81 376 GLN A O 1
ATOM 2857 N N . MET A 1 377 ? -20.558 -7.534 80.401 1.00 96.25 377 MET A N 1
ATOM 2858 C CA . MET A 1 377 ? -21.334 -8.426 81.270 1.00 96.25 377 MET A CA 1
ATOM 2859 C C . MET A 1 377 ? -20.467 -9.486 81.957 1.00 96.25 377 MET A C 1
ATOM 2861 O O . MET A 1 377 ? -20.725 -9.805 83.116 1.00 96.25 377 MET A O 1
ATOM 2865 N N . LYS A 1 378 ? -19.459 -10.039 81.268 1.00 97.50 378 LYS A N 1
ATOM 2866 C CA . LYS A 1 378 ? -18.511 -10.995 81.862 1.00 97.50 378 LYS A CA 1
ATOM 2867 C C . LYS A 1 378 ? -17.644 -10.327 82.921 1.00 97.50 378 LYS A C 1
ATOM 2869 O O . LYS A 1 378 ? -17.580 -10.843 84.027 1.00 97.50 378 LYS A O 1
ATOM 2874 N N . GLU A 1 379 ? -17.064 -9.171 82.61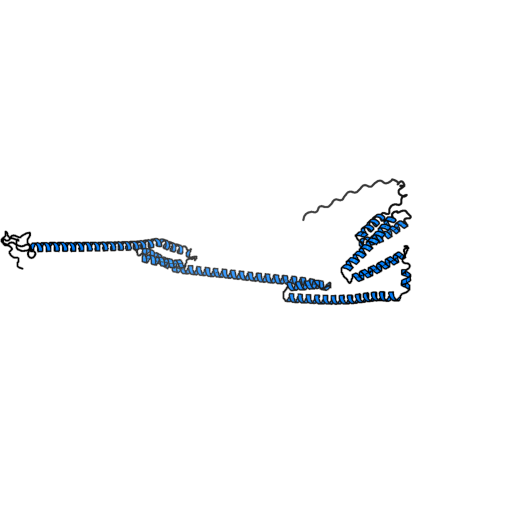7 1.00 97.56 379 GLU A N 1
ATOM 2875 C CA . GLU A 1 379 ? -16.264 -8.382 83.560 1.00 97.56 379 GLU A CA 1
ATOM 2876 C C . GLU A 1 379 ? -17.091 -7.997 84.794 1.00 97.56 379 GLU A C 1
ATOM 2878 O O . GLU A 1 379 ? -16.665 -8.243 85.918 1.00 97.56 379 GLU A O 1
ATOM 2883 N N . ALA A 1 380 ? -18.325 -7.515 84.609 1.00 96.81 380 ALA A N 1
ATOM 2884 C CA . ALA A 1 380 ? -19.226 -7.210 85.719 1.00 96.81 380 ALA A CA 1
ATOM 2885 C C . ALA A 1 380 ? -19.612 -8.459 86.536 1.00 96.81 380 ALA A C 1
ATOM 2887 O O . ALA A 1 380 ? -19.795 -8.380 87.751 1.00 96.81 380 ALA A O 1
ATOM 2888 N N . ALA A 1 381 ? -19.760 -9.625 85.896 1.00 96.69 381 ALA A N 1
ATOM 2889 C CA . ALA A 1 381 ? -20.025 -10.883 86.592 1.00 96.69 381 ALA A CA 1
ATOM 2890 C C . ALA A 1 381 ? -18.798 -11.377 87.378 1.00 96.69 381 ALA A C 1
ATOM 2892 O O . ALA A 1 381 ? -18.949 -11.843 88.507 1.00 96.69 381 ALA A O 1
ATOM 2893 N N . GLU A 1 382 ? -17.598 -11.247 86.812 1.00 97.00 382 GLU A N 1
ATOM 2894 C CA . GLU A 1 382 ? -16.329 -11.557 87.473 1.00 97.00 382 GLU A CA 1
ATOM 2895 C C . GLU A 1 382 ? -16.073 -10.621 88.656 1.00 97.00 382 GLU A C 1
ATOM 2897 O O . GLU A 1 382 ? -15.711 -11.090 89.735 1.00 97.00 382 GLU A O 1
ATOM 2902 N N . GLU A 1 383 ? -16.342 -9.323 88.504 1.00 96.62 383 GLU A N 1
ATOM 2903 C CA . GLU A 1 383 ? -16.248 -8.343 89.585 1.00 96.62 383 GLU A CA 1
ATOM 2904 C C . GLU A 1 383 ? -17.228 -8.673 90.717 1.00 96.62 383 GLU A C 1
ATOM 2906 O O . GLU A 1 383 ? -16.829 -8.735 91.879 1.00 96.62 383 GLU A O 1
ATOM 2911 N N . ARG A 1 384 ? -18.490 -8.992 90.398 1.00 95.75 384 ARG A N 1
ATOM 2912 C CA . ARG A 1 384 ? -19.469 -9.453 91.399 1.00 95.75 384 ARG A CA 1
ATOM 2913 C C . ARG A 1 384 ? -19.016 -10.729 92.099 1.00 95.75 384 ARG A C 1
ATOM 2915 O O . ARG A 1 384 ? -19.181 -10.854 93.310 1.00 95.75 384 ARG A O 1
ATOM 2922 N N . LEU A 1 385 ? -18.449 -11.684 91.362 1.00 96.00 385 LEU A N 1
ATOM 2923 C CA . LEU A 1 385 ? -17.919 -12.915 91.945 1.00 96.00 385 LEU A CA 1
ATOM 2924 C C . LEU A 1 385 ? -16.745 -12.619 92.884 1.00 96.00 385 LEU A C 1
ATOM 2926 O O . LEU A 1 385 ? -16.664 -13.215 93.956 1.00 96.00 385 LEU A O 1
ATOM 2930 N N . ARG A 1 386 ? -15.863 -11.690 92.506 1.00 95.50 386 ARG A N 1
ATOM 2931 C CA . ARG A 1 386 ? -14.743 -11.243 93.333 1.00 95.50 386 ARG A CA 1
ATOM 2932 C C . ARG A 1 386 ? -15.227 -10.556 94.609 1.00 95.50 386 ARG A C 1
ATOM 2934 O O . ARG A 1 386 ? -14.812 -10.970 95.682 1.00 95.50 386 ARG A O 1
ATOM 2941 N N . GLN A 1 387 ? -16.167 -9.618 94.507 1.00 94.56 387 GLN A N 1
ATOM 2942 C CA . GLN A 1 387 ? -16.787 -8.963 95.664 1.00 94.56 387 GLN A CA 1
ATOM 2943 C C . GLN A 1 387 ? -17.461 -9.977 96.598 1.00 94.56 387 GLN A C 1
ATOM 2945 O O . GLN A 1 387 ? -17.324 -9.888 97.813 1.00 94.56 387 GLN A O 1
ATOM 2950 N N . MET A 1 388 ? -18.154 -10.984 96.051 1.00 92.69 388 MET A N 1
ATOM 2951 C CA . MET A 1 388 ? -18.737 -12.059 96.863 1.00 92.69 388 MET A CA 1
ATOM 2952 C C . MET A 1 388 ? -17.676 -12.911 97.562 1.00 92.69 388 MET A C 1
ATOM 2954 O O . MET A 1 388 ? -17.895 -13.312 98.702 1.00 92.69 388 MET A O 1
ATOM 2958 N N . ARG A 1 389 ? -16.546 -13.203 96.903 1.00 94.25 389 ARG A N 1
ATOM 2959 C CA . ARG A 1 389 ? -15.426 -13.936 97.515 1.00 94.25 389 ARG A CA 1
ATOM 2960 C C . ARG A 1 389 ? -14.780 -13.129 98.631 1.00 94.25 389 ARG A C 1
ATOM 2962 O O . ARG A 1 389 ? -14.646 -13.661 99.722 1.00 94.25 389 ARG A O 1
ATOM 2969 N N . GLU A 1 390 ? -14.463 -11.863 98.382 1.00 93.81 390 GLU A N 1
ATOM 2970 C CA . GLU A 1 390 ? -13.890 -10.954 99.381 1.00 93.81 390 GLU A CA 1
ATOM 2971 C C . GLU A 1 390 ? -14.841 -10.800 100.580 1.00 93.81 390 GLU A C 1
ATOM 2973 O O . GLU A 1 390 ? -14.426 -10.978 101.719 1.00 93.81 390 GLU A O 1
ATOM 2978 N N . ALA A 1 391 ? -16.146 -10.614 100.348 1.00 91.50 391 ALA A N 1
ATOM 2979 C CA . ALA A 1 391 ? -17.141 -10.565 101.421 1.00 91.50 391 ALA A CA 1
ATOM 2980 C C . ALA A 1 391 ? -17.292 -11.904 102.169 1.00 91.50 391 ALA A C 1
ATOM 2982 O O . ALA A 1 391 ? -17.574 -11.922 103.367 1.00 91.50 391 ALA A O 1
ATOM 2983 N N . ALA A 1 392 ? -17.144 -13.044 101.487 1.00 89.69 392 ALA A N 1
ATOM 2984 C CA . ALA A 1 392 ? -17.166 -14.358 102.126 1.00 89.69 392 ALA A CA 1
ATOM 2985 C C . ALA A 1 392 ? -15.902 -14.607 102.962 1.00 89.69 392 ALA A C 1
ATOM 2987 O O . ALA A 1 392 ? -16.001 -15.177 104.047 1.00 89.69 392 ALA A O 1
ATOM 2988 N N . GLU A 1 393 ? -14.739 -14.164 102.486 1.00 88.88 393 GLU A N 1
ATOM 2989 C CA . GLU A 1 393 ? -13.479 -14.182 103.230 1.00 88.88 393 GLU A CA 1
ATOM 2990 C C . GLU A 1 393 ? -13.556 -13.269 104.451 1.00 88.88 393 GLU A C 1
ATOM 2992 O O . GLU A 1 393 ? -13.272 -13.733 105.548 1.00 88.88 393 GLU A O 1
ATOM 2997 N N . GLU A 1 394 ? -14.061 -12.042 104.310 1.00 85.38 394 GLU A N 1
ATOM 2998 C CA . GLU A 1 394 ? -14.284 -11.124 105.432 1.00 85.38 394 GLU A CA 1
ATOM 2999 C C . GLU A 1 394 ? -15.247 -11.730 106.465 1.00 85.38 394 GLU A C 1
ATOM 3001 O O . GLU A 1 394 ? -14.979 -11.700 107.665 1.00 85.38 394 GLU A O 1
ATOM 3006 N N . ARG A 1 395 ? -16.344 -12.365 106.021 1.00 82.56 395 ARG A N 1
ATOM 3007 C CA . ARG A 1 395 ? -17.250 -13.111 106.915 1.00 82.56 395 ARG A CA 1
ATOM 3008 C C . ARG A 1 395 ? -16.553 -14.287 107.591 1.00 82.56 395 ARG A C 1
ATOM 3010 O O . ARG A 1 395 ? -16.806 -14.532 108.768 1.00 82.56 395 ARG A O 1
ATOM 3017 N N . ARG A 1 396 ? -15.690 -15.013 106.876 1.00 80.88 396 ARG A N 1
ATOM 3018 C CA . ARG A 1 396 ? -14.914 -16.126 107.431 1.00 80.88 396 ARG A CA 1
ATOM 3019 C C . ARG A 1 396 ? -13.924 -15.621 108.478 1.00 80.88 396 ARG A C 1
ATOM 3021 O O . ARG A 1 396 ? -13.887 -16.171 109.572 1.00 80.88 396 ARG A O 1
ATOM 3028 N N . GLU A 1 397 ? -13.179 -14.561 108.195 1.00 80.00 397 GLU A N 1
ATOM 3029 C CA . GLU A 1 397 ? -12.271 -13.917 109.147 1.00 80.00 397 GLU A CA 1
ATOM 3030 C C . GLU A 1 397 ? -13.019 -13.373 110.365 1.00 80.00 397 GLU A C 1
ATOM 3032 O O . GLU A 1 397 ? -12.585 -13.586 111.495 1.00 80.00 397 GLU A O 1
ATOM 3037 N N . ALA A 1 398 ? -14.178 -12.740 110.160 1.00 74.88 398 ALA A N 1
ATOM 3038 C CA . ALA A 1 398 ? -15.050 -12.301 111.242 1.00 74.88 398 ALA A CA 1
ATOM 3039 C C . ALA A 1 398 ? -15.547 -13.482 112.091 1.00 74.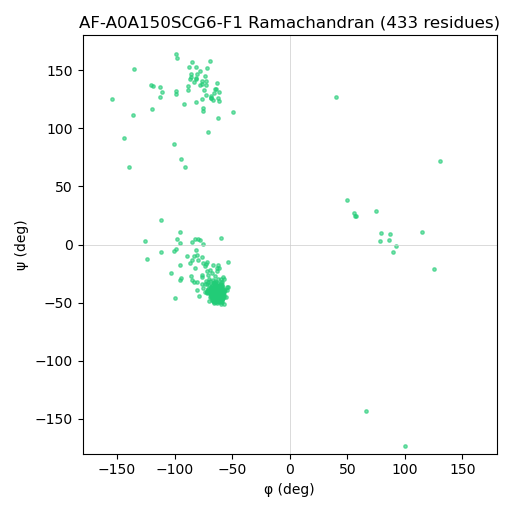88 398 ALA A C 1
ATOM 3041 O O . ALA A 1 398 ? -15.582 -13.367 113.312 1.00 74.88 398 ALA A O 1
ATOM 3042 N N . SER A 1 399 ? -15.874 -14.624 111.473 1.00 71.25 399 SER A N 1
ATOM 3043 C CA . SER A 1 399 ? -16.277 -15.846 112.186 1.00 71.25 399 SER A CA 1
ATOM 3044 C C . SER A 1 399 ? -15.127 -16.549 112.916 1.00 71.25 399 SER A C 1
ATOM 3046 O O . SER A 1 399 ? -15.373 -17.272 113.872 1.00 71.25 399 SER A O 1
ATOM 3048 N N . LEU A 1 400 ? -13.875 -16.320 112.502 1.00 70.56 400 LEU A N 1
ATOM 3049 C CA . LEU A 1 400 ? -12.672 -16.822 113.178 1.00 70.56 400 LEU A CA 1
ATOM 3050 C C . LEU A 1 400 ? -12.259 -15.954 114.376 1.00 70.56 400 LEU A C 1
ATOM 3052 O O . LEU A 1 400 ? -11.298 -16.295 115.075 1.00 70.56 400 LEU A O 1
ATOM 3056 N N . ARG A 1 401 ? -12.942 -14.822 114.608 1.00 71.06 401 ARG A N 1
ATOM 3057 C CA . ARG A 1 401 ? -12.694 -13.989 115.784 1.00 71.06 401 ARG A CA 1
ATOM 3058 C C . ARG A 1 401 ? -13.090 -14.746 117.032 1.00 71.06 401 ARG A C 1
ATOM 3060 O O . ARG A 1 401 ? -14.182 -15.293 117.146 1.00 71.06 401 ARG A O 1
ATOM 3067 N N . VAL A 1 402 ? -12.166 -14.734 117.974 1.00 73.94 402 VAL A N 1
ATOM 3068 C CA . VAL A 1 402 ? -12.298 -15.442 119.231 1.00 73.94 402 VAL A CA 1
ATOM 3069 C C . VAL A 1 402 ? -13.426 -14.818 120.052 1.00 73.94 402 VAL A C 1
ATOM 3071 O O . VAL A 1 402 ? -13.378 -13.625 120.370 1.00 73.94 402 VAL A O 1
ATOM 3074 N N . GLN A 1 403 ? -14.403 -15.634 120.443 1.00 76.75 403 GLN A N 1
ATOM 3075 C CA . GLN A 1 403 ? -15.342 -15.266 121.493 1.00 76.75 403 GLN A CA 1
ATOM 3076 C C . GLN A 1 403 ? -14.686 -15.523 122.855 1.00 76.75 403 GLN A C 1
ATOM 3078 O O . GLN A 1 403 ? -14.212 -16.621 123.161 1.00 76.75 403 GLN A O 1
ATOM 3083 N N . CYS A 1 404 ? -14.594 -14.480 123.668 1.00 80.81 404 CYS A N 1
ATOM 3084 C CA . CYS A 1 404 ? -14.162 -14.596 125.047 1.00 80.81 404 CYS A CA 1
ATOM 3085 C C . CYS A 1 404 ? -15.232 -15.332 125.871 1.00 80.81 404 CYS A C 1
ATOM 3087 O O . CYS A 1 404 ? -16.409 -15.358 125.505 1.00 80.81 404 CYS A O 1
ATOM 3089 N N . CYS A 1 405 ? -14.843 -15.926 126.999 1.00 81.69 405 CYS A N 1
ATOM 3090 C CA . CYS A 1 405 ? -15.751 -16.712 127.844 1.00 81.69 405 CYS A CA 1
ATOM 3091 C C . CYS A 1 405 ? -16.922 -15.923 128.445 1.00 81.69 405 CYS A C 1
ATOM 3093 O O . CYS A 1 405 ? -17.920 -16.516 128.845 1.00 81.69 405 CYS A O 1
ATOM 3095 N N . ASP A 1 406 ? -16.834 -14.596 128.474 1.00 83.00 406 ASP A N 1
ATOM 3096 C CA . ASP A 1 406 ? -17.929 -13.711 128.868 1.00 83.00 406 ASP A CA 1
ATOM 3097 C C . ASP A 1 406 ? -18.906 -13.379 127.719 1.00 83.00 406 ASP A C 1
ATOM 3099 O O . ASP A 1 406 ? -19.848 -12.609 127.903 1.00 83.00 406 ASP A O 1
ATOM 3103 N N . GLY A 1 407 ? -18.693 -13.956 126.532 1.00 77.94 407 GLY A N 1
ATOM 3104 C CA . GLY A 1 407 ? -19.515 -13.771 125.338 1.00 77.94 407 GLY A CA 1
ATOM 3105 C C . GLY A 1 407 ? -19.089 -12.604 124.443 1.00 77.94 407 GLY A C 1
ATOM 3106 O O . GLY A 1 407 ? -19.637 -12.469 123.344 1.00 77.94 407 GLY A O 1
ATOM 3107 N N . SER A 1 408 ? -18.117 -11.784 124.857 1.00 79.88 408 SER A N 1
ATOM 3108 C CA . SER A 1 408 ? -17.597 -10.679 124.041 1.00 79.88 408 SER A CA 1
ATOM 3109 C C . SER A 1 408 ? -16.707 -11.184 122.894 1.00 79.88 408 SER A C 1
ATOM 3111 O O . SER A 1 408 ? -16.003 -12.180 123.029 1.00 79.88 408 SER A O 1
ATOM 3113 N N . LEU A 1 409 ? -16.734 -10.521 121.731 1.00 76.81 409 LEU A N 1
ATOM 3114 C CA . LEU A 1 409 ? -15.855 -10.856 120.601 1.00 76.81 409 LEU A CA 1
ATOM 3115 C C . LEU A 1 409 ? -14.574 -10.028 120.685 1.00 76.81 409 LEU A C 1
ATOM 3117 O O . LEU A 1 409 ? -14.622 -8.796 120.650 1.00 76.81 409 LEU A O 1
ATOM 3121 N N . SER A 1 410 ? -13.422 -10.692 120.758 1.00 74.31 410 SER A N 1
ATOM 3122 C CA . SER A 1 410 ? -12.139 -9.996 120.787 1.00 74.31 410 SER A CA 1
ATOM 3123 C C . SER A 1 410 ? -11.766 -9.494 119.383 1.00 74.31 410 SER A C 1
ATOM 3125 O O . SER A 1 410 ? -11.697 -10.294 118.448 1.00 74.31 410 SER A O 1
ATOM 3127 N N . PRO A 1 411 ? -11.490 -8.189 119.191 1.00 72.44 411 PRO A N 1
ATOM 3128 C CA . PRO A 1 411 ? -11.200 -7.636 117.867 1.00 72.44 411 PRO A CA 1
ATOM 3129 C C . PRO A 1 411 ? -9.811 -8.013 117.330 1.00 72.44 411 PRO A C 1
ATOM 3131 O O . PRO A 1 411 ? -9.577 -7.887 116.131 1.00 72.44 411 PRO A O 1
ATOM 3134 N N . SER A 1 412 ? -8.888 -8.452 118.193 1.00 73.44 412 SER A N 1
ATOM 3135 C CA . SER A 1 412 ? -7.479 -8.700 117.853 1.00 73.44 412 SER A CA 1
ATOM 3136 C C . SER A 1 412 ? -7.066 -10.174 117.892 1.00 73.44 412 SER A C 1
ATOM 3138 O O . SER A 1 412 ? -5.942 -10.500 117.512 1.00 73.44 412 SER A O 1
ATOM 3140 N N . CYS A 1 413 ? -7.948 -11.068 118.340 1.00 75.00 413 CYS A N 1
ATOM 3141 C CA . CYS A 1 413 ? -7.629 -12.474 118.568 1.00 75.00 413 CYS A CA 1
ATOM 3142 C C . CYS A 1 413 ? -8.375 -13.373 117.574 1.00 75.00 413 CYS A C 1
ATOM 3144 O O . CYS A 1 413 ? -9.597 -13.294 117.455 1.00 75.00 413 CYS A O 1
ATOM 3146 N N . LEU A 1 414 ? -7.630 -14.231 116.871 1.00 73.62 414 LEU A N 1
ATOM 3147 C CA . LEU A 1 414 ? -8.140 -15.172 115.868 1.00 73.62 414 LEU A CA 1
ATOM 3148 C C . LEU A 1 414 ? -7.828 -16.608 116.292 1.00 73.62 414 LEU A C 1
ATOM 3150 O O . LEU A 1 414 ? -6.699 -16.894 116.703 1.00 73.62 414 LEU A O 1
ATOM 3154 N N . CYS A 1 415 ? -8.791 -17.517 116.154 1.00 72.12 415 CYS A N 1
ATOM 3155 C CA . CYS A 1 415 ? -8.565 -18.925 116.476 1.00 72.12 415 CYS A CA 1
ATOM 3156 C C . CYS A 1 415 ? -7.587 -19.560 115.473 1.00 72.12 415 CYS A C 1
ATOM 3158 O O . CYS A 1 415 ? -7.757 -19.437 114.260 1.00 72.12 415 CYS A O 1
ATOM 3160 N N . GLY A 1 416 ? -6.514 -20.179 115.986 1.00 67.69 416 GLY A N 1
ATOM 3161 C CA . GLY A 1 416 ? -5.519 -20.921 115.199 1.00 67.69 416 GLY A CA 1
ATOM 3162 C C . GLY A 1 416 ? -4.267 -20.171 114.702 1.00 67.69 416 GLY A C 1
ATOM 3163 O O . GLY A 1 416 ? -3.422 -20.807 114.076 1.00 67.69 416 GLY A O 1
ATOM 3164 N N . ARG A 1 417 ? -4.082 -18.858 114.949 1.00 59.91 417 ARG A N 1
ATOM 3165 C CA . ARG A 1 417 ? -2.884 -18.115 114.457 1.00 59.91 417 ARG A CA 1
ATOM 3166 C C . ARG A 1 417 ? -2.034 -17.377 115.496 1.00 59.91 417 ARG A C 1
ATOM 3168 O O . ARG A 1 417 ? -0.914 -16.993 115.161 1.00 59.91 417 ARG A O 1
ATOM 3175 N N . SER A 1 418 ? -2.482 -17.200 116.736 1.00 56.06 418 SER A N 1
ATOM 3176 C CA . SER A 1 418 ? -1.660 -16.584 117.786 1.00 56.06 418 SER A CA 1
ATOM 3177 C C . SER A 1 418 ? -1.748 -17.344 119.103 1.00 56.06 418 SER A C 1
ATOM 3179 O O . SER A 1 418 ? -2.733 -18.010 119.409 1.00 56.06 418 SER A O 1
ATOM 3181 N N . SER A 1 419 ? -0.660 -17.259 119.870 1.00 59.38 419 SER A N 1
ATOM 3182 C CA . SER A 1 419 ? -0.556 -17.787 121.227 1.00 59.38 419 SER A CA 1
ATOM 3183 C C . SER A 1 419 ? -1.768 -17.334 122.048 1.00 59.38 419 SER A C 1
ATOM 3185 O O . SER A 1 419 ? -1.891 -16.149 122.359 1.00 59.38 419 SER A O 1
ATOM 3187 N N . TYR A 1 420 ? -2.619 -18.280 122.459 1.00 62.59 420 TYR A N 1
ATOM 3188 C CA . TYR A 1 420 ? -3.761 -18.041 123.353 1.00 62.59 420 TYR A CA 1
ATOM 3189 C C . TYR A 1 420 ? -3.367 -17.336 124.667 1.00 62.59 420 TYR A C 1
ATOM 3191 O O . TYR A 1 420 ? -4.218 -16.790 125.368 1.00 62.59 420 TYR A O 1
ATOM 3199 N N . ARG A 1 421 ? -2.070 -17.298 125.010 1.00 66.69 421 ARG A N 1
ATOM 3200 C CA . ARG A 1 421 ? -1.554 -16.537 126.151 1.00 66.69 421 ARG A CA 1
ATOM 3201 C C . ARG A 1 421 ? -1.627 -15.036 125.870 1.00 66.69 421 ARG A C 1
ATOM 3203 O O . ARG A 1 421 ? -0.737 -14.468 125.247 1.00 66.69 421 ARG A O 1
ATOM 3210 N N . GLY A 1 422 ? -2.690 -14.414 126.371 1.00 72.19 422 GLY A N 1
ATOM 3211 C CA . GLY A 1 422 ? -2.894 -12.961 126.382 1.00 72.19 422 GLY A CA 1
ATOM 3212 C C . GLY A 1 422 ? -4.210 -12.518 125.745 1.00 72.19 422 GLY A C 1
ATOM 3213 O O . GLY A 1 422 ? -4.718 -11.451 126.079 1.00 72.19 422 GLY A O 1
ATOM 3214 N N . CYS A 1 423 ? -4.804 -13.350 124.893 1.00 75.56 423 CYS A N 1
ATOM 3215 C CA . CYS A 1 423 ? -6.114 -13.090 124.306 1.00 75.56 423 CYS A CA 1
ATOM 3216 C C . CYS A 1 423 ? -7.234 -13.312 125.329 1.00 75.56 423 CYS A C 1
ATOM 3218 O O . CYS A 1 423 ? -7.233 -14.315 126.039 1.00 75.56 423 CYS A O 1
ATOM 3220 N N . CYS A 1 424 ? -8.181 -12.369 125.418 1.00 76.62 424 CYS A N 1
ATOM 3221 C CA . CYS A 1 424 ? -9.291 -12.399 126.382 1.00 76.62 424 CYS A CA 1
ATOM 3222 C C . CYS A 1 424 ? -8.860 -12.503 127.861 1.00 76.62 424 CYS A C 1
ATOM 3224 O O . CYS A 1 424 ? -9.641 -12.952 128.697 1.00 76.62 424 CYS A O 1
ATOM 3226 N N . SER A 1 425 ? -7.641 -12.080 128.220 1.00 80.25 425 SER A N 1
ATOM 3227 C CA . SER A 1 425 ? -7.126 -12.183 129.598 1.00 80.25 425 SER A CA 1
ATOM 3228 C C . SER A 1 425 ? -7.996 -11.445 130.624 1.00 80.25 425 SER A C 1
ATOM 3230 O O . SER A 1 425 ? -8.188 -11.934 131.734 1.00 80.25 425 SER A O 1
ATOM 3232 N N . HIS A 1 426 ? -8.578 -10.308 130.238 1.00 78.06 426 HIS A N 1
ATOM 3233 C CA . HIS A 1 426 ? -9.529 -9.555 131.061 1.00 78.06 426 HIS A CA 1
ATOM 3234 C C . HIS A 1 426 ? -10.956 -10.128 131.049 1.00 78.06 426 HIS A C 1
ATOM 3236 O O . HIS A 1 426 ? -11.759 -9.761 131.898 1.00 78.06 426 HIS A O 1
ATOM 3242 N N . HIS A 1 427 ? -11.251 -11.041 130.122 1.00 76.12 427 HIS A N 1
ATOM 3243 C CA . HIS A 1 427 ? -12.576 -11.621 129.880 1.00 76.12 427 HIS A CA 1
ATOM 3244 C C . HIS A 1 427 ? -12.643 -13.114 130.260 1.00 76.12 427 HIS A C 1
ATOM 3246 O O . HIS A 1 427 ? -13.495 -13.856 129.777 1.00 76.12 427 HIS A O 1
ATOM 3252 N N . GLY A 1 428 ? -11.722 -13.571 131.118 1.00 77.31 428 GLY A N 1
ATOM 3253 C CA . GLY A 1 428 ? -11.714 -14.938 131.651 1.00 77.31 428 GLY A CA 1
ATOM 3254 C C . GLY A 1 428 ? -11.147 -16.006 130.710 1.00 77.31 428 GLY A C 1
ATOM 3255 O O . GLY A 1 428 ? -11.230 -17.188 131.024 1.00 77.31 428 GLY A O 1
ATOM 3256 N N . GLY A 1 429 ? -10.536 -15.608 129.593 1.00 78.81 429 GLY A N 1
ATOM 3257 C CA . GLY A 1 429 ? -9.988 -16.519 128.592 1.00 78.81 429 GLY A CA 1
ATOM 3258 C C . GLY A 1 429 ? -10.897 -16.710 127.379 1.00 78.81 429 GLY A C 1
ATOM 3259 O O . GLY A 1 429 ? -11.886 -16.004 127.182 1.00 78.81 429 GLY A O 1
ATOM 3260 N N . VAL A 1 430 ? -10.493 -17.637 126.520 1.00 78.25 430 VAL A N 1
ATOM 3261 C CA . VAL A 1 430 ? -11.121 -17.933 125.230 1.00 78.25 430 VAL A CA 1
ATOM 3262 C C . VAL A 1 430 ? -12.035 -19.146 125.382 1.00 78.25 430 VAL A C 1
ATOM 3264 O O . VAL A 1 430 ? -11.580 -20.169 125.887 1.00 78.25 430 VAL A O 1
ATOM 3267 N N . CYS A 1 431 ? -13.287 -19.057 124.927 1.00 76.25 431 CYS A N 1
ATOM 3268 C CA . CYS A 1 431 ? -14.239 -20.168 124.972 1.00 76.25 431 CYS A CA 1
ATOM 3269 C C . CYS A 1 431 ? -14.721 -20.524 123.558 1.00 76.25 431 CYS A C 1
ATOM 3271 O O . CYS A 1 431 ? -15.028 -19.639 122.766 1.00 76.25 431 CYS A O 1
ATOM 3273 N N . GLY A 1 432 ? -14.814 -21.822 123.248 1.00 70.50 432 GLY A N 1
ATOM 3274 C CA . GLY A 1 432 ? -15.419 -22.312 122.000 1.00 70.50 432 GLY A CA 1
ATOM 3275 C C . GLY A 1 432 ? -14.493 -22.423 120.784 1.00 70.50 432 GLY A C 1
ATOM 3276 O O . GLY A 1 432 ? -14.985 -22.691 119.693 1.00 70.50 432 GLY A O 1
ATOM 3277 N N . CYS A 1 433 ? -13.177 -22.259 120.949 1.00 68.81 433 CYS A N 1
ATOM 3278 C CA . CYS A 1 433 ? -12.206 -22.656 119.926 1.00 68.81 433 CYS A CA 1
ATOM 3279 C C . CYS A 1 433 ? -11.585 -23.992 120.305 1.00 68.81 433 CYS A C 1
ATOM 3281 O O . CYS A 1 433 ? -10.586 -24.054 121.016 1.00 68.81 433 CYS A O 1
ATOM 3283 N N . GLU A 1 434 ? -12.276 -25.044 119.890 1.00 61.62 434 GLU A N 1
ATOM 3284 C CA . GLU A 1 434 ? -11.791 -26.419 119.919 1.00 61.62 434 GLU A CA 1
ATOM 3285 C C . GLU A 1 434 ? -10.927 -26.641 118.662 1.00 61.62 434 GLU A C 1
ATOM 3287 O O . GLU A 1 434 ? -11.241 -26.077 117.610 1.00 61.62 434 GLU A O 1
ATOM 3292 N N . ASP A 1 435 ? -9.810 -27.364 118.802 1.00 54.31 435 ASP A N 1
ATOM 3293 C CA . ASP A 1 435 ? -8.838 -27.610 117.718 1.00 54.31 435 ASP A CA 1
ATOM 3294 C C . ASP A 1 435 ? -9.438 -28.339 116.501 1.00 54.31 435 ASP A C 1
ATOM 3296 O O . ASP A 1 435 ? -10.238 -29.287 116.698 1.00 54.31 435 ASP A O 1
#

Radius of gyration: 76.82 Å; Cα contacts (8 Å, |Δi|>4): 318; chains: 1; bounding box: 128×94×212 Å

Secondary structure (DSSP, 8-state):
----PPPPPPPPPPPPPP--PPP--GGGSSPEEPHHHHHHHHHHHHHHHHTHHHHHHHHHHHHHHHHHHHHTTTSEE-HHHHHHHHHHHHHHHHHHHHHHHHHHHHT-HHHHHHHHHHHHHHHHHHHHHHHHTT--SS-TTHHHHTTS-HHHHHHHHHHHHHHHHHHHHHHHHHHHHHHHHHHHHHHHHHHHHHHHHHTT-HHHHHHHHHHHHHH--SHHHHHHHHHHHHHHHHHHHHHHHHHHHHHHHHHHHHHHHHHHHHHHHHHHHHHHHHHHHHHHHHHHHHHHHHHHHHHHHHHTT-HHHHHHHHHHHHHHHHTTTTSGGGGSHHHHHHHHHHHHHHHHHHHHHHHHHHHHHHHHHHHHHHHHHHHHHHHHHHHHHHHHHHHHHHHHHHHHHHHTEEEBTTSPEEEEEETTTS-STTTTGGGTSB-S---

Foldseek 3Di:
DDDDDDDDDDDDDDDDDDDDDDDDDPVQPAQAADPCLVVLLVLLQVLLVVAQVSLVVSQVVLVVVLVVCVVPVRNHDRNVSSVNSNVSSVVSNVVVVLVVQVVVCVVDVVSVVVSVVVVVVVVVVVVVVCVVVDDDDDDPVVVVVCVPCPPVVVVVVVVVVVVVVVVVVVVVVVVVVLLVVLVVLLVVLCVQLVVCVVVVNLVSNVVSLVSSCVSDPDPVSNVVSVVSNVVSVVVVVVVVVVVVVVVVVVVVVVVVVVVVVVVVVVVVLVVVLVVLVVVCVVCLVVLVVLLVQLVVCLVVLVLVSSVVSLVVSVVSLVVCPPHCVCVDPSSVVSVVSSVVSVVSSVVSVVVVVVVVVVVVVVVVVVVVVVVVVVVVVVVVVVVVVVVVVVVVVVVVQQVQFFQAPQRDTFPPDGQPDDDQVPPCPVRNGTPDRDD

pLDDT: mean 82.98, std 16.21, range [40.12, 98.25]

Organism: Sorangium cellulosum (NCBI:txid56)

Solvent-accessible surface area (backbone atoms only — not comparable to full-atom values): 23653 Å² total; per-residue (Å²): 140,83,89,82,86,86,88,83,84,84,86,88,82,85,85,81,86,88,87,77,87,82,74,88,66,81,78,76,80,58,53,44,68,43,79,62,27,59,54,28,30,54,35,2,57,47,1,58,76,60,13,52,81,36,6,54,57,16,38,56,54,29,53,52,52,52,52,49,40,67,70,42,78,62,55,38,36,48,65,72,46,26,54,49,8,25,51,36,2,52,51,14,24,51,54,40,50,52,50,50,43,48,57,56,18,74,75,35,80,75,42,34,57,55,41,51,52,50,50,52,53,51,52,49,52,51,55,54,52,47,64,72,71,73,62,87,77,93,60,79,69,61,71,58,58,64,73,78,46,69,80,62,56,53,58,55,54,51,50,52,52,49,54,52,50,52,50,50,54,52,47,54,56,48,54,52,49,54,50,53,52,29,51,53,49,20,52,51,23,48,51,51,18,51,54,23,50,75,70,66,35,63,68,54,16,50,52,24,44,55,49,20,59,74,41,38,85,48,72,67,57,43,52,52,46,53,50,50,52,52,50,51,54,51,50,51,51,50,52,51,51,51,51,52,50,52,51,49,52,48,52,51,51,52,50,54,48,53,52,48,52,52,52,50,51,52,50,54,48,54,50,51,46,52,50,49,49,57,50,43,66,65,47,49,58,55,34,52,49,25,48,51,49,14,53,57,25,42,77,69,69,38,26,71,63,13,46,55,28,40,51,53,27,48,58,64,51,56,76,39,60,95,39,72,54,47,72,33,69,69,45,43,50,53,50,49,51,52,64,62,48,46,62,59,36,53,51,48,43,51,52,51,50,53,51,50,53,50,50,50,48,52,51,48,54,52,48,52,54,50,52,50,52,51,49,54,52,48,53,53,49,51,49,52,51,49,53,50,48,53,53,48,49,50,51,48,56,60,68,37,36,32,33,19,60,76,69,48,71,43,94,86,37,48,69,92,78,61,75,71,83,70,45,39,64,94,39,80,26,75,42,90,79,75,134

Sequence (435 aa):
MAGQEPPSTPPESPTAPPGANPVPSLEGLFPRPHPSSETLFKLGAAAMVLGPLLGVPAILLGRLVLREITLSEGRYAGEARARLGVRLGWAGTQVYTLGLLYAIGATSASVALVVLGAGVMAGLAIAIGASAAGAPLPFATAARASRQAPWVIYPAVAGLLGVGLAGFLTKHSADERARLEALAACEQARRGANEALEAASFDQARSHLQEARRTCVEGAALQEVARAEADVDAREREATQRRAAEDAARKERERAEEERERAEEARRRAERERKAVARFKDVAQVIARHVQVASARATQRRWEDARAALSQAELALDEFRGTDVQRSERCAALLAQVVQLRPDVDAGLEQIRQRREDEERRRRELREAAEEKQRQMKEAAEERLRQMREAAEERREASLRVQCCDGSLSPSCLCGRSSYRGCCSHHGGVCGCED